Protein 4B63 (pdb70)

InterPro domains:
  IPR025700 L-lysine 6-monooxygenase/L-ornithine 5-monooxygenase [PF13434] (39-408)
  IPR025700 L-lysine 6-monooxygenase/L-ornithine 5-monooxygenase [PTHR42802] (32-487)
  IPR036188 FAD/NAD(P)-binding domain superfamily [G3DSA:3.50.50.60] (29-501)
  IPR036188 FAD/NAD(P)-binding domain superfamily [SSF51905] (39-295)

Radius of gyration: 23.94 Å; Cα contacts (8 Å, |Δi|>4): 897; chains: 1; bounding box: 58×53×72 Å

Organism: Aspergillus fumigatus (strain ATCC MYA-4609 / CBS 101355 / FGSC A1100 / Af293) (NCBI:txid330879)

GO terms:
  GO:0019290 siderophore biosynthetic process (P, TAS)
  GO:0070401 NADP+ binding (F, IDA)
  GO:0005506 iron ion binding (F, IDA)
  GO:0010106 cellular response to iron ion starvation (P, IEP)
  GO:0004497 monooxygenase activity (F, IDA)
  GO:0004499 N,N-dimethylaniline monooxygenase activity (F, IDA)
  GO:0044550 secondary metabolite biosynthetic process (P, IMP)
  GO:0010106 cellular response to iron ion starvation (P, IMP)
  GO:0019290 siderophore biosynthetic process (P, IMP)
  GO:0033214 siderophore-iron import into cell (P, IMP)
  GO:0006696 ergosterol biosynthetic process (P, IMP)
  GO:0006879 intracellular iron ion homeostasis (P, IMP)
  GO:0031172 ornithine N5-monooxygenase activity (F, EXP)

CATH classification: 3.50.50.60

Sequence (451 aa):
PRLRSTPQDELHDLLCCVGFGPASLAIAIALHDALDPRLNKSAAQPKICFLERQKQFAWHSGMLVPGSKMQISFIKDLATLRDPRSSFTFLNYLHQKGRLIHFTNLSTFLPARLEFEDYMRWCAQQFSDVVAYGEEVVEVIPGKSDPSSSVVDFFTVRSRNVETGEISARRTRKVVIAIGGTAKMPSGLPQDPRIIHSSKYCTTLPALLKDKSKPYNIAVLGSGQSAAEIFHDLQKRYPNSRTTLIMRDSAMRPSSDDSPFVNNEIFNPERVDKFYSQSAAERQRSLLADKATNYSVVRLELIEEIYNDMYLQRVKNPDEETQWQHRILPERKITRVEHHGPQSRMRIHLKSSKPVKETLEVDALMVATGYNRNAHERLLSKVQHLRPTGQDQWKPHRDYRVEMDPSKVSSEAGIWLQGCNERTHGLSDSLLSVLAVRGGEMVQSIFGEQLERAA

Secondary structure (DSSP, 8-state):
--PPP--TTSPEEEEEE--SHHHHHHHHHHHHHH-TTT-TT-----EEEEESSSS--SSGGG--TT-B-SS-GGGSSSTTT-TT-TTSHHHHHHHHT-HHHHHTT--S--BHHHHHHHHHHHHHTTGGGEEESEEEEEEEEE-SSTTSS-B-EEEEEEEETTT--EEEEEEEEEEE----EE---TTSPP-TTEEEGGGHHHHHHHHS--TTS--EEEEE--SHHHHHHHHHHHHHSTT-EEEEE-SSSS--B----TTGGGGGSTTHHHHHHTS-HHHHHHHHHHTGGGTSS-B-HHHHHHHHHHHHHHHHH-S-GGG-SSEEE-SEEEEEEE--SSSS-EEEEEEES-----EEEESEEEE---EE--THHHHTGGGGGGSSTT--S--B-TTSBBP--TTTB-TT-EEEE-S--HHHH-TTTTSSTTHHHHHHHHHHHHHHHHHHHH-

Structure (mmCIF, N/CA/C/O backbone):
data_4B63
#
_entry.id   4B63
#
_cell.length_a   77.806
_cell.length_b   84.424
_cell.length_c   145.130
_cell.angle_alpha   90.00
_cell.angle_beta   90.00
_cell.angle_gamma   90.00
#
_symmetry.space_group_name_H-M   'I 2 2 2'
#
loop_
_entity.id
_entity.type
_entity.pdbx_description
1 polymer 'L-ORNITHINE N5 MONOOXYGENASE'
2 non-polymer 'FLAVIN-ADENINE DINUCLEOTIDE'
3 non-polymer 'NADP NICOTINAMIDE-ADENINE-DINUCLEOTIDE PHOSPHATE'
4 non-polymer L-ornithine
5 non-polymer 'SULFATE ION'
6 non-polymer GLYCEROL
7 water water
#
loop_
_atom_site.group_PDB
_atom_site.id
_atom_site.type_symbol
_atom_site.label_atom_id
_atom_site.label_alt_id
_atom_site.label_comp_id
_atom_site.label_asym_id
_atom_site.label_entity_id
_atom_site.label_seq_id
_atom_site.pdbx_PDB_ins_code
_atom_site.Cartn_x
_atom_site.Cartn_y
_atom_site.Cartn_z
_atom_site.occupancy
_atom_site.B_iso_or_equiv
_atom_site.auth_seq_id
_atom_site.auth_comp_id
_atom_site.auth_asym_id
_atom_site.auth_atom_id
_atom_site.pdbx_PDB_model_num
ATOM 1 N N . PRO A 1 29 ? -34.407 -34.185 42.708 1.00 54.05 29 PRO A N 1
ATOM 2 C CA . PRO A 1 29 ? -33.346 -33.361 43.280 1.00 53.82 29 PRO A CA 1
ATOM 3 C C . PRO A 1 29 ? -33.197 -32.028 42.546 1.00 53.03 29 PRO A C 1
ATOM 4 O O . PRO A 1 29 ? -33.697 -31.876 41.427 1.00 52.77 29 PRO A O 1
ATOM 8 N N . ARG A 1 30 ? -32.518 -31.076 43.181 1.00 53.12 30 ARG A N 1
ATOM 9 C CA . ARG A 1 30 ? -32.255 -29.773 42.576 1.00 51.73 30 ARG A CA 1
ATOM 10 C C . ARG A 1 30 ? -30.866 -29.287 42.983 1.00 50.80 30 ARG A C 1
ATOM 11 O O . ARG A 1 30 ? -30.608 -29.032 44.165 1.00 52.23 30 ARG A O 1
ATOM 15 N N . LEU A 1 31 ? -29.976 -29.175 41.999 1.00 48.05 31 LEU A N 1
ATOM 16 C CA . LEU A 1 31 ? -28.597 -28.747 42.236 1.00 46.16 31 LEU A CA 1
ATOM 17 C C . LEU A 1 31 ? -28.533 -27.290 42.684 1.00 45.64 31 LEU A C 1
ATOM 18 O O . LEU A 1 31 ? -28.935 -26.385 41.948 1.00 44.94 31 LEU A O 1
ATOM 23 N N . ARG A 1 32 ? -28.040 -27.083 43.903 1.00 45.13 32 ARG A N 1
ATOM 24 C CA . ARG A 1 32 ? -27.911 -25.751 44.485 1.00 44.90 32 ARG A CA 1
ATOM 25 C C . ARG A 1 32 ? -26.545 -25.158 44.166 1.00 43.34 32 ARG A C 1
ATOM 26 O O . ARG A 1 32 ? -25.580 -25.893 43.947 1.00 42.32 32 ARG A O 1
ATOM 30 N N . SER A 1 33 ? -26.474 -23.830 44.142 1.00 42.77 33 SER A N 1
ATOM 31 C CA . SER A 1 33 ? -25.241 -23.118 43.824 1.00 41.81 33 SER A CA 1
ATOM 32 C C . SER A 1 33 ? -24.211 -23.221 44.944 1.00 41.84 33 SER A C 1
ATOM 33 O O . SER A 1 33 ? -24.561 -23.332 46.121 1.00 42.77 33 SER A O 1
ATOM 36 N N . THR A 1 34 ? -22.941 -23.189 44.555 1.00 40.39 34 THR A N 1
ATOM 37 C CA . THR A 1 34 ? -21.834 -23.130 45.498 1.00 40.63 34 THR A CA 1
ATOM 38 C C . THR A 1 34 ? -21.271 -21.709 45.486 1.00 40.97 34 THR A C 1
ATOM 39 O O . THR A 1 34 ? -21.050 -21.146 44.410 1.00 40.16 34 THR A O 1
ATOM 43 N N . PRO A 1 35 ? -21.055 -21.119 46.680 1.00 42.13 35 PRO A N 1
ATOM 44 C CA . PRO A 1 35 ? -20.369 -19.832 46.766 1.00 42.93 35 PRO A CA 1
ATOM 45 C C . PRO A 1 35 ? -19.024 -19.860 46.039 1.00 42.11 35 PRO A C 1
ATOM 46 O O . PRO A 1 35 ? -18.304 -20.862 46.100 1.00 41.63 35 PRO A O 1
ATOM 50 N N . GLN A 1 36 ? -18.711 -18.765 45.349 1.00 42.31 36 GLN A N 1
ATOM 51 C CA . GLN A 1 36 ? -17.511 -18.647 44.516 1.00 41.72 36 GLN A CA 1
ATOM 52 C C . GLN A 1 36 ? -16.223 -19.010 45.262 1.00 41.60 36 GLN A C 1
ATOM 53 O O . GLN A 1 36 ? -15.298 -19.567 44.674 1.00 40.92 36 GLN A O 1
ATOM 59 N N . ASP A 1 37 ? -16.198 -18.704 46.556 1.00 42.34 37 ASP A N 1
ATOM 60 C CA . ASP A 1 37 ? -15.007 -18.808 47.403 1.00 42.51 37 ASP A CA 1
ATOM 61 C C . ASP A 1 37 ? -14.684 -20.225 47.893 1.00 41.36 37 ASP A C 1
ATOM 62 O O . ASP A 1 37 ? -13.573 -20.484 48.365 1.00 41.29 37 ASP A O 1
ATOM 67 N N . GLU A 1 38 ? -15.651 -21.132 47.781 1.00 39.94 38 GLU A N 1
ATOM 68 C CA . GLU A 1 38 ? -15.495 -22.499 48.281 1.00 39.09 38 GLU A CA 1
ATOM 69 C C . GLU A 1 38 ? -14.795 -23.402 47.267 1.00 37.19 38 GLU A C 1
ATOM 70 O O . GLU A 1 38 ? -14.919 -23.196 46.059 1.00 36.14 38 GLU A O 1
ATOM 76 N N . LEU A 1 39 ? -14.059 -24.397 47.764 1.00 36.65 39 LEU A N 1
ATOM 77 C CA . LEU A 1 39 ? -13.453 -25.412 46.903 1.00 35.31 39 LEU A CA 1
ATOM 78 C C . LEU A 1 39 ? -14.537 -26.288 46.277 1.00 34.48 39 LEU A C 1
ATOM 79 O O . LEU A 1 39 ? -15.341 -26.901 46.983 1.00 35.29 39 LEU A O 1
ATOM 84 N N . HIS A 1 40 ? -14.555 -26.327 44.950 1.00 33.07 40 HIS A N 1
ATOM 85 C CA . HIS A 1 40 ? -15.539 -27.102 44.206 1.00 32.07 40 HIS A CA 1
ATOM 86 C C . HIS A 1 40 ? -15.064 -28.514 44.010 1.00 31.48 40 HIS A C 1
ATOM 87 O O . HIS A 1 40 ? -13.863 -28.781 44.030 1.00 31.16 40 HIS A O 1
ATOM 94 N N . ASP A 1 41 ? -16.008 -29.433 43.831 1.00 31.12 41 ASP A N 1
ATOM 95 C CA . ASP A 1 41 ? -15.685 -30.802 43.451 1.00 30.75 41 ASP A CA 1
ATOM 96 C C . ASP A 1 41 ? -15.411 -30.855 41.954 1.00 29.66 41 ASP A C 1
ATOM 97 O O . ASP A 1 41 ? -14.485 -31.531 41.504 1.00 29.48 41 ASP A O 1
ATOM 102 N N . LEU A 1 42 ? -16.214 -30.119 41.191 1.00 28.99 42 LEU A N 1
ATOM 103 C CA . LEU A 1 42 ? -16.056 -30.051 39.747 1.00 28.15 42 LEU A CA 1
ATOM 104 C C . LEU A 1 42 ? -16.355 -28.656 39.229 1.00 28.12 42 LEU A C 1
ATOM 105 O O . LEU A 1 42 ? -17.343 -28.029 39.626 1.00 28.59 42 LEU A O 1
ATOM 110 N N . LEU A 1 43 ? -15.492 -28.183 38.338 1.00 27.84 43 LEU A N 1
ATOM 111 C CA . LEU A 1 43 ? -15.763 -26.988 37.557 1.00 28.05 43 LEU A CA 1
ATOM 112 C C . LEU A 1 43 ? -15.696 -27.359 36.084 1.00 27.51 43 LEU A C 1
ATOM 113 O O . LEU A 1 43 ? -14.709 -27.948 35.621 1.00 27.21 43 LEU A O 1
ATOM 118 N N . CYS A 1 44 ? -16.753 -27.006 35.358 1.00 27.09 44 CYS A N 1
ATOM 119 C CA A CYS A 1 44 ? -16.852 -27.308 33.945 0.50 26.80 44 CYS A CA 1
ATOM 120 C CA B CYS A 1 44 ? -16.851 -27.304 33.931 0.50 26.55 44 CYS A CA 1
ATOM 121 C C . CYS A 1 44 ? -16.749 -26.034 33.106 1.00 26.89 44 CYS A C 1
ATOM 122 O O . CYS A 1 44 ? -17.487 -25.073 33.333 1.00 27.22 44 CYS A O 1
ATOM 127 N N . VAL A 1 45 ? -15.829 -26.041 32.146 1.00 26.88 45 VAL A N 1
ATOM 128 C CA . VAL A 1 45 ? -15.616 -24.904 31.257 1.00 27.27 45 VAL A CA 1
ATOM 129 C C . VAL A 1 45 ? -16.441 -25.131 29.990 1.00 27.11 45 VAL A C 1
ATOM 130 O O . VAL A 1 45 ? -16.192 -26.074 29.227 1.00 26.84 45 VAL A O 1
ATOM 134 N N . GLY A 1 46 ? -17.435 -24.269 29.791 1.00 27.34 46 GLY A N 1
ATOM 135 C CA . GLY A 1 46 ? -18.375 -24.395 28.687 1.00 27.12 46 GLY A CA 1
ATOM 136 C C . GLY A 1 46 ? -19.687 -24.984 29.170 1.00 26.75 46 GLY A C 1
ATOM 137 O O . GLY A 1 46 ? -19.698 -25.875 30.019 1.00 26.50 46 GLY A O 1
ATOM 138 N N . PHE A 1 47 ? -20.797 -24.464 28.656 1.00 26.68 47 PHE A N 1
ATOM 139 C CA . PHE A 1 47 ? -22.100 -25.083 28.890 1.00 26.71 47 PHE A CA 1
ATOM 140 C C . PHE A 1 47 ? -22.824 -25.280 27.562 1.00 26.64 47 PHE A C 1
ATOM 141 O O . PHE A 1 47 ? -23.956 -24.824 27.373 1.00 27.18 47 PHE A O 1
ATOM 149 N N . GLY A 1 48 ? -22.137 -25.951 26.640 1.00 26.27 48 GLY A N 1
ATOM 150 C CA . GLY A 1 48 ? -22.761 -26.468 25.428 1.00 26.27 48 GLY A CA 1
ATOM 151 C C . GLY A 1 48 ? -23.316 -27.851 25.718 1.00 25.52 48 GLY A C 1
ATOM 152 O O . GLY A 1 48 ? -23.373 -28.261 26.878 1.00 25.33 48 GLY A O 1
ATOM 153 N N . PRO A 1 49 ? -23.732 -28.585 24.670 1.00 25.53 49 PRO A N 1
ATOM 154 C CA . PRO A 1 49 ? -24.331 -29.912 24.842 1.00 25.14 49 PRO A CA 1
ATOM 155 C C . PRO A 1 49 ? -23.482 -30.907 25.648 1.00 24.83 49 PRO A C 1
ATOM 156 O O . PRO A 1 49 ? -24.039 -31.677 26.433 1.00 24.47 49 PRO A O 1
ATOM 160 N N . ALA A 1 50 ? -22.160 -30.885 25.470 1.00 24.85 50 ALA A N 1
ATOM 161 C CA . ALA A 1 50 ? -21.282 -31.835 26.169 1.00 24.62 50 ALA A CA 1
ATOM 162 C C . ALA A 1 50 ? -21.325 -31.659 27.695 1.00 24.39 50 ALA A C 1
ATOM 163 O O . ALA A 1 50 ? -21.492 -32.631 28.435 1.00 24.22 50 ALA A O 1
ATOM 165 N N . SER A 1 51 ? -21.184 -30.419 28.157 1.00 24.19 51 SER A N 1
ATOM 166 C CA . SER A 1 51 ? -21.319 -30.104 29.582 1.00 24.22 51 SER A CA 1
ATOM 167 C C . SER A 1 51 ? -22.742 -30.309 30.095 1.00 23.97 51 SER A C 1
ATOM 168 O O . SER A 1 51 ? -22.948 -30.742 31.229 1.00 23.94 51 SER A O 1
ATOM 171 N N . LEU A 1 52 ? -23.718 -29.971 29.263 1.00 23.72 52 LEU A N 1
ATOM 172 C CA . LEU A 1 52 ? -25.114 -30.144 29.632 1.00 23.60 52 LEU A CA 1
ATOM 173 C C . LEU A 1 52 ? -25.449 -31.621 29.856 1.00 23.49 52 LEU A C 1
ATOM 174 O O . LEU A 1 52 ? -26.212 -31.958 30.765 1.00 23.73 52 LEU A O 1
ATOM 179 N N . ALA A 1 53 ? -24.861 -32.498 29.044 1.00 23.22 53 ALA A N 1
ATOM 180 C CA . ALA A 1 53 ? -25.063 -33.939 29.207 1.00 23.24 53 ALA A CA 1
ATOM 181 C C . ALA A 1 53 ? -24.488 -34.457 30.530 1.00 23.38 53 ALA A C 1
ATOM 182 O O . ALA A 1 53 ? -25.027 -35.392 31.116 1.00 23.64 53 ALA A O 1
ATOM 184 N N . ILE A 1 54 ? -23.400 -33.846 30.995 1.00 23.36 54 ILE A N 1
ATOM 185 C CA . ILE A 1 54 ? -22.827 -34.172 32.306 1.00 23.37 54 ILE A CA 1
ATOM 186 C C . ILE A 1 54 ? -23.755 -33.698 33.437 1.00 23.51 54 ILE A C 1
ATOM 187 O O . ILE A 1 54 ? -24.018 -34.446 34.384 1.00 23.81 54 ILE A O 1
ATOM 192 N N . ALA A 1 55 ? -24.252 -32.464 33.329 1.00 23.21 55 ALA A N 1
ATOM 193 C CA . ALA A 1 55 ? -25.207 -31.920 34.299 1.00 23.54 55 ALA A CA 1
ATOM 194 C C . ALA A 1 55 ? -26.427 -32.838 34.423 1.00 23.66 55 ALA A C 1
ATOM 195 O O . ALA A 1 55 ? -26.852 -33.185 35.529 1.00 24.27 55 ALA A O 1
ATOM 197 N N . ILE A 1 56 ? -26.971 -33.233 33.276 1.00 23.11 56 ILE A N 1
ATOM 198 C CA . ILE A 1 56 ? -28.144 -34.113 33.227 1.00 23.37 56 ILE A CA 1
ATOM 199 C C . ILE A 1 56 ? -27.847 -35.468 33.880 1.00 23.82 56 ILE A C 1
ATOM 200 O O . ILE A 1 56 ? -28.627 -35.954 34.702 1.00 24.48 56 ILE A O 1
ATOM 205 N N . ALA A 1 57 ? -26.703 -36.057 33.539 1.00 23.80 57 ALA A N 1
ATOM 206 C CA . ALA A 1 57 ? -26.319 -37.357 34.098 1.00 24.50 57 ALA A CA 1
ATOM 207 C C . ALA A 1 57 ? -26.124 -37.302 35.614 1.00 25.35 57 ALA A C 1
ATOM 208 O O . ALA A 1 57 ? -26.461 -38.253 36.320 1.00 26.30 57 ALA A O 1
ATOM 210 N N . LEU A 1 58 ? -25.597 -36.183 36.110 1.00 25.30 58 LEU A N 1
ATOM 211 C CA . LEU A 1 58 ? -25.422 -35.988 37.549 1.00 26.06 58 LEU A CA 1
ATOM 212 C C . LEU A 1 58 ? -26.768 -35.893 38.257 1.00 26.71 58 LEU A C 1
ATOM 213 O O . LEU A 1 58 ? -26.984 -36.554 39.277 1.00 27.61 58 LEU A O 1
ATOM 218 N N . HIS A 1 59 ? -27.662 -35.071 37.712 1.00 26.51 59 HIS A N 1
ATOM 219 C CA . HIS A 1 59 ? -29.039 -34.989 38.204 1.00 27.42 59 HIS A CA 1
ATOM 220 C C . HIS A 1 59 ? -29.644 -36.358 38.320 1.00 27.95 59 HIS A C 1
ATOM 221 O O . HIS A 1 59 ? -30.205 -36.714 39.362 1.00 29.07 59 HIS A O 1
ATOM 228 N N . ASP A 1 60 ? -29.539 -37.127 37.239 1.00 27.62 60 ASP A N 1
ATOM 229 C CA . ASP A 1 60 ? -30.121 -38.464 37.158 1.00 28.57 60 ASP A CA 1
ATOM 230 C C . ASP A 1 60 ? -29.485 -39.454 38.138 1.00 29.80 60 ASP A C 1
ATOM 231 O O . ASP A 1 60 ? -30.180 -40.287 38.719 1.00 30.57 60 ASP A O 1
ATOM 236 N N . ALA A 1 61 ? -28.170 -39.348 38.329 1.00 30.14 61 ALA A N 1
ATOM 237 C CA . ALA A 1 61 ? -27.462 -40.188 39.299 1.00 31.74 61 ALA A CA 1
ATOM 238 C C . ALA A 1 61 ? -27.891 -39.886 40.737 1.00 33.49 61 ALA A C 1
ATOM 239 O O . ALA A 1 61 ? -27.859 -40.768 41.600 1.00 34.50 61 ALA A O 1
ATOM 241 N N . LEU A 1 62 ? -28.295 -38.638 40.975 1.00 34.25 62 LEU A N 1
ATOM 242 C CA . LEU A 1 62 ? -28.708 -38.174 42.299 1.00 36.37 62 LEU A CA 1
ATOM 243 C C . LEU A 1 62 ? -30.208 -38.336 42.540 1.00 38.08 62 LEU A C 1
ATOM 244 O O . LEU A 1 62 ? -30.693 -38.098 43.649 1.00 39.52 62 LEU A O 1
ATOM 249 N N . ASP A 1 63 ? -30.937 -38.740 41.503 1.00 38.37 63 ASP A N 1
ATOM 250 C CA . ASP A 1 63 ? -32.384 -38.902 41.598 1.00 40.04 63 ASP A CA 1
ATOM 251 C C . ASP A 1 63 ? -32.752 -40.293 42.127 1.00 42.03 63 ASP A C 1
ATOM 252 O O . ASP A 1 63 ? -32.461 -41.302 41.479 1.00 41.65 63 ASP A O 1
ATOM 257 N N . PRO A 1 64 ? -33.401 -40.346 43.310 1.00 44.45 64 PRO A N 1
ATOM 258 C CA . PRO A 1 64 ? -33.850 -41.601 43.926 1.00 46.51 64 PRO A CA 1
ATOM 259 C C . PRO A 1 64 ? -34.828 -42.396 43.055 1.00 46.83 64 PRO A C 1
ATOM 260 O O . PRO A 1 64 ? -34.908 -43.619 43.185 1.00 48.23 64 PRO A O 1
ATOM 264 N N . ARG A 1 65 ? -35.557 -41.701 42.184 1.00 46.44 65 ARG A N 1
ATOM 265 C CA . ARG A 1 65 ? -36.508 -42.328 41.266 1.00 46.67 65 ARG A CA 1
ATOM 266 C C . ARG A 1 65 ? -35.824 -43.199 40.210 1.00 45.99 65 ARG A C 1
ATOM 267 O O . ARG A 1 65 ? -36.369 -44.227 39.796 1.00 46.44 65 ARG A O 1
ATOM 269 N N . LEU A 1 66 ? -34.634 -42.782 39.783 1.00 44.74 66 LEU A N 1
ATOM 270 C CA . LEU A 1 66 ? -33.894 -43.473 38.728 1.00 44.32 66 LEU A CA 1
ATOM 271 C C . LEU A 1 66 ? -32.748 -44.320 39.279 1.00 45.57 66 LEU A C 1
ATOM 272 O O . LEU A 1 66 ? -32.521 -45.439 38.819 1.00 45.54 66 LEU A O 1
ATOM 277 N N . ASN A 1 67 ? -32.027 -43.768 40.254 1.00 47.06 67 ASN A N 1
ATOM 278 C CA . ASN A 1 67 ? -30.945 -44.474 40.936 1.00 49.19 67 ASN A CA 1
ATOM 279 C C . ASN A 1 67 ? -31.348 -44.763 42.380 1.00 51.95 67 ASN A C 1
ATOM 280 O O . ASN A 1 67 ? -31.411 -43.852 43.212 1.00 52.46 67 ASN A O 1
ATOM 285 N N . LYS A 1 68 ? -31.616 -46.036 42.664 1.00 54.16 68 LYS A N 1
ATOM 286 C CA . LYS A 1 68 ? -32.115 -46.474 43.973 1.00 57.09 68 LYS A CA 1
ATOM 287 C C . LYS A 1 68 ? -31.161 -46.174 45.133 1.00 58.60 68 LYS A C 1
ATOM 288 O O . LYS A 1 68 ? -31.600 -45.998 46.272 1.00 60.60 68 LYS A O 1
ATOM 290 N N . SER A 1 69 ? -29.865 -46.115 44.833 1.00 58.17 69 SER A N 1
ATOM 291 C CA . SER A 1 69 ? -28.831 -45.845 45.834 1.00 59.21 69 SER A CA 1
ATOM 292 C C . SER A 1 69 ? -28.839 -44.397 46.330 1.00 59.07 69 SER A C 1
ATOM 293 O O . SER A 1 69 ? -28.400 -44.116 47.447 1.00 60.37 69 SER A O 1
ATOM 296 N N . ALA A 1 70 ? -29.334 -43.489 45.491 1.00 57.42 70 ALA A N 1
ATOM 297 C CA . ALA A 1 70 ? -29.374 -42.063 45.808 1.00 56.89 70 ALA A CA 1
ATOM 298 C C . ALA A 1 70 ? -30.439 -41.745 46.855 1.00 58.71 70 ALA A C 1
ATOM 299 O O . ALA A 1 70 ? -30.266 -40.842 47.676 1.00 59.59 70 ALA A O 1
ATOM 301 N N . ALA A 1 75 ? -23.756 -35.816 50.575 1.00 50.78 75 ALA A N 1
ATOM 302 C CA . ALA A 1 75 ? -24.346 -34.512 50.282 1.00 50.07 75 ALA A CA 1
ATOM 303 C C . ALA A 1 75 ? -24.247 -34.181 48.790 1.00 47.93 75 ALA A C 1
ATOM 304 O O . ALA A 1 75 ? -23.780 -35.001 47.993 1.00 47.42 75 ALA A O 1
ATOM 306 N N . GLN A 1 76 ? -24.700 -32.984 48.419 1.00 46.74 76 GLN A N 1
ATOM 307 C CA . GLN A 1 76 ? -24.623 -32.522 47.038 1.00 44.31 76 GLN A CA 1
ATOM 308 C C . GLN A 1 76 ? -23.176 -32.179 46.678 1.00 42.21 76 GLN A C 1
ATOM 309 O O . GLN A 1 76 ? -22.485 -31.516 47.455 1.00 42.46 76 GLN A O 1
ATOM 315 N N . PRO A 1 77 ? -22.704 -32.652 45.510 1.00 40.01 77 PRO A N 1
ATOM 316 C CA . PRO A 1 77 ? -21.387 -32.229 45.040 1.00 38.57 77 PRO A CA 1
ATOM 317 C C . PRO A 1 77 ? -21.377 -30.737 44.714 1.00 37.64 77 PRO A C 1
ATOM 318 O O . PRO A 1 77 ? -22.380 -30.195 44.236 1.00 37.07 77 PRO A O 1
ATOM 322 N N . LYS A 1 78 ? -20.253 -30.085 44.996 1.00 36.73 78 LYS A N 1
ATOM 323 C CA . LYS A 1 78 ? -20.090 -28.667 44.711 1.00 36.16 78 LYS A CA 1
ATOM 324 C C . LYS A 1 78 ? -19.636 -28.501 43.267 1.00 34.51 78 LYS A C 1
ATOM 325 O O . LYS A 1 78 ? -18.505 -28.849 42.911 1.00 33.82 78 LYS A O 1
ATOM 331 N N . ILE A 1 79 ? -20.537 -27.978 42.441 1.00 33.65 79 ILE A N 1
ATOM 332 C CA . ILE A 1 79 ? -20.340 -27.929 40.995 1.00 32.50 79 ILE A CA 1
ATOM 333 C C . ILE A 1 79 ? -20.657 -26.542 40.422 1.00 32.62 79 ILE A C 1
ATOM 334 O O . ILE A 1 79 ? -21.567 -25.857 40.891 1.00 33.09 79 ILE A O 1
ATOM 339 N N . CYS A 1 80 ? -19.882 -26.131 39.423 1.00 32.20 80 CYS A N 1
ATOM 340 C CA . CYS A 1 80 ? -20.156 -24.902 38.685 1.00 32.46 80 CYS A CA 1
ATOM 341 C C . CYS A 1 80 ? -19.803 -25.068 37.215 1.00 31.12 80 CYS A C 1
ATOM 342 O O . CYS A 1 80 ? -18.808 -25.708 36.872 1.00 30.80 80 CYS A O 1
ATOM 345 N N . PHE A 1 81 ? -20.640 -24.497 36.357 1.00 30.27 81 PHE A N 1
ATOM 346 C CA . PHE A 1 81 ? -20.392 -24.460 34.922 1.00 29.29 81 PHE A CA 1
ATOM 347 C C . PHE A 1 81 ? -20.147 -23.008 34.529 1.00 29.66 81 PHE A C 1
ATOM 348 O O . PHE A 1 81 ? -20.886 -22.120 34.952 1.00 30.05 81 PHE A O 1
ATOM 356 N N . LEU A 1 82 ? -19.108 -22.770 33.734 1.00 29.49 82 LEU A N 1
ATOM 357 C CA . LEU A 1 82 ? -18.808 -21.424 33.245 1.00 30.18 82 LEU A CA 1
ATOM 358 C C . LEU A 1 82 ? -18.989 -21.356 31.731 1.00 29.94 82 LEU A C 1
ATOM 359 O O . LEU A 1 82 ? -18.375 -22.123 30.994 1.00 29.45 82 LEU A O 1
ATOM 364 N N . GLU A 1 83 ? -19.844 -20.438 31.284 1.00 30.41 83 GLU A N 1
ATOM 365 C CA . GLU A 1 83 ? -20.198 -20.311 29.874 1.00 30.33 83 GLU A CA 1
ATOM 366 C C . GLU A 1 83 ? -20.034 -18.864 29.415 1.00 31.37 83 GLU A C 1
ATOM 367 O O . GLU A 1 83 ? -20.538 -17.944 30.065 1.00 31.76 83 GLU A O 1
ATOM 373 N N . ARG A 1 84 ? -19.336 -18.665 28.296 1.00 32.04 84 ARG A N 1
ATOM 374 C CA . ARG A 1 84 ? -19.041 -17.307 27.816 1.00 33.69 84 ARG A CA 1
ATOM 375 C C . ARG A 1 84 ? -20.247 -16.595 27.192 1.00 33.74 84 ARG A C 1
ATOM 376 O O . ARG A 1 84 ? -20.352 -15.378 27.280 1.00 34.55 84 ARG A O 1
ATOM 384 N N . GLN A 1 85 ? -21.148 -17.355 26.571 1.00 32.90 85 GLN A N 1
ATOM 385 C CA . GLN A 1 85 ? -22.401 -16.793 26.055 1.00 33.30 85 GLN A CA 1
ATOM 386 C C . GLN A 1 85 ? -23.270 -16.312 27.218 1.00 33.41 85 GLN A C 1
ATOM 387 O O . GLN A 1 85 ? -23.196 -16.849 28.324 1.00 32.49 85 GLN A O 1
ATOM 393 N N . LYS A 1 86 ? -24.084 -15.292 26.964 1.00 34.39 86 LYS A N 1
ATOM 394 C CA . LYS A 1 86 ? -24.896 -14.669 28.012 1.00 35.33 86 LYS A CA 1
ATOM 395 C C . LYS A 1 86 ? -26.092 -15.530 28.429 1.00 34.67 86 LYS A C 1
ATOM 396 O O . LYS A 1 86 ? -26.662 -15.344 29.504 1.00 35.09 86 LYS A O 1
ATOM 402 N N . GLN A 1 87 ? -26.465 -16.465 27.563 1.00 33.84 87 GLN A N 1
ATOM 403 C CA . GLN A 1 87 ? -27.498 -17.454 27.854 1.00 33.17 87 GLN A CA 1
ATOM 404 C C . GLN A 1 87 ? -27.227 -18.678 26.989 1.00 31.97 87 GLN A C 1
ATOM 405 O O . GLN A 1 87 ? -26.380 -18.619 26.091 1.00 31.55 87 GLN A O 1
ATOM 411 N N . PHE A 1 88 ? -27.927 -19.781 27.256 1.00 30.93 88 PHE A N 1
ATOM 412 C CA . PHE A 1 88 ? -27.730 -20.995 26.468 1.00 30.06 88 PHE A CA 1
ATOM 413 C C . PHE A 1 88 ? -28.112 -20.770 25.012 1.00 30.26 88 PHE A C 1
ATOM 414 O O . PHE A 1 88 ? -29.207 -20.288 24.710 1.00 30.84 88 PHE A O 1
ATOM 422 N N . ALA A 1 89 ? -27.197 -21.130 24.119 1.00 29.90 89 ALA A N 1
ATOM 423 C CA . ALA A 1 89 ? -27.434 -21.066 22.681 1.00 30.27 89 ALA A CA 1
ATOM 424 C C . ALA A 1 89 ? -26.625 -22.155 21.990 1.00 29.87 89 ALA A C 1
ATOM 425 O O . ALA A 1 89 ? -25.503 -22.458 22.398 1.00 29.47 89 ALA A O 1
ATOM 427 N N . TRP A 1 90 ? -27.199 -22.745 20.947 1.00 29.74 90 TRP A N 1
ATOM 428 C CA . TRP A 1 90 ? -26.535 -23.824 20.228 1.00 29.71 90 TRP A CA 1
ATOM 429 C C . TRP A 1 90 ? -26.319 -23.445 18.789 1.00 30.68 90 TRP A C 1
ATOM 430 O O . TRP A 1 90 ? -27.269 -23.396 18.000 1.00 30.73 90 TRP A O 1
ATOM 441 N N . HIS A 1 91 ? -25.062 -23.155 18.448 1.00 31.29 91 HIS A N 1
ATOM 442 C CA . HIS A 1 91 ? -24.673 -22.720 17.099 1.00 32.52 91 HIS A CA 1
ATOM 443 C C . HIS A 1 91 ? -25.654 -21.738 16.503 1.00 33.11 91 HIS A C 1
ATOM 444 O O . HIS A 1 91 ? -26.232 -21.979 15.436 1.00 33.21 91 HIS A O 1
ATOM 451 N N . SER A 1 92 ? -25.849 -20.620 17.202 1.00 33.70 92 SER A N 1
ATOM 452 C CA . SER A 1 92 ? -26.861 -19.632 16.831 1.00 34.44 92 SER A CA 1
ATOM 453 C C . SER A 1 92 ? -26.578 -18.968 15.478 1.00 35.41 92 SER A C 1
ATOM 454 O O . SER A 1 92 ? -27.503 -18.573 14.770 1.00 36.05 92 SER A O 1
ATOM 457 N N . GLY A 1 93 ? -25.300 -18.859 15.122 1.00 35.53 93 GLY A N 1
ATOM 458 C CA . GLY A 1 93 ? -24.899 -18.293 13.835 1.00 36.33 93 GLY A CA 1
ATOM 459 C C . GLY A 1 93 ? -25.254 -19.167 12.643 1.00 36.00 93 GLY A C 1
ATOM 460 O O . GLY A 1 93 ? -25.174 -18.724 11.497 1.00 36.80 93 GLY A O 1
ATOM 461 N N . MET A 1 94 ? -25.641 -20.410 12.917 1.00 34.72 94 MET A N 1
ATOM 462 C CA . MET A 1 94 ? -26.026 -21.355 11.871 1.00 34.96 94 MET A CA 1
ATOM 463 C C . MET A 1 94 ? -27.437 -21.919 12.050 1.00 34.59 94 MET A C 1
ATOM 464 O O . MET A 1 94 ? -27.758 -22.974 11.499 1.00 34.32 94 MET A O 1
ATOM 469 N N . LEU A 1 95 ? -28.282 -21.220 12.806 1.00 34.79 95 LEU A N 1
ATOM 470 C CA . LEU A 1 95 ? -29.690 -21.612 12.923 1.00 34.87 95 LEU A CA 1
ATOM 471 C C . LEU A 1 95 ? -30.452 -21.165 11.679 1.00 35.64 95 LEU A C 1
ATOM 472 O O . LEU A 1 95 ? -31.378 -20.353 11.746 1.00 36.38 95 LEU A O 1
ATOM 477 N N . VAL A 1 96 ? -30.030 -21.707 10.540 1.00 35.70 96 VAL A N 1
ATOM 478 C CA . VAL A 1 96 ? -30.582 -21.383 9.232 1.00 36.50 96 VAL A CA 1
ATOM 479 C C . VAL A 1 96 ? -32.038 -21.863 9.173 1.00 35.98 96 VAL A C 1
ATOM 480 O O . VAL A 1 96 ? -32.333 -22.971 9.616 1.00 34.83 96 VAL A O 1
ATOM 484 N N . PRO A 1 97 ? -32.956 -21.013 8.666 1.00 36.63 97 PRO A N 1
ATOM 485 C CA . PRO A 1 97 ? -34.354 -21.417 8.532 1.00 36.21 97 PRO A CA 1
ATOM 486 C C . PRO A 1 97 ? -34.487 -22.751 7.799 1.00 35.73 97 PRO A C 1
ATOM 487 O O . PRO A 1 97 ? -33.865 -22.951 6.754 1.00 36.29 97 PRO A O 1
ATOM 491 N N . GLY A 1 98 ? -35.266 -23.661 8.376 1.00 34.70 98 GLY A N 1
ATOM 492 C CA . GLY A 1 98 ? -35.513 -24.965 7.772 1.00 34.47 98 GLY A CA 1
ATOM 493 C C . GLY A 1 98 ? -34.429 -25.999 8.027 1.00 33.81 98 GLY A C 1
ATOM 494 O O . GLY A 1 98 ? -34.600 -27.165 7.672 1.00 33.87 98 GLY A O 1
ATOM 495 N N . SER A 1 99 ? -33.318 -25.585 8.639 1.00 33.45 99 SER A N 1
ATOM 496 C CA . SER A 1 99 ? -32.210 -26.505 8.912 1.00 33.21 99 SER A CA 1
ATOM 497 C C . SER A 1 99 ? -32.630 -27.600 9.891 1.00 32.12 99 SER A C 1
ATOM 498 O O . SER A 1 99 ? -33.433 -27.369 10.800 1.00 30.82 99 SER A O 1
ATOM 501 N N . LYS A 1 100 ? -32.100 -28.801 9.680 1.00 32.13 100 LYS A N 1
ATOM 502 C CA . LYS A 1 100 ? -32.553 -29.967 10.424 1.00 31.59 100 LYS A CA 1
ATOM 503 C C . LYS A 1 100 ? -31.399 -30.678 11.110 1.00 31.18 100 LYS A C 1
ATOM 504 O O . LYS A 1 100 ? -30.246 -30.555 10.695 1.00 31.23 100 LYS A O 1
ATOM 508 N N . MET A 1 101 ? -31.724 -31.413 12.169 1.00 30.47 101 MET A N 1
ATOM 509 C CA . MET A 1 101 ? -30.767 -32.296 12.823 1.00 30.67 101 MET A CA 1
ATOM 510 C C . MET A 1 101 ? -30.316 -33.375 11.844 1.00 31.36 101 MET A C 1
ATOM 511 O O . MET A 1 101 ? -31.078 -33.778 10.966 1.00 31.67 101 MET A O 1
ATOM 516 N N . GLN A 1 102 ? -29.078 -33.833 12.000 1.00 32.15 102 GLN A N 1
ATOM 517 C CA . GLN A 1 102 ? -28.541 -34.916 11.179 1.00 33.44 102 GLN A CA 1
ATOM 518 C C . GLN A 1 102 ? -28.361 -36.183 12.006 1.00 32.82 102 GLN A C 1
ATOM 519 O O . GLN A 1 102 ? -27.507 -37.020 11.709 1.00 34.04 102 GLN A O 1
ATOM 525 N N . ILE A 1 103 ? -29.176 -36.301 13.049 1.00 31.32 103 ILE A N 1
ATOM 526 C CA . ILE A 1 103 ? -29.105 -37.397 14.001 1.00 30.60 103 ILE A CA 1
ATOM 527 C C . ILE A 1 103 ? -30.509 -37.664 14.548 1.00 29.29 103 ILE A C 1
ATOM 528 O O . ILE A 1 103 ? -31.273 -36.726 14.773 1.00 28.68 103 ILE A O 1
ATOM 533 N N . SER A 1 104 ? -30.844 -38.940 14.741 1.00 28.77 104 SER A N 1
ATOM 534 C CA . SER A 1 104 ? -32.128 -39.328 15.329 1.00 27.76 104 SER A CA 1
ATOM 535 C C . SER A 1 104 ? -32.336 -38.660 16.689 1.00 26.74 104 SER A C 1
ATOM 536 O O . SER A 1 104 ? -31.396 -38.555 17.483 1.00 26.07 104 SER A O 1
ATOM 539 N N . PHE A 1 105 ? -33.566 -38.215 16.951 1.00 26.11 105 PHE A N 1
ATOM 540 C CA . PHE A 1 105 ? -33.909 -37.612 18.243 1.00 25.59 105 PHE A CA 1
ATOM 541 C C . PHE A 1 105 ? -33.670 -38.559 19.429 1.00 25.48 105 PHE A C 1
ATOM 542 O O . PHE A 1 105 ? -33.525 -38.107 20.563 1.00 25.25 105 PHE A O 1
ATOM 550 N N . ILE A 1 106 ? -33.638 -39.866 19.162 1.00 25.72 106 ILE A N 1
ATOM 551 C CA . ILE A 1 106 ? -33.354 -40.867 20.199 1.00 26.15 106 ILE A CA 1
ATOM 552 C C . ILE A 1 106 ? -31.949 -40.673 20.778 1.00 26.22 106 ILE A C 1
ATOM 553 O O . ILE A 1 106 ? -31.691 -40.998 21.936 1.00 26.31 106 ILE A O 1
ATOM 558 N N . LYS A 1 107 ? -31.054 -40.128 19.962 1.00 26.43 107 LYS A N 1
ATOM 559 C CA . LYS A 1 107 ? -29.711 -39.781 20.413 1.00 26.84 107 LYS A CA 1
ATOM 560 C C . LYS A 1 107 ? -29.701 -38.383 21.034 1.00 26.33 107 LYS A C 1
ATOM 561 O O . LYS A 1 107 ? -28.837 -37.552 20.737 1.00 27.02 107 LYS A O 1
ATOM 567 N N . ASP A 1 108 ? -30.676 -38.136 21.905 1.00 25.73 108 ASP A N 1
ATOM 568 C CA . ASP A 1 108 ? -30.751 -36.890 22.662 1.00 25.13 108 ASP A CA 1
ATOM 569 C C . ASP A 1 108 ? -29.790 -36.946 23.852 1.00 24.91 108 ASP A C 1
ATOM 570 O O . ASP A 1 108 ? -28.892 -37.793 23.899 1.00 25.11 108 ASP A O 1
ATOM 575 N N . LEU A 1 109 ? -29.998 -36.077 24.834 1.00 24.47 109 LEU A N 1
ATOM 576 C CA . LEU A 1 109 ? -29.034 -35.956 25.926 1.00 24.34 109 LEU A CA 1
ATOM 577 C C . LEU A 1 109 ? -29.246 -36.928 27.091 1.00 24.26 109 LEU A C 1
ATOM 578 O O . LEU A 1 109 ? -28.509 -36.871 28.073 1.00 24.72 109 LEU A O 1
ATOM 583 N N . ALA A 1 110 ? -30.219 -37.837 26.976 1.00 23.97 110 ALA A N 1
ATOM 584 C CA . ALA A 1 110 ? -30.499 -38.793 28.055 1.00 24.08 110 ALA A CA 1
ATOM 585 C C . ALA A 1 110 ? -30.934 -40.200 27.634 1.00 24.24 110 ALA A C 1
ATOM 586 O O . ALA A 1 110 ? -30.617 -41.167 28.324 1.00 24.58 110 ALA A O 1
ATOM 588 N N . THR A 1 111 ? -31.681 -40.307 26.535 1.00 24.23 111 THR A N 1
ATOM 589 C CA . THR A 1 111 ? -32.410 -41.543 26.199 1.00 24.51 111 THR A CA 1
ATOM 590 C C . THR A 1 111 ? -31.534 -42.803 26.127 1.00 25.07 111 THR A C 1
ATOM 591 O O . THR A 1 111 ? -31.899 -43.842 26.677 1.00 25.32 111 THR A O 1
ATOM 595 N N . LEU A 1 112 ? -30.379 -42.702 25.472 1.00 25.10 112 LEU A N 1
ATOM 596 C CA . LEU A 1 112 ? -29.492 -43.859 25.321 1.00 25.75 112 LEU A CA 1
ATOM 597 C C . LEU A 1 112 ? -28.884 -44.329 26.646 1.00 26.05 112 LEU A C 1
ATOM 598 O O . LEU A 1 112 ? -28.457 -45.473 26.759 1.00 26.77 112 LEU A O 1
ATOM 603 N N . ARG A 1 113 ? -28.850 -43.441 27.638 1.00 25.59 113 ARG A N 1
ATOM 604 C CA . ARG A 1 113 ? -28.424 -43.802 28.989 1.00 25.81 113 ARG A CA 1
ATOM 605 C C . ARG A 1 113 ? -29.614 -44.306 29.819 1.00 26.27 113 ARG A C 1
ATOM 606 O O . ARG A 1 113 ? -29.528 -45.356 30.461 1.00 27.10 113 ARG A O 1
ATOM 614 N N . ASP A 1 114 ? -30.715 -43.555 29.800 1.00 25.95 114 ASP A N 1
ATOM 615 C CA . ASP A 1 114 ? -31.933 -43.931 30.530 1.00 26.49 114 ASP A CA 1
ATOM 616 C C . ASP A 1 114 ? -33.179 -43.313 29.886 1.00 25.88 114 ASP A C 1
ATOM 617 O O . ASP A 1 114 ? -33.411 -42.114 30.013 1.00 25.31 114 ASP A O 1
ATOM 622 N N . PRO A 1 115 ? -33.996 -44.136 29.200 1.00 26.08 115 PRO A N 1
ATOM 623 C CA . PRO A 1 115 ? -35.222 -43.618 28.580 1.00 25.88 115 PRO A CA 1
ATOM 624 C C . PRO A 1 115 ? -36.247 -43.071 29.585 1.00 26.17 115 PRO A C 1
ATOM 625 O O . PRO A 1 115 ? -37.144 -42.331 29.191 1.00 26.30 115 PRO A O 1
ATOM 629 N N . ARG A 1 116 ? -36.098 -43.429 30.861 1.00 26.84 116 ARG A N 1
ATOM 630 C CA . ARG A 1 116 ? -36.997 -42.979 31.932 1.00 27.48 116 ARG A CA 1
ATOM 631 C C . ARG A 1 116 ? -36.672 -41.557 32.418 1.00 26.91 116 ARG A C 1
ATOM 632 O O . ARG A 1 116 ? -37.450 -40.953 33.157 1.00 26.93 116 ARG A O 1
ATOM 640 N N . SER A 1 117 ? -35.515 -41.039 32.009 1.00 26.02 117 SER A N 1
ATOM 641 C CA . SER A 1 117 ? -35.068 -39.703 32.410 1.00 25.86 117 SER A CA 1
ATOM 642 C C . SER A 1 117 ? -36.065 -38.603 32.038 1.00 25.86 117 SER A C 1
ATOM 643 O O . SER A 1 117 ? -36.694 -38.649 30.981 1.00 25.53 117 SER A O 1
ATOM 646 N N . SER A 1 118 ? -36.192 -37.608 32.911 1.00 26.56 118 SER A N 1
ATOM 647 C CA . SER A 1 118 ? -37.047 -36.455 32.636 1.00 26.69 118 SER A CA 1
ATOM 648 C C . SER A 1 118 ? -36.463 -35.557 31.535 1.00 25.68 118 SER A C 1
ATOM 649 O O . SER A 1 118 ? -37.147 -34.679 31.011 1.00 25.54 118 SER A O 1
ATOM 652 N N . PHE A 1 119 ? -35.201 -35.791 31.182 1.00 24.97 119 PHE A N 1
ATOM 653 C CA . PHE A 1 119 ? -34.500 -34.947 30.213 1.00 24.43 119 PHE A CA 1
ATOM 654 C C . PHE A 1 119 ? -34.469 -35.493 28.778 1.00 24.05 119 PHE A C 1
ATOM 655 O O . PHE A 1 119 ? -33.651 -35.058 27.962 1.00 23.84 119 PHE A O 1
ATOM 663 N N . THR A 1 120 ? -35.350 -36.441 28.469 1.00 24.34 120 THR A N 1
ATOM 664 C CA . THR A 1 120 ? -35.443 -36.974 27.109 1.00 24.24 120 THR A CA 1
ATOM 665 C C . THR A 1 120 ? -36.185 -35.992 26.203 1.00 24.06 120 THR A C 1
ATOM 666 O O . THR A 1 120 ? -36.972 -35.166 26.682 1.00 23.88 120 THR A O 1
ATOM 670 N N . PHE A 1 121 ? -35.930 -36.087 24.898 1.00 24.01 121 PHE A N 1
ATOM 671 C CA . PHE A 1 121 ? -36.617 -35.251 23.908 1.00 23.92 121 PHE A CA 1
ATOM 672 C C . PHE A 1 121 ? -38.131 -35.477 23.950 1.00 24.15 121 PHE A C 1
ATOM 673 O O . PHE A 1 121 ? -38.910 -34.525 23.875 1.00 24.31 121 PHE A O 1
ATOM 681 N N . LEU A 1 122 ? -38.541 -36.735 24.096 1.00 24.51 122 LEU A N 1
ATOM 682 C CA . LEU A 1 122 ? -39.967 -37.062 24.176 1.00 24.92 122 LEU A CA 1
ATOM 683 C C . LEU A 1 122 ? -40.652 -36.461 25.411 1.00 25.15 122 LEU A C 1
ATOM 684 O O . LEU A 1 122 ? -41.771 -35.957 25.309 1.00 24.98 122 LEU A O 1
ATOM 689 N N . ASN A 1 123 ? -39.979 -36.491 26.562 1.00 25.14 123 ASN A N 1
ATOM 690 C CA . ASN A 1 123 ? -40.533 -35.859 27.762 1.00 25.49 123 ASN A CA 1
ATOM 691 C C . ASN A 1 123 ? -40.583 -34.335 27.656 1.00 25.42 123 ASN A C 1
ATOM 692 O O . ASN A 1 123 ? -41.523 -33.710 28.154 1.00 25.78 123 ASN A O 1
ATOM 697 N N . TYR A 1 124 ? -39.571 -33.747 27.014 1.00 24.88 124 TYR A N 1
ATOM 698 C CA . TYR A 1 124 ? -39.586 -32.319 26.688 1.00 25.07 124 TYR A CA 1
ATOM 699 C C . TYR A 1 124 ? -40.837 -31.976 25.877 1.00 25.32 124 TYR A C 1
ATOM 700 O O . TYR A 1 124 ? -41.559 -31.033 26.208 1.00 25.65 124 TYR A O 1
ATOM 709 N N . LEU A 1 125 ? -41.100 -32.759 24.830 1.00 25.25 125 LEU A N 1
ATOM 710 C CA . LEU A 1 125 ? -42.294 -32.555 23.997 1.00 25.87 125 LEU A CA 1
ATOM 711 C C . LEU A 1 125 ? -43.586 -32.670 24.799 1.00 26.95 125 LEU A C 1
ATOM 712 O O . LEU A 1 125 ? -44.499 -31.853 24.635 1.00 27.53 125 LEU A O 1
ATOM 717 N N . HIS A 1 126 ? -43.651 -33.687 25.660 1.00 27.59 126 HIS A N 1
ATOM 718 C CA . HIS A 1 126 ? -44.796 -33.904 26.545 1.00 29.02 126 HIS A CA 1
ATOM 719 C C . HIS A 1 126 ? -45.041 -32.721 27.439 1.00 29.71 126 HIS A C 1
ATOM 720 O O . HIS A 1 126 ? -46.183 -32.272 27.590 1.00 30.29 126 HIS A O 1
ATOM 727 N N . GLN A 1 127 ? -43.964 -32.201 28.029 1.00 29.53 127 GLN A N 1
ATOM 728 C CA . GLN A 1 127 ? -44.028 -31.016 28.891 1.00 30.76 127 GLN A CA 1
ATOM 729 C C . GLN A 1 127 ? -44.495 -29.767 28.146 1.00 30.87 127 GLN A C 1
ATOM 730 O O . GLN A 1 127 ? -45.174 -28.914 28.725 1.00 31.21 127 GLN A O 1
ATOM 736 N N . LYS A 1 128 ? -44.141 -29.675 26.866 1.00 30.44 128 LYS A N 1
ATOM 737 C CA . LYS A 1 128 ? -44.520 -28.532 26.024 1.00 31.01 128 LYS A CA 1
ATOM 738 C C . LYS A 1 128 ? -45.918 -28.651 25.410 1.00 31.03 128 LYS A C 1
ATOM 739 O O . LYS A 1 128 ? -46.435 -27.697 24.819 1.00 31.04 128 LYS A O 1
ATOM 745 N N . GLY A 1 129 ? -46.535 -29.816 25.569 1.00 30.72 129 GLY A N 1
ATOM 746 C CA . GLY A 1 129 ? -47.846 -30.078 24.984 1.00 31.14 129 GLY A CA 1
ATOM 747 C C . GLY A 1 129 ? -47.767 -30.358 23.494 1.00 30.21 129 GLY A C 1
ATOM 748 O O . GLY A 1 129 ? -48.710 -30.082 22.753 1.00 30.50 129 GLY A O 1
ATOM 749 N N . ARG A 1 130 ? -46.647 -30.936 23.060 1.00 28.80 130 ARG A N 1
ATOM 750 C CA . ARG A 1 130 ? -46.370 -31.104 21.635 1.00 27.93 130 ARG A CA 1
ATOM 751 C C . ARG A 1 130 ? -46.099 -32.555 21.207 1.00 27.16 130 ARG A C 1
ATOM 752 O O . ARG A 1 130 ? -45.823 -32.819 20.030 1.00 26.83 130 ARG A O 1
ATOM 760 N N . LEU A 1 131 ? -46.183 -33.496 22.148 1.00 26.88 131 LEU A N 1
ATOM 761 C CA . LEU A 1 131 ? -45.784 -34.881 21.864 1.00 26.29 131 LEU A CA 1
ATOM 762 C C . LEU A 1 131 ? -46.601 -35.519 20.739 1.00 26.39 131 LEU A C 1
ATOM 763 O O . LEU A 1 131 ? -46.026 -36.030 19.779 1.00 25.80 131 LEU A O 1
ATOM 768 N N . ILE A 1 132 ? -47.931 -35.475 20.843 1.00 26.78 132 ILE A N 1
ATOM 769 C CA . ILE A 1 132 ? -48.790 -36.052 19.799 1.00 27.19 132 ILE A CA 1
ATOM 770 C C . ILE A 1 132 ? -48.556 -35.381 18.442 1.00 26.72 132 ILE A C 1
ATOM 771 O O . ILE A 1 132 ? -48.560 -36.038 17.399 1.00 26.68 132 ILE A O 1
ATOM 776 N N . HIS A 1 133 ? -48.320 -34.074 18.475 1.00 26.44 133 HIS A N 1
ATOM 777 C CA . HIS A 1 133 ? -48.123 -33.294 17.262 1.00 26.39 133 HIS A CA 1
ATOM 778 C C . HIS A 1 133 ? -46.832 -33.638 16.558 1.00 25.97 133 HIS A C 1
ATOM 779 O O . HIS A 1 133 ? -46.799 -33.732 15.329 1.00 25.95 133 HIS A O 1
ATOM 786 N N . PHE A 1 134 ? -45.767 -33.857 17.325 1.00 25.79 134 PHE A N 1
ATOM 787 C CA . PHE A 1 134 ? -44.494 -34.307 16.750 1.00 25.86 134 PHE A CA 1
ATOM 788 C C . PHE A 1 134 ? -44.608 -35.725 16.176 1.00 26.30 134 PHE A C 1
ATOM 789 O O . PHE A 1 134 ? -44.085 -36.012 15.097 1.00 26.19 134 PHE A O 1
ATOM 797 N N . THR A 1 135 ? -45.285 -36.606 16.908 1.00 26.92 135 THR A N 1
ATOM 798 C CA . THR A 1 135 ? -45.514 -37.979 16.464 1.00 27.87 135 THR A CA 1
ATOM 799 C C . THR A 1 135 ? -46.125 -38.000 15.059 1.00 28.45 135 THR A C 1
ATOM 800 O O . THR A 1 135 ? -45.716 -38.793 14.212 1.00 28.90 135 THR A O 1
ATOM 804 N N . ASN A 1 136 ? -47.074 -37.100 14.814 1.00 29.07 136 ASN A N 1
ATOM 805 C CA . ASN A 1 136 ? -47.777 -37.018 13.531 1.00 30.07 136 ASN A CA 1
ATOM 806 C C . ASN A 1 136 ? -46.919 -36.547 12.347 1.00 29.94 136 ASN A C 1
ATOM 807 O O . ASN A 1 136 ? -47.372 -36.578 11.201 1.00 30.46 136 ASN A O 1
ATOM 812 N N . LEU A 1 137 ? -45.691 -36.112 12.625 1.00 29.15 137 LEU A N 1
ATOM 813 C CA . LEU A 1 137 ? -44.754 -35.702 11.579 1.00 29.15 137 LEU A CA 1
ATOM 814 C C . LEU A 1 137 ? -44.044 -36.886 10.941 1.00 29.45 137 LEU A C 1
ATOM 815 O O . LEU A 1 137 ? -43.578 -36.787 9.806 1.00 30.10 137 LEU A O 1
ATOM 820 N N . SER A 1 138 ? -43.956 -37.988 11.688 1.00 29.18 138 SER A N 1
ATOM 821 C CA . SER A 1 138 ? -43.211 -39.187 11.287 1.00 29.52 138 SER A CA 1
ATOM 822 C C . SER A 1 138 ? -41.783 -38.872 10.831 1.00 29.08 138 SER A C 1
ATOM 823 O O . SER A 1 138 ? -41.349 -39.296 9.754 1.00 29.43 138 SER A O 1
ATOM 826 N N . THR A 1 139 ? -41.064 -38.125 11.666 1.00 28.19 139 THR A N 1
ATOM 827 C CA . THR A 1 139 ? -39.656 -37.802 11.418 1.00 28.22 139 THR A CA 1
ATOM 828 C C . THR A 1 139 ? -38.800 -38.039 12.660 1.00 27.21 139 THR A C 1
ATOM 829 O O . THR A 1 139 ? -39.233 -37.788 13.789 1.00 26.53 139 THR A O 1
ATOM 833 N N . PHE A 1 140 ? -37.586 -38.532 12.437 1.00 27.04 140 PHE A N 1
ATOM 834 C CA . PHE A 1 140 ? -36.598 -38.670 13.501 1.00 26.68 140 PHE A CA 1
ATOM 835 C C . PHE A 1 140 ? -35.721 -37.425 13.608 1.00 26.51 140 PHE A C 1
ATOM 836 O O . PHE A 1 140 ? -34.889 -37.323 14.512 1.00 26.21 140 PHE A O 1
ATOM 844 N N . LEU A 1 141 ? -35.927 -36.478 12.694 1.00 26.88 141 LEU A N 1
ATOM 845 C CA . LEU A 1 141 ? -35.021 -35.340 12.533 1.00 26.91 141 LEU A CA 1
ATOM 846 C C . LEU A 1 141 ? -35.719 -34.002 12.765 1.00 26.78 141 LEU A C 1
ATOM 847 O O . LEU A 1 141 ? -36.227 -33.397 11.820 1.00 27.49 141 LEU A O 1
ATOM 852 N N . PRO A 1 142 ? -35.742 -33.528 14.025 1.00 26.19 142 PRO A N 1
ATOM 853 C CA . PRO A 1 142 ? -36.368 -32.236 14.329 1.00 25.99 142 PRO A CA 1
ATOM 854 C C . PRO A 1 142 ? -35.605 -31.079 13.687 1.00 26.00 142 PRO A C 1
ATOM 855 O O . PRO A 1 142 ? -34.428 -31.228 13.345 1.00 25.77 142 PRO A O 1
ATOM 859 N N . ALA A 1 143 ? -36.270 -29.937 13.517 1.00 26.06 143 ALA A N 1
ATOM 860 C CA . ALA A 1 143 ? -35.580 -28.719 13.096 1.00 26.35 143 ALA A CA 1
ATOM 861 C C . ALA A 1 143 ? -34.512 -28.398 14.133 1.00 25.88 143 ALA A C 1
ATOM 862 O O . ALA A 1 143 ? -34.690 -28.685 15.319 1.00 24.96 143 ALA A O 1
ATOM 864 N N . ARG A 1 144 ? -33.395 -27.825 13.695 1.00 26.64 144 ARG A N 1
ATOM 865 C CA . ARG A 1 144 ? -32.360 -27.408 14.641 1.00 27.02 144 ARG A CA 1
ATOM 866 C C . ARG A 1 144 ? -32.910 -26.403 15.653 1.00 26.95 144 ARG A C 1
ATOM 867 O O . ARG A 1 144 ? -32.509 -26.409 16.817 1.00 26.72 144 ARG A O 1
ATOM 875 N N . LEU A 1 145 ? -33.844 -25.564 15.206 1.00 27.52 145 LEU A N 1
ATOM 876 C CA . LEU A 1 145 ? -34.525 -24.614 16.084 1.00 27.91 145 LEU A CA 1
ATOM 877 C C . LEU A 1 145 ? -35.226 -25.350 17.230 1.00 27.16 145 LEU A C 1
ATOM 878 O O . LEU A 1 145 ? -35.135 -24.936 18.386 1.00 27.10 145 LEU A O 1
ATOM 883 N N . GLU A 1 146 ? -35.913 -26.443 16.904 1.00 26.74 146 GLU A N 1
ATOM 884 C CA . GLU A 1 146 ? -36.621 -27.220 17.921 1.00 26.31 146 GLU A CA 1
ATOM 885 C C . GLU A 1 146 ? -35.658 -27.923 18.873 1.00 25.57 146 GLU A C 1
ATOM 886 O O . GLU A 1 146 ? -35.884 -27.951 20.086 1.00 25.01 146 GLU A O 1
ATOM 892 N N . PHE A 1 147 ? -34.589 -28.492 18.324 1.00 25.40 147 PHE A N 1
ATOM 893 C CA . PHE A 1 147 ? -33.631 -29.203 19.155 1.00 25.39 147 PHE A CA 1
ATOM 894 C C . PHE A 1 147 ? -32.868 -28.265 20.083 1.00 25.17 147 PHE A C 1
ATOM 895 O O . PHE A 1 147 ? -32.603 -28.612 21.230 1.00 24.61 147 PHE A O 1
ATOM 903 N N . GLU A 1 148 ? -32.530 -27.074 19.594 1.00 25.78 148 GLU A N 1
ATOM 904 C CA . GLU A 1 148 ? -31.958 -26.052 20.465 1.00 26.21 148 GLU A CA 1
ATOM 905 C C . GLU A 1 148 ? -32.904 -25.730 21.626 1.00 26.14 148 GLU A C 1
ATOM 906 O O . GLU A 1 148 ? -32.467 -25.607 22.769 1.00 25.86 148 GLU A O 1
ATOM 912 N N . ASP A 1 149 ? -34.198 -25.615 21.333 1.00 26.37 149 ASP A N 1
ATOM 913 C CA . ASP A 1 149 ? -35.176 -25.319 22.379 1.00 26.65 149 ASP A CA 1
ATOM 914 C C . ASP A 1 149 ? -35.314 -26.450 23.393 1.00 25.78 149 ASP A C 1
ATOM 915 O O . ASP A 1 149 ? -35.488 -26.193 24.581 1.00 25.96 149 ASP A O 1
ATOM 920 N N . TYR A 1 150 ? -35.252 -27.694 22.918 1.00 24.96 150 TYR A N 1
ATOM 921 C CA . TYR A 1 150 ? -35.124 -28.855 23.802 1.00 24.48 150 TYR A CA 1
ATOM 922 C C . TYR A 1 150 ? -33.927 -28.688 24.750 1.00 24.54 150 TYR A C 1
ATOM 923 O O . TYR A 1 150 ? -34.063 -28.787 25.971 1.00 24.41 150 TYR A O 1
ATOM 932 N N . MET A 1 151 ? -32.758 -28.422 24.182 1.00 24.68 151 MET A N 1
ATOM 933 C CA . MET A 1 151 ? -31.559 -28.272 25.003 1.00 25.11 151 MET A CA 1
ATOM 934 C C . MET A 1 151 ? -31.641 -27.049 25.921 1.00 25.45 151 MET A C 1
ATOM 935 O O . MET A 1 151 ? -31.209 -27.109 27.068 1.00 25.77 151 MET A O 1
ATOM 940 N N . ARG A 1 152 ? -32.226 -25.959 25.428 1.00 26.12 152 ARG A N 1
ATOM 941 C CA . ARG A 1 152 ? -32.479 -24.770 26.255 1.00 26.96 152 ARG A CA 1
ATOM 942 C C . ARG A 1 152 ? -33.390 -25.089 27.450 1.00 27.05 152 ARG A C 1
ATOM 943 O O . ARG A 1 152 ? -33.147 -24.630 28.567 1.00 27.07 152 ARG A O 1
ATOM 951 N N . TRP A 1 153 ? -34.431 -25.881 27.199 1.00 26.79 153 TRP A N 1
ATOM 952 C CA . TRP A 1 153 ? -35.352 -26.344 28.245 1.00 27.44 153 TRP A CA 1
ATOM 953 C C . TRP A 1 153 ? -34.639 -27.174 29.283 1.00 27.10 153 TRP A C 1
ATOM 954 O O . TRP A 1 153 ? -34.922 -27.054 30.476 1.00 27.86 153 TRP A O 1
ATOM 965 N N . CYS A 1 154 ? -33.707 -28.017 28.836 1.00 26.41 154 CYS A N 1
ATOM 966 C CA . CYS A 1 154 ? -32.852 -28.793 29.738 1.00 26.29 154 CYS A CA 1
ATOM 967 C C . CYS A 1 154 ? -31.923 -27.876 30.528 1.00 26.53 154 CYS A C 1
ATOM 968 O O . CYS A 1 154 ? -31.817 -27.992 31.751 1.00 26.95 154 CYS A O 1
ATOM 971 N N . ALA A 1 155 ? -31.259 -26.972 29.811 1.00 26.45 155 ALA A N 1
ATOM 972 C CA . ALA A 1 155 ? -30.255 -26.071 30.386 1.00 26.97 155 ALA A CA 1
ATOM 973 C C . ALA A 1 155 ? -30.826 -25.164 31.470 1.00 28.08 155 ALA A C 1
ATOM 974 O O . ALA A 1 155 ? -30.175 -24.924 32.488 1.00 28.43 155 ALA A O 1
ATOM 976 N N . GLN A 1 156 ? -32.048 -24.679 31.257 1.00 29.00 156 GLN A N 1
ATOM 977 C CA . GLN A 1 156 ? -32.687 -23.758 32.194 1.00 30.49 156 GLN A CA 1
ATOM 978 C C . GLN A 1 156 ? -32.873 -24.354 33.588 1.00 30.77 156 GLN A C 1
ATOM 979 O O . GLN A 1 156 ? -32.914 -23.628 34.579 1.00 32.02 156 GLN A O 1
ATOM 985 N N . GLN A 1 157 ? -32.944 -25.680 33.654 1.00 30.45 157 GLN A N 1
ATOM 986 C CA . GLN A 1 157 ? -33.129 -26.397 34.916 1.00 30.90 157 GLN A CA 1
ATOM 987 C C . GLN A 1 157 ? -31.854 -26.453 35.768 1.00 30.66 157 GLN A C 1
ATOM 988 O O . GLN A 1 157 ? -31.890 -26.867 36.928 1.00 31.20 157 GLN A O 1
ATOM 994 N N . PHE A 1 158 ? -30.740 -26.009 35.191 1.00 29.72 158 PHE A N 1
ATOM 995 C CA . PHE A 1 158 ? -29.467 -25.936 35.906 1.00 29.60 158 PHE A CA 1
ATOM 996 C C . PHE A 1 158 ? -28.968 -24.502 36.104 1.00 30.08 158 PHE A C 1
ATOM 997 O O . PHE A 1 158 ? -27.790 -24.290 36.393 1.00 30.05 158 PHE A O 1
ATOM 1005 N N . SER A 1 159 ? -29.865 -23.523 35.983 1.00 30.95 159 SER A N 1
ATOM 1006 C CA . SER A 1 159 ? -29.472 -22.102 36.064 1.00 31.82 159 SER A CA 1
ATOM 1007 C C . SER A 1 159 ? -28.759 -21.713 37.366 1.00 32.67 159 SER A C 1
ATOM 1008 O O . SER A 1 159 ? -27.915 -20.808 37.366 1.00 33.45 159 SER A O 1
ATOM 1011 N N . ASP A 1 160 ? -29.084 -22.402 38.460 1.00 32.98 160 ASP A N 1
ATOM 1012 C CA . ASP A 1 160 ? -28.448 -22.152 39.760 1.00 34.21 160 ASP A CA 1
ATOM 1013 C C . ASP A 1 160 ? -26.954 -22.478 39.776 1.00 33.02 160 ASP A C 1
ATOM 1014 O O . ASP A 1 160 ? -26.202 -21.882 40.544 1.00 33.84 160 ASP A O 1
ATOM 1019 N N . VAL A 1 161 ? -26.527 -23.416 38.934 1.00 31.31 161 VAL A N 1
ATOM 1020 C CA . VAL A 1 161 ? -25.126 -23.857 38.935 1.00 30.31 161 VAL A CA 1
ATOM 1021 C C . VAL A 1 161 ? -24.330 -23.429 37.698 1.00 29.45 161 VAL A C 1
ATOM 1022 O O . VAL A 1 161 ? -23.173 -23.826 37.535 1.00 28.81 161 VAL A O 1
ATOM 1026 N N . VAL A 1 162 ? -24.944 -22.617 36.838 1.00 29.11 162 VAL A N 1
ATOM 1027 C CA . VAL A 1 162 ? -24.273 -22.118 35.638 1.00 28.80 162 VAL A CA 1
ATOM 1028 C C . VAL A 1 162 ? -24.066 -20.608 35.736 1.00 29.76 162 VAL A C 1
ATOM 1029 O O . VAL A 1 162 ? -25.015 -19.860 35.983 1.00 30.30 162 VAL A O 1
ATOM 1033 N N . ALA A 1 163 ? -22.820 -20.171 35.558 1.00 29.79 163 ALA A N 1
ATOM 1034 C CA . ALA A 1 163 ? -22.514 -18.748 35.452 1.00 30.75 163 ALA A CA 1
ATOM 1035 C C . ALA A 1 163 ? -22.293 -18.367 33.991 1.00 30.62 163 ALA A C 1
ATOM 1036 O O . ALA A 1 163 ? -21.276 -18.732 33.387 1.00 30.07 163 ALA A O 1
ATOM 1038 N N . TYR A 1 164 ? -23.262 -17.646 33.427 1.00 31.15 164 TYR A N 1
ATOM 1039 C CA . TYR A 1 164 ? -23.177 -17.163 32.052 1.00 31.26 164 TYR A CA 1
ATOM 1040 C C . TYR A 1 164 ? -22.370 -15.862 31.960 1.00 32.53 164 TYR A C 1
ATOM 1041 O O . TYR A 1 164 ? -22.170 -15.164 32.961 1.00 33.31 164 TYR A O 1
ATOM 1050 N N . GLY A 1 165 ? -21.901 -15.551 30.754 1.00 32.64 165 GLY A N 1
ATOM 1051 C CA . GLY A 1 165 ? -21.113 -14.343 30.516 1.00 34.02 165 GLY A CA 1
ATOM 1052 C C . GLY A 1 165 ? -19.735 -14.405 31.149 1.00 34.48 165 GLY A C 1
ATOM 1053 O O . GLY A 1 165 ? -19.138 -13.369 31.460 1.00 35.54 165 GLY A O 1
ATOM 1054 N N . GLU A 1 166 ? -19.240 -15.627 31.339 1.00 33.73 166 GLU A N 1
ATOM 1055 C CA . GLU A 1 166 ? -17.934 -15.874 31.941 1.00 34.32 166 GLU A CA 1
ATOM 1056 C C . GLU A 1 166 ? -17.039 -16.627 30.969 1.00 33.88 166 GLU A C 1
ATOM 1057 O O . GLU A 1 166 ? -17.259 -17.809 30.692 1.00 32.88 166 GLU A O 1
ATOM 1063 N N . GLU A 1 167 ? -16.037 -15.933 30.442 1.00 35.07 167 GLU A N 1
ATOM 1064 C CA . GLU A 1 167 ? -15.098 -16.549 29.514 1.00 35.00 167 GLU A CA 1
ATOM 1065 C C . GLU A 1 167 ? -13.866 -17.017 30.275 1.00 34.69 167 GLU A C 1
ATOM 1066 O O . GLU A 1 167 ? -13.099 -16.201 30.783 1.00 35.26 167 GLU A O 1
ATOM 1072 N N . VAL A 1 168 ? -13.688 -18.333 30.359 1.00 33.60 168 VAL A N 1
ATOM 1073 C CA . VAL A 1 168 ? -12.525 -18.900 31.032 1.00 33.23 168 VAL A CA 1
ATOM 1074 C C . VAL A 1 168 ? -11.274 -18.571 30.222 1.00 33.95 168 VAL A C 1
ATOM 1075 O O . VAL A 1 168 ? -11.234 -18.799 29.012 1.00 33.98 168 VAL A O 1
ATOM 1079 N N . VAL A 1 169 ? -10.269 -18.017 30.895 1.00 34.74 169 VAL A N 1
ATOM 1080 C CA . VAL A 1 169 ? -9.043 -17.584 30.222 1.00 35.64 169 VAL A CA 1
ATOM 1081 C C . VAL A 1 169 ? -7.792 -18.375 30.632 1.00 35.81 169 VAL A C 1
ATOM 1082 O O . VAL A 1 169 ? -6.809 -18.411 29.883 1.00 36.26 169 VAL A O 1
ATOM 1086 N N . GLU A 1 170 ? -7.827 -19.003 31.808 1.00 35.33 170 GLU A N 1
ATOM 1087 C CA . GLU A 1 170 ? -6.724 -19.869 32.248 1.00 35.48 170 GLU A CA 1
ATOM 1088 C C . GLU A 1 170 ? -7.055 -20.816 33.406 1.00 34.45 170 GLU A C 1
ATOM 1089 O O . GLU A 1 170 ? -7.947 -20.552 34.219 1.00 33.91 170 GLU A O 1
ATOM 1095 N N . VAL A 1 171 ? -6.323 -21.926 33.444 1.00 33.90 171 VAL A N 1
ATOM 1096 C CA . VAL A 1 171 ? -6.377 -22.897 34.533 1.00 33.34 171 VAL A CA 1
ATOM 1097 C C . VAL A 1 171 ? -4.989 -22.935 35.173 1.00 33.91 171 VAL A C 1
ATOM 1098 O O . VAL A 1 171 ? -3.990 -23.195 34.496 1.00 34.40 171 VAL A O 1
ATOM 1102 N N . ILE A 1 172 ? -4.936 -22.655 36.473 1.00 33.75 172 ILE A N 1
ATOM 1103 C CA . ILE A 1 172 ? -3.676 -22.542 37.209 1.00 34.14 172 ILE A CA 1
ATOM 1104 C C . ILE A 1 172 ? -3.578 -23.659 38.259 1.00 33.55 172 ILE A C 1
ATOM 1105 O O . ILE A 1 172 ? -4.555 -23.930 38.961 1.00 32.88 172 ILE A O 1
ATOM 1110 N N . PRO A 1 173 ? -2.403 -24.314 38.367 1.00 33.50 173 PRO A N 1
ATOM 1111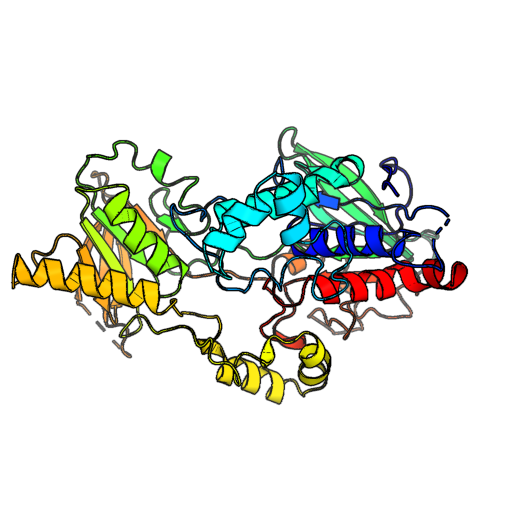 C CA . PRO A 1 173 ? -2.271 -25.363 39.375 1.00 33.17 173 PRO A CA 1
ATOM 1112 C C . PRO A 1 173 ? -2.240 -24.785 40.793 1.00 33.50 173 PRO A C 1
ATOM 1113 O O . PRO A 1 173 ? -1.741 -23.673 41.004 1.00 34.11 173 PRO A O 1
ATOM 1117 N N . GLY A 1 174 ? -2.785 -25.535 41.746 1.00 32.80 174 GLY A N 1
ATOM 1118 C CA . GLY A 1 174 ? -2.832 -25.108 43.136 1.00 33.26 174 GLY A CA 1
ATOM 1119 C C . GLY A 1 174 ? -2.328 -26.169 44.092 1.00 33.50 174 GLY A C 1
ATOM 1120 O O . GLY A 1 174 ? -2.503 -27.368 43.857 1.00 32.88 174 GLY A O 1
ATOM 1121 N N . LYS A 1 175 ? -1.701 -25.721 45.176 1.00 34.34 175 LYS A N 1
ATOM 1122 C CA . LYS A 1 175 ? -1.167 -26.621 46.196 1.00 34.95 175 LYS A CA 1
ATOM 1123 C C . LYS A 1 175 ? -1.701 -26.211 47.563 1.00 35.87 175 LYS A C 1
ATOM 1124 O O . LYS A 1 175 ? -1.439 -25.097 48.025 1.00 36.54 175 LYS A O 1
ATOM 1130 N N . SER A 1 176 ? -2.446 -27.109 48.207 1.00 35.91 176 SER A N 1
ATOM 1131 C CA . SER A 1 176 ? -2.959 -26.852 49.558 1.00 36.99 176 SER A CA 1
ATOM 1132 C C . SER A 1 176 ? -1.811 -26.702 50.557 1.00 38.22 176 SER A C 1
ATOM 1133 O O . SER A 1 176 ? -1.944 -26.006 51.566 1.00 39.13 176 SER A O 1
ATOM 1136 N N . ASP A 1 177 ? -0.692 -27.366 50.263 1.00 38.32 177 ASP A N 1
ATOM 1137 C CA . ASP A 1 177 ? 0.569 -27.145 50.965 1.00 39.57 177 ASP A CA 1
ATOM 1138 C C . ASP A 1 177 ? 1.591 -26.588 49.965 1.00 39.28 177 ASP A C 1
ATOM 1139 O O . ASP A 1 177 ? 2.261 -27.354 49.268 1.00 38.66 177 ASP A O 1
ATOM 1144 N N . PRO A 1 178 ? 1.708 -25.248 49.895 1.00 39.71 178 PRO A N 1
ATOM 1145 C CA . PRO A 1 178 ? 2.561 -24.559 48.922 1.00 39.69 178 PRO A CA 1
ATOM 1146 C C . PRO A 1 178 ? 4.048 -24.917 49.020 1.00 40.35 178 PRO A C 1
ATOM 1147 O O . PRO A 1 178 ? 4.790 -24.687 48.065 1.00 40.20 178 PRO A O 1
ATOM 1151 N N . SER A 1 179 ? 4.470 -25.464 50.159 1.00 41.29 179 SER A N 1
ATOM 1152 C CA . SER A 1 179 ? 5.866 -25.872 50.356 1.00 42.29 179 SER A CA 1
ATOM 1153 C C . SER A 1 179 ? 6.147 -27.266 49.782 1.00 41.83 179 SER A C 1
ATOM 1154 O O . SER A 1 179 ? 7.306 -27.664 49.634 1.00 42.64 179 SER A O 1
ATOM 1157 N N . SER A 1 180 ? 5.080 -27.999 49.466 1.00 40.96 180 SER A N 1
ATOM 1158 C CA . SER A 1 180 ? 5.187 -29.341 48.896 1.00 40.44 180 SER A CA 1
ATOM 1159 C C . SER A 1 180 ? 5.288 -29.283 47.372 1.00 39.68 180 SER A C 1
ATOM 1160 O O . SER A 1 180 ? 5.111 -28.225 46.769 1.00 39.25 180 SER A O 1
ATOM 1163 N N . SER A 1 181 ? 5.576 -30.424 46.755 1.00 39.69 181 SER A N 1
ATOM 1164 C CA . SER A 1 181 ? 5.685 -30.506 45.299 1.00 39.33 181 SER A CA 1
ATOM 1165 C C . SER A 1 181 ? 4.477 -31.216 44.674 1.00 38.34 181 SER A C 1
ATOM 1166 O O . SER A 1 181 ? 4.543 -31.699 43.539 1.00 38.29 181 SER A O 1
ATOM 1169 N N . VAL A 1 182 ? 3.371 -31.262 45.415 1.00 37.78 182 VAL A N 1
ATOM 1170 C CA . VAL A 1 182 ? 2.168 -31.959 44.963 1.00 36.56 182 VAL A CA 1
ATOM 1171 C C . VAL A 1 182 ? 1.012 -30.983 44.733 1.00 35.60 182 VAL A C 1
ATOM 1172 O O . VAL A 1 182 ? 0.622 -30.244 45.640 1.00 35.99 182 VAL A O 1
ATOM 1176 N N . VAL A 1 183 ? 0.488 -30.989 43.508 1.00 34.39 183 VAL A N 1
ATOM 1177 C CA . VAL A 1 183 ? -0.698 -30.219 43.135 1.00 33.42 183 VAL A CA 1
ATOM 1178 C C . VAL A 1 183 ? -1.950 -31.026 43.497 1.00 32.93 183 VAL A C 1
ATOM 1179 O O . VAL A 1 183 ? -2.038 -32.219 43.187 1.00 32.45 183 VAL A O 1
ATOM 1183 N N . ASP A 1 184 ? -2.905 -30.376 44.162 1.00 32.71 184 ASP A N 1
ATOM 1184 C CA . ASP A 1 184 ? -4.125 -31.059 44.610 1.00 32.53 184 ASP A CA 1
ATOM 1185 C C . ASP A 1 184 ? -5.416 -30.279 44.349 1.00 31.90 184 ASP A C 1
ATOM 1186 O O . ASP A 1 184 ? -6.503 -30.719 44.732 1.00 31.86 184 ASP A O 1
ATOM 1191 N N . PHE A 1 185 ? -5.291 -29.120 43.707 1.00 31.48 185 PHE A N 1
ATOM 1192 C CA . PHE A 1 185 ? -6.450 -28.403 43.171 1.00 31.02 185 PHE A CA 1
ATOM 1193 C C . PHE A 1 185 ? -6.062 -27.533 41.978 1.00 30.78 185 PHE A C 1
ATOM 1194 O O . PHE A 1 185 ? -4.882 -27.421 41.631 1.00 30.93 185 PHE A O 1
ATOM 1202 N N . PHE A 1 186 ? -7.067 -26.935 41.346 1.00 30.43 186 PHE A N 1
ATOM 1203 C CA . PHE A 1 186 ? -6.845 -26.004 40.250 1.00 30.45 186 PHE A CA 1
ATOM 1204 C C . PHE A 1 186 ? -7.663 -24.746 40.455 1.00 30.92 186 PHE A C 1
ATOM 1205 O O . PHE A 1 186 ? -8.780 -24.795 40.979 1.00 30.95 186 PHE A O 1
ATOM 1213 N N . THR A 1 187 ? -7.100 -23.620 40.036 1.00 31.48 187 THR A N 1
ATOM 1214 C CA . THR A 1 187 ? -7.820 -22.358 40.033 1.00 32.19 187 THR A CA 1
ATOM 1215 C C . THR A 1 187 ? -8.218 -22.037 38.599 1.00 31.95 187 THR A C 1
ATOM 1216 O O . THR A 1 187 ? -7.374 -22.005 37.701 1.00 32.38 187 THR A O 1
ATOM 1220 N N . VAL A 1 188 ? -9.509 -21.814 38.390 1.00 31.73 188 VAL A N 1
ATOM 1221 C CA . VAL A 1 188 ? -10.022 -21.462 37.077 1.00 31.52 188 VAL A CA 1
ATOM 1222 C C . VAL A 1 188 ? -10.384 -19.982 37.074 1.00 32.53 188 VAL A C 1
ATOM 1223 O O . VAL A 1 188 ? -11.249 -19.541 37.835 1.00 32.88 188 VAL A O 1
ATOM 1227 N N . ARG A 1 189 ? -9.699 -19.223 36.223 1.00 33.15 189 ARG A N 1
ATOM 1228 C CA . ARG A 1 189 ? -9.920 -17.786 36.110 1.00 34.30 189 ARG A CA 1
ATOM 1229 C C . ARG A 1 189 ? -10.761 -17.470 34.877 1.00 33.87 189 ARG A C 1
ATOM 1230 O O . ARG A 1 189 ? -10.466 -17.943 33.777 1.00 33.14 189 ARG A O 1
ATOM 1238 N N . SER A 1 190 ? -11.817 -16.684 35.073 1.00 34.11 190 SER A N 1
ATOM 1239 C CA . SER A 1 190 ? -12.693 -16.289 33.975 1.00 34.35 190 SER A CA 1
ATOM 1240 C C . SER A 1 190 ? -12.897 -14.779 33.911 1.00 35.78 190 SER A C 1
ATOM 1241 O O . SER A 1 190 ? -12.807 -14.081 34.924 1.00 36.32 190 SER A O 1
ATOM 1244 N N . ARG A 1 191 ? -13.163 -14.294 32.701 1.00 36.47 191 ARG A N 1
ATOM 1245 C CA . ARG A 1 191 ? -13.376 -12.879 32.442 1.00 38.35 191 ARG A CA 1
ATOM 1246 C C . ARG A 1 191 ? -14.849 -12.619 32.150 1.00 38.70 191 ARG A C 1
ATOM 1247 O O . ARG A 1 191 ? -15.437 -13.254 31.270 1.00 37.66 191 ARG A O 1
ATOM 1251 N N . ASN A 1 192 ? -15.440 -11.695 32.904 1.00 40.21 192 ASN A N 1
ATOM 1252 C CA . ASN A 1 192 ? -16.813 -11.262 32.669 1.00 40.96 192 ASN A CA 1
ATOM 1253 C C . ASN A 1 192 ? -16.882 -10.573 31.309 1.00 41.84 192 ASN A C 1
ATOM 1254 O O . ASN A 1 192 ? -16.138 -9.626 31.053 1.00 42.94 192 ASN A O 1
ATOM 1259 N N . VAL A 1 193 ? -17.758 -11.063 30.435 1.00 41.35 193 VAL A N 1
ATOM 1260 C CA . VAL A 1 193 ? -17.825 -10.559 29.058 1.00 42.47 193 VAL A CA 1
ATOM 1261 C C . VAL A 1 193 ? -18.384 -9.133 28.964 1.00 44.55 193 VAL A C 1
ATOM 1262 O O . VAL A 1 193 ? -18.152 -8.442 27.973 1.00 45.88 193 VAL A O 1
ATOM 1266 N N . GLU A 1 194 ? -19.106 -8.704 30.000 1.00 45.62 194 GLU A N 1
ATOM 1267 C CA . GLU A 1 194 ? -19.717 -7.370 30.038 1.00 47.81 194 GLU A CA 1
ATOM 1268 C C . GLU A 1 194 ? -18.852 -6.357 30.795 1.00 49.35 194 GLU A C 1
ATOM 1269 O O . GLU A 1 194 ? -18.601 -5.254 30.298 1.00 50.74 194 GLU A O 1
ATOM 1275 N N . THR A 1 195 ? -18.400 -6.734 31.992 1.00 48.80 195 THR A N 1
ATOM 1276 C CA . THR A 1 195 ? -17.628 -5.830 32.853 1.00 50.20 195 THR A CA 1
ATOM 1277 C C . THR A 1 195 ? -16.124 -5.972 32.621 1.00 50.05 195 THR A C 1
ATOM 1278 O O . THR A 1 195 ? -15.366 -5.024 32.824 1.00 51.58 195 THR A O 1
ATOM 1282 N N . GLY A 1 196 ? -15.700 -7.162 32.206 1.00 48.42 196 GLY A N 1
ATOM 1283 C CA . GLY A 1 196 ? -14.290 -7.434 31.943 1.00 48.09 196 GLY A CA 1
ATOM 1284 C C . GLY A 1 196 ? -13.489 -7.783 33.184 1.00 48.04 196 GLY A C 1
ATOM 1285 O O . GLY A 1 196 ? -12.264 -7.898 33.120 1.00 47.95 196 GLY A O 1
ATOM 1286 N N . GLU A 1 197 ? -14.176 -7.949 34.314 1.00 47.83 197 GLU A N 1
ATOM 1287 C CA . GLU A 1 197 ? -13.506 -8.262 35.574 1.00 47.91 197 GLU A CA 1
ATOM 1288 C C . GLU A 1 197 ? -13.112 -9.733 35.625 1.00 46.24 197 GLU A C 1
ATOM 1289 O O . GLU A 1 197 ? -13.709 -10.567 34.942 1.00 44.69 197 GLU A O 1
ATOM 1292 N N . ILE A 1 198 ? -12.097 -10.035 36.429 1.00 46.24 198 ILE A N 1
ATOM 1293 C CA . ILE A 1 198 ? -11.576 -11.392 36.543 1.00 45.02 198 ILE A CA 1
ATOM 1294 C C . ILE A 1 198 ? -12.035 -12.034 37.850 1.00 44.66 198 ILE A C 1
ATOM 1295 O O . ILE A 1 198 ? -11.832 -11.479 38.934 1.00 45.57 198 ILE A O 1
ATOM 1300 N N . SER A 1 199 ? -12.665 -13.200 37.727 1.00 43.25 199 SER A N 1
ATOM 1301 C CA . SER A 1 199 ? -13.088 -14.000 38.871 1.00 42.87 199 SER A CA 1
ATOM 1302 C C . SER A 1 199 ? -12.289 -15.296 38.902 1.00 41.61 199 SER A C 1
ATOM 1303 O O . SER A 1 199 ? -11.904 -15.819 37.854 1.00 40.93 199 SER A O 1
ATOM 1306 N N . ALA A 1 200 ? -12.048 -15.810 40.105 1.00 41.28 200 ALA A N 1
ATOM 1307 C CA . ALA A 1 200 ? -11.368 -17.090 40.275 1.00 39.71 200 ALA A CA 1
ATOM 1308 C C . ALA A 1 200 ? -12.221 -18.066 41.083 1.00 38.75 200 ALA A C 1
ATOM 1309 O O . ALA A 1 200 ? -12.848 -17.685 42.073 1.00 39.46 200 ALA A O 1
ATOM 1311 N N . ARG A 1 201 ? -12.245 -19.321 40.642 1.00 37.01 201 ARG A N 1
ATOM 1312 C CA . ARG A 1 201 ? -12.884 -20.400 41.385 1.00 36.27 201 ARG A CA 1
ATOM 1313 C C . ARG A 1 201 ? -11.907 -21.567 41.517 1.00 35.38 201 ARG A C 1
ATOM 1314 O O . ARG A 1 201 ? -11.217 -21.920 40.558 1.00 34.33 201 ARG A O 1
ATOM 1322 N N . ARG A 1 202 ? -11.850 -22.151 42.711 1.00 35.39 202 ARG A N 1
ATOM 1323 C CA . ARG A 1 202 ? -10.977 -23.294 42.977 1.00 34.75 202 ARG A CA 1
ATOM 1324 C C . ARG A 1 202 ? -11.749 -24.607 42.969 1.00 33.54 202 ARG A C 1
ATOM 1325 O O . ARG A 1 202 ? -12.872 -24.687 43.475 1.00 33.25 202 ARG A O 1
ATOM 1333 N N . THR A 1 203 ? -11.129 -25.631 42.388 1.00 32.50 203 THR A N 1
ATOM 1334 C CA . THR A 1 203 ? -11.758 -26.937 42.218 1.00 31.66 203 THR A CA 1
ATOM 1335 C C . THR A 1 203 ? -10.721 -28.057 42.243 1.00 31.62 203 THR A C 1
ATOM 1336 O O . THR A 1 203 ? -9.571 -27.861 41.849 1.00 31.39 203 THR A O 1
ATOM 1340 N N . ARG A 1 204 ? -11.132 -29.228 42.719 1.00 31.85 204 ARG A N 1
ATOM 1341 C CA . ARG A 1 204 ? -10.280 -30.406 42.667 1.00 31.97 204 ARG A CA 1
ATOM 1342 C C . ARG A 1 204 ? -10.211 -30.945 41.242 1.00 30.80 204 ARG A C 1
ATOM 1343 O O . ARG A 1 204 ? -9.154 -31.384 40.788 1.00 30.49 204 ARG A O 1
ATOM 1351 N N . LYS A 1 205 ? -11.343 -30.896 40.541 1.00 29.67 205 LYS A N 1
ATOM 1352 C CA . LYS A 1 205 ? -11.443 -31.450 39.197 1.00 28.70 205 LYS A CA 1
ATOM 1353 C C . LYS A 1 205 ? -11.988 -30.437 38.193 1.00 27.98 205 LYS A C 1
ATOM 1354 O O . LYS A 1 205 ? -12.902 -29.666 38.504 1.00 27.87 205 LYS A O 1
ATOM 1360 N N . VAL A 1 206 ? -11.402 -30.439 36.997 1.00 27.37 206 VAL A N 1
ATOM 1361 C CA . VAL A 1 206 ? -11.818 -29.558 35.905 1.00 26.81 206 VAL A CA 1
ATOM 1362 C C . VAL A 1 206 ? -12.232 -30.377 34.680 1.00 26.14 206 VAL A C 1
ATOM 1363 O O . VAL A 1 206 ? -11.569 -31.358 34.329 1.00 25.89 206 VAL A O 1
ATOM 1367 N N . VAL A 1 207 ? -13.327 -29.969 34.038 1.00 25.56 207 VAL A N 1
ATOM 1368 C CA . VAL A 1 207 ? -13.693 -30.465 32.708 1.00 25.18 207 VAL A CA 1
ATOM 1369 C C . VAL A 1 207 ? -13.615 -29.308 31.709 1.00 25.26 207 VAL A C 1
ATOM 1370 O O . VAL A 1 207 ? -14.126 -28.216 31.976 1.00 25.33 207 VAL A O 1
ATOM 1374 N N . ILE A 1 208 ? -12.964 -29.548 30.572 1.00 25.32 208 ILE A N 1
ATOM 1375 C CA . ILE A 1 208 ? -12.916 -28.574 29.483 1.00 25.87 208 ILE A CA 1
ATOM 1376 C C . ILE A 1 208 ? -13.780 -29.071 28.332 1.00 25.62 208 ILE A C 1
ATOM 1377 O O . ILE A 1 208 ? -13.432 -30.042 27.659 1.00 25.64 208 ILE A O 1
ATOM 1382 N N . ALA A 1 209 ? -14.912 -28.406 28.118 1.00 25.61 209 ALA A N 1
ATOM 1383 C CA . ALA A 1 209 ? -15.852 -28.804 27.074 1.00 25.51 209 ALA A CA 1
ATOM 1384 C C . ALA A 1 209 ? -16.258 -27.577 26.270 1.00 26.06 209 ALA A C 1
ATOM 1385 O O . ALA A 1 209 ? -17.404 -27.116 26.344 1.00 25.63 209 ALA A O 1
ATOM 1387 N N . ILE A 1 210 ? -15.303 -27.064 25.498 1.00 26.97 210 ILE A N 1
ATOM 1388 C CA . ILE A 1 210 ? -15.423 -25.756 24.849 1.00 27.92 210 ILE A CA 1
ATOM 1389 C C . ILE A 1 210 ? -15.647 -25.817 23.337 1.00 28.41 210 ILE A C 1
ATOM 1390 O O . ILE A 1 210 ? -15.621 -24.789 22.664 1.00 28.92 210 ILE A O 1
ATOM 1395 N N . GLY A 1 211 ? -15.888 -27.019 22.815 1.00 28.48 211 GLY A N 1
ATOM 1396 C CA . GLY A 1 211 ? -16.196 -27.196 21.394 1.00 29.34 211 GLY A CA 1
ATOM 1397 C C . GLY A 1 211 ? -15.060 -26.757 20.486 1.00 30.53 211 GLY A C 1
ATOM 1398 O O . GLY A 1 211 ? -13.883 -26.953 20.807 1.00 31.01 211 GLY A O 1
ATOM 1399 N N . GLY A 1 212 ? -15.416 -26.144 19.359 1.00 31.15 212 GLY A N 1
ATOM 1400 C CA . GLY A 1 212 ? -14.433 -25.757 18.353 1.00 32.60 212 GLY A CA 1
ATOM 1401 C C . GLY A 1 212 ? -14.371 -24.275 18.040 1.00 33.79 212 GLY A C 1
ATOM 1402 O O . GLY A 1 212 ? -15.289 -23.516 18.367 1.00 33.27 212 GLY A O 1
ATOM 1403 N N . THR A 1 213 ? -13.275 -23.869 17.406 1.00 35.01 213 THR A N 1
ATOM 1404 C CA . THR A 1 213 ? -13.106 -22.495 16.934 1.00 36.56 213 THR A CA 1
ATOM 1405 C C . THR A 1 213 ? -13.122 -22.463 15.408 1.00 37.57 213 THR A C 1
ATOM 1406 O O . THR A 1 213 ? -12.765 -23.448 14.756 1.00 37.47 213 THR A O 1
ATOM 1410 N N . ALA A 1 214 ? -13.538 -21.326 14.853 1.00 35.52 214 ALA A N 1
ATOM 1411 C CA . ALA A 1 214 ? -13.630 -21.133 13.409 1.00 35.00 214 ALA A CA 1
ATOM 1412 C C . ALA A 1 214 ? -12.289 -21.380 12.719 1.00 35.39 214 ALA A C 1
ATOM 1413 O O . ALA A 1 214 ? -11.276 -20.787 13.087 1.00 36.26 214 ALA A O 1
ATOM 1415 N N . LYS A 1 215 ? -12.294 -22.277 11.737 1.00 34.93 215 LYS A N 1
ATOM 1416 C CA . LYS A 1 215 ? -11.118 -22.535 10.914 1.00 35.66 215 LYS A CA 1
ATOM 1417 C C . LYS A 1 215 ? -11.210 -21.677 9.659 1.00 35.67 215 LYS A C 1
ATOM 1418 O O . LYS A 1 215 ? -12.205 -21.728 8.932 1.00 34.71 215 LYS A O 1
ATOM 1422 N N . MET A 1 216 ? -10.179 -20.870 9.426 1.00 36.74 216 MET A N 1
ATOM 1423 C CA . MET A 1 216 ? -10.126 -20.007 8.250 1.00 37.02 216 MET A CA 1
ATOM 1424 C C . MET A 1 216 ? -8.909 -20.356 7.403 1.00 37.67 216 MET A C 1
ATOM 1425 O O . MET A 1 216 ? -7.839 -20.634 7.950 1.00 38.43 216 MET A O 1
ATOM 1430 N N . PRO A 1 217 ? -9.070 -20.361 6.064 1.00 37.39 217 PRO A N 1
ATOM 1431 C CA . PRO A 1 217 ? -7.921 -20.532 5.177 1.00 38.26 217 PRO A CA 1
ATOM 1432 C C . PRO A 1 217 ? -6.875 -19.462 5.464 1.00 39.68 217 PRO A C 1
ATOM 1433 O O . PRO A 1 217 ? -7.214 -18.287 5.607 1.00 39.89 217 PRO A O 1
ATOM 1437 N N . SER A 1 218 ? -5.617 -19.877 5.560 1.00 41.10 218 SER A N 1
ATOM 1438 C CA . SER A 1 218 ? -4.530 -18.969 5.926 1.00 42.81 218 SER A CA 1
ATOM 1439 C C . SER A 1 218 ? -4.247 -17.901 4.865 1.00 43.68 218 SER A C 1
ATOM 1440 O O . SER A 1 218 ? -3.669 -16.856 5.171 1.00 44.67 218 SER A O 1
ATOM 1443 N N . GLY A 1 219 ? -4.664 -18.163 3.627 1.00 43.21 219 GLY A N 1
ATOM 1444 C CA . GLY A 1 219 ? -4.416 -17.240 2.516 1.00 44.24 219 GLY A CA 1
ATOM 1445 C C . GLY A 1 219 ? -5.336 -16.031 2.474 1.00 43.97 219 GLY A C 1
ATOM 1446 O O . GLY A 1 219 ? -5.012 -15.022 1.846 1.00 45.16 219 GLY A O 1
ATOM 1447 N N . LEU A 1 220 ? -6.483 -16.131 3.144 1.00 42.79 220 LEU A N 1
ATOM 1448 C CA . LEU A 1 220 ? -7.480 -15.060 3.137 1.00 42.40 220 LEU A CA 1
ATOM 1449 C C . LEU A 1 220 ? -7.129 -13.910 4.083 1.00 43.39 220 LEU A C 1
ATOM 1450 O O . LEU A 1 220 ? -6.708 -14.140 5.217 1.00 43.57 220 LEU A O 1
ATOM 1455 N N . PRO A 1 221 ? -7.305 -12.662 3.614 1.00 44.05 221 PRO A N 1
ATOM 1456 C CA . PRO A 1 221 ? -7.075 -11.490 4.457 1.00 45.28 221 PRO A CA 1
ATOM 1457 C C . PRO A 1 221 ? -8.268 -11.212 5.371 1.00 44.66 221 PRO A C 1
ATOM 1458 O O . PRO A 1 221 ? -9.371 -11.695 5.110 1.00 43.73 221 PRO A O 1
ATOM 1462 N N . GLN A 1 222 ? -8.042 -10.448 6.436 1.00 45.45 222 GLN A N 1
ATOM 1463 C CA . GLN A 1 222 ? -9.117 -10.049 7.342 1.00 44.92 222 GLN A CA 1
ATOM 1464 C C . GLN A 1 222 ? -9.937 -8.924 6.720 1.00 44.63 222 GLN A C 1
ATOM 1465 O O . GLN A 1 222 ? -9.380 -7.963 6.190 1.00 45.50 222 GLN A O 1
ATOM 1471 N N . ASP A 1 223 ? -11.260 -9.065 6.775 1.00 42.71 223 ASP A N 1
ATOM 1472 C CA . ASP A 1 223 ? -12.185 -8.088 6.199 1.00 42.43 223 ASP A CA 1
ATOM 1473 C C . ASP A 1 223 ? -13.583 -8.339 6.763 1.00 41.12 223 ASP A C 1
ATOM 1474 O O . ASP A 1 223 ? -14.003 -9.495 6.878 1.00 39.67 223 ASP A O 1
ATOM 1479 N N . PRO A 1 224 ? -14.309 -7.262 7.129 1.00 41.61 224 PRO A N 1
ATOM 1480 C CA . PRO A 1 224 ? -15.696 -7.407 7.585 1.00 40.83 224 PRO A CA 1
ATOM 1481 C C . PRO A 1 224 ? -16.604 -8.129 6.579 1.00 39.13 224 PRO A C 1
ATOM 1482 O O . PRO A 1 224 ? -17.637 -8.675 6.966 1.00 38.25 224 PRO A O 1
ATOM 1486 N N . ARG A 1 225 ? -16.207 -8.135 5.307 1.00 38.61 225 ARG A N 1
ATOM 1487 C CA . ARG A 1 225 ? -16.979 -8.783 4.245 1.00 37.14 225 ARG A CA 1
ATOM 1488 C C . ARG A 1 225 ? -16.627 -10.267 4.088 1.00 35.48 225 ARG A C 1
ATOM 1489 O O . ARG A 1 225 ? -17.265 -10.986 3.318 1.00 34.31 225 ARG A O 1
ATOM 1497 N N . ILE A 1 226 ? -15.609 -10.712 4.822 1.00 35.33 226 ILE A N 1
ATOM 1498 C CA . ILE A 1 226 ? -15.200 -12.114 4.834 1.00 34.17 226 ILE A CA 1
ATOM 1499 C C . ILE A 1 226 ? -15.579 -12.719 6.188 1.00 33.69 226 ILE A C 1
ATOM 1500 O O . ILE A 1 226 ? -14.989 -12.382 7.216 1.00 34.74 226 ILE A O 1
ATOM 1505 N N . ILE A 1 227 ? -16.576 -13.604 6.175 1.00 32.17 227 ILE A N 1
ATOM 1506 C CA . ILE A 1 227 ? -17.230 -14.068 7.403 1.00 31.81 227 ILE A CA 1
ATOM 1507 C C . ILE A 1 227 ? -17.347 -15.594 7.434 1.00 30.68 227 ILE A C 1
ATOM 1508 O O . ILE A 1 227 ? -17.794 -16.207 6.464 1.00 29.69 227 ILE A O 1
ATOM 1513 N N . HIS A 1 228 ? -16.949 -16.192 8.555 1.00 30.72 228 HIS A N 1
ATOM 1514 C CA . HIS A 1 228 ? -17.037 -17.640 8.748 1.00 30.11 228 HIS A CA 1
ATOM 1515 C C . HIS A 1 228 ? -18.474 -18.076 8.893 1.00 29.70 228 HIS A C 1
ATOM 1516 O O . HIS A 1 228 ? -19.318 -17.309 9.366 1.00 30.00 228 HIS A O 1
ATOM 1523 N N . SER A 1 229 ? -18.769 -19.307 8.477 1.00 29.09 229 SER A N 1
ATOM 1524 C CA . SER A 1 229 ? -20.132 -19.845 8.539 1.00 29.06 229 SER A CA 1
ATOM 1525 C C . SER A 1 229 ? -20.741 -19.745 9.937 1.00 29.70 229 SER A C 1
ATOM 1526 O O . SER A 1 229 ? -21.942 -19.504 10.081 1.00 29.76 229 SER A O 1
ATOM 1529 N N . SER A 1 230 ? -19.905 -19.910 10.962 1.00 30.32 230 SER A N 1
ATOM 1530 C CA . SER A 1 230 ? -20.355 -19.872 12.357 1.00 31.36 230 SER A CA 1
ATOM 1531 C C . SER A 1 230 ? -21.006 -18.541 12.755 1.00 32.49 230 SER A C 1
ATOM 1532 O O . SER A 1 230 ? -21.720 -18.474 13.754 1.00 33.29 230 SER A O 1
ATOM 1535 N N . LYS A 1 231 ? -20.764 -17.492 11.969 1.00 32.79 231 LYS A N 1
ATOM 1536 C CA . LYS A 1 231 ? -21.334 -16.169 12.237 1.00 33.84 231 LYS A CA 1
ATOM 1537 C C . LYS A 1 231 ? -22.325 -15.710 11.158 1.00 33.65 231 LYS A C 1
ATOM 1538 O O . LYS A 1 231 ? -22.588 -14.512 11.017 1.00 34.30 231 LYS A O 1
ATOM 1544 N N . TYR A 1 232 ? -22.884 -16.667 10.416 1.00 32.73 232 TYR A N 1
ATOM 1545 C CA . TYR A 1 232 ? -23.762 -16.371 9.280 1.00 32.72 232 TYR A CA 1
ATOM 1546 C C . TYR A 1 232 ? -25.056 -15.638 9.662 1.00 33.65 232 TYR A C 1
ATOM 1547 O O . TYR A 1 232 ? -25.326 -14.546 9.158 1.00 33.98 232 TYR A O 1
ATOM 1556 N N . CYS A 1 233 ? -25.848 -16.239 10.548 1.00 33.94 233 CYS A N 1
ATOM 1557 C CA . CYS A 1 233 ? -27.148 -15.674 10.931 1.00 35.40 233 CYS A CA 1
ATOM 1558 C C . CYS A 1 233 ? -27.019 -14.429 11.801 1.00 36.80 233 CYS A C 1
ATOM 1559 O O . CYS A 1 233 ? -27.894 -13.559 11.792 1.00 37.85 233 CYS A O 1
ATOM 1562 N N . THR A 1 234 ? -25.918 -14.350 12.540 1.00 37.30 234 THR A N 1
ATOM 1563 C CA . THR A 1 234 ? -25.729 -13.314 13.552 1.00 39.18 234 THR A CA 1
ATOM 1564 C C . THR A 1 234 ? -25.046 -12.047 13.036 1.00 40.09 234 THR A C 1
ATOM 1565 O O . THR A 1 234 ? -25.251 -10.971 13.599 1.00 41.44 234 THR A O 1
ATOM 1569 N N . THR A 1 235 ? -24.240 -12.163 11.980 1.00 39.62 235 THR A N 1
ATOM 1570 C CA . THR A 1 235 ? -23.467 -11.006 11.503 1.00 40.69 235 THR A CA 1
ATOM 1571 C C . THR A 1 235 ? -23.673 -10.597 10.037 1.00 40.49 235 THR A C 1
ATOM 1572 O O . THR A 1 235 ? -23.489 -9.426 9.700 1.00 41.59 235 THR A O 1
ATOM 1576 N N . LEU A 1 236 ? -24.036 -11.541 9.166 1.00 38.98 236 LEU A N 1
ATOM 1577 C CA . LEU A 1 236 ? -24.249 -11.201 7.749 1.00 38.73 236 LEU A CA 1
ATOM 1578 C C . LEU A 1 236 ? -25.404 -10.204 7.490 1.00 39.85 236 LEU A C 1
ATOM 1579 O O . LEU A 1 236 ? -25.259 -9.317 6.645 1.00 40.44 236 LEU A O 1
ATOM 1584 N N . PRO A 1 237 ? -26.545 -10.343 8.205 1.00 40.35 237 PRO A N 1
ATOM 1585 C CA . PRO A 1 237 ? -27.632 -9.372 8.012 1.00 41.51 237 PRO A CA 1
ATOM 1586 C C . PRO A 1 237 ? -27.258 -7.935 8.386 1.00 43.20 2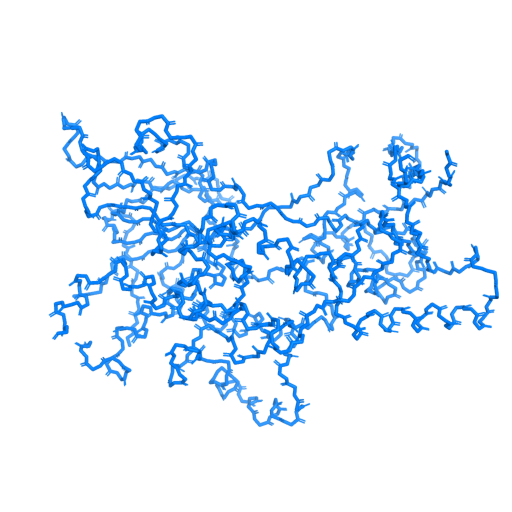37 PRO A C 1
ATOM 1587 O O . PRO A 1 237 ? -27.835 -6.992 7.840 1.00 44.12 237 PRO A O 1
ATOM 1591 N N . ALA A 1 238 ? -26.309 -7.777 9.307 1.00 43.41 238 ALA A N 1
ATOM 1592 C CA . ALA A 1 238 ? -25.804 -6.457 9.685 1.00 45.22 238 ALA A CA 1
ATOM 1593 C C . ALA A 1 238 ? -24.939 -5.848 8.580 1.00 45.42 238 ALA A C 1
ATOM 1594 O O . ALA A 1 238 ? -24.868 -4.629 8.447 1.00 47.07 238 ALA A O 1
ATOM 1596 N N . LEU A 1 239 ? -24.282 -6.702 7.794 1.00 44.03 239 LEU A N 1
ATOM 1597 C CA . LEU A 1 239 ? -23.462 -6.246 6.671 1.00 44.26 239 LEU A CA 1
ATOM 1598 C C . LEU A 1 239 ? -24.308 -5.979 5.423 1.00 44.51 239 LEU A C 1
ATOM 1599 O O . LEU A 1 239 ? -24.169 -4.934 4.784 1.00 45.54 239 LEU A O 1
ATOM 1604 N N . LEU A 1 240 ? -25.171 -6.932 5.082 1.00 43.60 240 LEU A N 1
ATOM 1605 C CA . LEU A 1 240 ? -26.070 -6.803 3.937 1.00 44.17 240 LEU A CA 1
ATOM 1606 C C . LEU A 1 240 ? -27.502 -6.589 4.433 1.00 45.46 240 LEU A C 1
ATOM 1607 O O . LEU A 1 240 ? -28.271 -7.540 4.602 1.00 44.33 240 LEU A O 1
ATOM 1612 N N . LYS A 1 241 ? -27.841 -5.323 4.657 1.00 47.85 241 LYS A N 1
ATOM 1613 C CA . LYS A 1 241 ? -29.063 -4.936 5.372 1.00 49.87 241 LYS A CA 1
ATOM 1614 C C . LYS A 1 241 ? -30.353 -5.002 4.549 1.00 50.96 241 LYS A C 1
ATOM 1615 O O . LYS A 1 241 ? -31.408 -5.359 5.081 1.00 51.48 241 LYS A O 1
ATOM 1621 N N . ASP A 1 242 ? -30.271 -4.648 3.268 1.00 51.79 242 ASP A N 1
ATOM 1622 C CA . ASP A 1 242 ? -31.447 -4.619 2.394 1.00 52.45 242 ASP A CA 1
ATOM 1623 C C . ASP A 1 242 ? -31.646 -5.968 1.705 1.00 50.40 242 ASP A C 1
ATOM 1624 O O . ASP A 1 242 ? -30.893 -6.331 0.802 1.00 49.20 242 ASP A O 1
ATOM 1629 N N . LYS A 1 243 ? -32.685 -6.687 2.127 1.00 49.98 243 LYS A N 1
ATOM 1630 C CA . LYS A 1 243 ? -32.956 -8.052 1.665 1.00 48.18 243 LYS A CA 1
ATOM 1631 C C . LYS A 1 243 ? -33.375 -8.158 0.194 1.00 47.91 243 LYS A C 1
ATOM 1632 O O . LYS A 1 243 ? -33.369 -9.252 -0.374 1.00 46.54 243 LYS A O 1
ATOM 1634 N N . SER A 1 244 ? -33.728 -7.030 -0.417 1.00 49.21 244 SER A N 1
ATOM 1635 C CA . SER A 1 244 ? -34.165 -7.008 -1.816 1.00 49.17 244 SER A CA 1
ATOM 1636 C C . SER A 1 244 ? -33.056 -6.637 -2.813 1.00 48.85 244 SER A C 1
ATOM 1637 O O . SER A 1 244 ? -33.226 -6.808 -4.023 1.00 48.75 244 SER A O 1
ATOM 1640 N N . LYS A 1 245 ? -31.931 -6.134 -2.303 1.00 48.64 245 LYS A N 1
ATOM 1641 C CA . LYS A 1 245 ? -30.817 -5.679 -3.144 1.00 48.44 245 LYS A CA 1
ATOM 1642 C C . LYS A 1 245 ? -30.108 -6.813 -3.890 1.00 46.48 245 LYS A C 1
ATOM 1643 O O . LYS A 1 245 ? -29.926 -7.902 -3.337 1.00 45.23 245 LYS A O 1
ATOM 1647 N N . PRO A 1 246 ? -29.703 -6.557 -5.151 1.00 46.34 246 PRO A N 1
ATOM 1648 C CA . PRO A 1 246 ? -28.996 -7.561 -5.950 1.00 44.64 246 PRO A CA 1
ATOM 1649 C C . PRO A 1 246 ? -27.520 -7.715 -5.552 1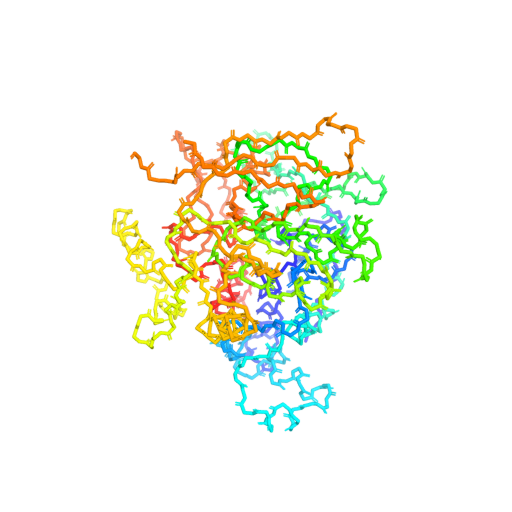.00 43.56 246 PRO A C 1
ATOM 1650 O O . PRO A 1 246 ? -26.624 -7.335 -6.314 1.00 44.25 246 PRO A O 1
ATOM 1654 N N . TYR A 1 247 ? -27.278 -8.269 -4.366 1.00 41.81 247 TYR A N 1
ATOM 1655 C CA . TYR A 1 247 ? -25.917 -8.502 -3.888 1.00 40.52 247 TYR A CA 1
ATOM 1656 C C . TYR A 1 247 ? -25.261 -9.659 -4.631 1.00 38.81 247 TYR A C 1
ATOM 1657 O O . TYR A 1 247 ? -25.938 -10.596 -5.051 1.00 37.79 247 TYR A O 1
ATOM 1666 N N . ASN A 1 248 ? -23.944 -9.585 -4.790 1.00 38.10 248 ASN A N 1
ATOM 1667 C CA . ASN A 1 248 ? -23.159 -10.742 -5.198 1.00 36.44 248 ASN A CA 1
ATOM 1668 C C . ASN A 1 248 ? -22.539 -11.349 -3.948 1.00 35.29 248 ASN A C 1
ATOM 1669 O O . ASN A 1 248 ? -21.781 -10.680 -3.240 1.00 35.69 248 ASN A O 1
ATOM 1674 N N . ILE A 1 249 ? -22.883 -12.605 -3.662 1.00 33.50 249 ILE A N 1
ATOM 1675 C CA . ILE A 1 249 ? -22.396 -13.280 -2.459 1.00 32.58 249 ILE A CA 1
ATOM 1676 C C . ILE A 1 249 ? -21.789 -14.635 -2.805 1.00 31.35 249 ILE A C 1
ATOM 1677 O O . ILE A 1 249 ? -22.457 -15.493 -3.381 1.00 30.54 249 ILE A O 1
ATOM 1682 N N . ALA A 1 250 ? -20.521 -14.817 -2.448 1.00 31.23 250 ALA A N 1
ATOM 1683 C CA . ALA A 1 250 ? -19.844 -16.094 -2.653 1.00 30.17 250 ALA A CA 1
ATOM 1684 C C . ALA A 1 250 ? -19.835 -16.924 -1.371 1.00 29.42 250 ALA A C 1
ATOM 1685 O O . ALA A 1 250 ? -19.935 -16.378 -0.271 1.00 29.76 250 ALA A O 1
ATOM 1687 N N . VAL A 1 251 ? -19.747 -18.245 -1.532 1.00 28.45 251 VAL A N 1
ATOM 1688 C CA . VAL A 1 251 ? -19.615 -19.187 -0.420 1.00 27.91 251 VAL A CA 1
ATOM 1689 C C . VAL A 1 251 ? -18.430 -20.101 -0.725 1.00 27.91 251 VAL A C 1
ATOM 1690 O O . VAL A 1 251 ? -18.353 -20.679 -1.810 1.00 27.84 251 VAL A O 1
ATOM 1694 N N . LEU A 1 252 ? -17.510 -20.218 0.229 1.00 28.17 252 LEU A N 1
ATOM 1695 C CA . LEU A 1 252 ? -16.339 -21.078 0.082 1.00 28.41 252 LEU A CA 1
ATOM 1696 C C . LEU A 1 252 ? -16.500 -22.357 0.907 1.00 28.09 252 LEU A C 1
ATOM 1697 O O . LEU A 1 252 ? -16.743 -22.298 2.112 1.00 28.03 252 LEU A O 1
ATOM 1702 N N . GLY A 1 253 ? -16.366 -23.504 0.244 1.00 28.07 253 GLY A N 1
ATOM 1703 C CA . GLY A 1 253 ? -16.491 -24.810 0.896 1.00 27.96 253 GLY A CA 1
ATOM 1704 C C . GLY A 1 253 ? -17.498 -25.706 0.203 1.00 27.73 253 GLY A C 1
ATOM 1705 O O . GLY A 1 253 ? -18.215 -25.265 -0.695 1.00 27.33 253 GLY A O 1
ATOM 1706 N N . SER A 1 254 ? -17.560 -26.968 0.621 1.00 27.92 254 SER A N 1
ATOM 1707 C CA . SER A 1 254 ? -18.500 -27.921 0.030 1.00 27.97 254 SER A CA 1
ATOM 1708 C C . SER A 1 254 ? -19.072 -28.911 1.046 1.00 27.70 254 SER A C 1
ATOM 1709 O O . SER A 1 254 ? -19.628 -29.939 0.668 1.00 27.85 254 SER A O 1
ATOM 1712 N N . GLY A 1 255 ? -18.934 -28.597 2.331 1.00 27.59 255 GLY A N 1
ATOM 1713 C CA . GLY A 1 255 ? -19.556 -29.395 3.386 1.00 27.38 255 GLY A CA 1
ATOM 1714 C C . GLY A 1 255 ? -20.993 -28.976 3.651 1.00 26.79 255 GLY A C 1
ATOM 1715 O O . GLY A 1 255 ? -21.566 -28.165 2.910 1.00 26.20 255 GLY A O 1
ATOM 1716 N N . GLN A 1 256 ? -21.569 -29.527 4.717 1.00 26.82 256 GLN A N 1
ATOM 1717 C CA . GLN A 1 256 ? -22.953 -29.243 5.099 1.00 26.80 256 GLN A CA 1
ATOM 1718 C C . GLN A 1 256 ? -23.194 -27.749 5.345 1.00 26.61 256 GLN A C 1
ATOM 1719 O O . GLN A 1 256 ? -24.202 -27.208 4.899 1.00 26.07 256 GLN A O 1
ATOM 1725 N N . SER A 1 257 ? -22.265 -27.090 6.041 1.00 26.72 257 SER A N 1
ATOM 1726 C CA . SER A 1 257 ? -22.384 -25.647 6.299 1.00 26.81 257 SER A CA 1
ATOM 1727 C C . SER A 1 257 ? -22.424 -24.821 5.013 1.00 26.39 257 SER A C 1
ATOM 1728 O O . SER A 1 257 ? -23.230 -23.896 4.893 1.00 26.41 257 SER A O 1
ATOM 1731 N N . ALA A 1 258 ? -21.565 -25.160 4.054 1.00 26.04 258 ALA A N 1
ATOM 1732 C CA . ALA A 1 258 ? -21.508 -24.429 2.784 1.00 26.10 258 ALA A CA 1
ATOM 1733 C C . ALA A 1 258 ? -22.793 -24.589 1.981 1.00 25.83 258 ALA A C 1
ATOM 1734 O O . ALA A 1 258 ? -23.283 -23.630 1.387 1.00 25.76 258 ALA A O 1
ATOM 1736 N N . ALA A 1 259 ? -23.331 -25.806 1.977 1.00 25.64 259 ALA A N 1
ATOM 1737 C CA . ALA A 1 259 ? -24.563 -26.113 1.256 1.00 25.76 259 ALA A CA 1
ATOM 1738 C C . ALA A 1 259 ? -25.763 -25.399 1.862 1.00 26.33 259 ALA A C 1
ATOM 1739 O O . ALA A 1 259 ? -26.585 -24.829 1.137 1.00 26.54 259 ALA A O 1
ATOM 1741 N N . GLU A 1 260 ? -25.861 -25.438 3.190 1.00 26.98 260 GLU A N 1
ATOM 1742 C CA . GLU A 1 260 ? -26.947 -24.770 3.908 1.00 27.87 260 GLU A CA 1
ATOM 1743 C C . GLU A 1 260 ? -26.964 -23.260 3.658 1.00 28.04 260 GLU A C 1
ATOM 1744 O O . GLU A 1 260 ? -28.025 -22.683 3.424 1.00 28.30 260 GLU A O 1
ATOM 1750 N N . ILE A 1 261 ? -25.789 -22.637 3.699 1.00 27.73 261 ILE A N 1
ATOM 1751 C CA . ILE A 1 261 ? -25.666 -21.192 3.461 1.00 28.05 261 ILE A CA 1
ATOM 1752 C C . ILE A 1 261 ? -25.987 -20.843 2.005 1.00 27.86 261 ILE A C 1
ATOM 1753 O O . ILE A 1 261 ? -26.748 -19.916 1.740 1.00 28.20 261 ILE A O 1
ATOM 1758 N N . PHE A 1 262 ? -25.406 -21.597 1.074 1.00 27.53 262 PHE A N 1
ATOM 1759 C CA . PHE A 1 262 ? -25.662 -21.417 -0.356 1.00 27.78 262 PHE A CA 1
ATOM 1760 C C . PHE A 1 262 ? -27.160 -21.450 -0.660 1.00 28.09 262 PHE A C 1
ATOM 1761 O O . PHE A 1 262 ? -27.688 -20.539 -1.306 1.00 28.78 262 PHE A O 1
ATOM 1769 N N . HIS A 1 263 ? -27.836 -22.482 -0.155 1.00 27.87 263 HIS A N 1
ATOM 1770 C CA . HIS A 1 263 ? -29.273 -22.656 -0.352 1.00 28.56 263 HIS A CA 1
ATOM 1771 C C . HIS A 1 263 ? -30.084 -21.575 0.318 1.00 29.25 263 HIS A C 1
ATOM 1772 O O . HIS A 1 263 ? -31.027 -21.054 -0.281 1.00 29.76 263 HIS A O 1
ATOM 1779 N N . ASP A 1 264 ? -29.715 -21.207 1.547 1.00 29.41 264 ASP A N 1
ATOM 1780 C CA . ASP A 1 264 ? -30.463 -20.192 2.306 1.00 30.53 264 ASP A CA 1
ATOM 1781 C C . ASP A 1 264 ? -30.361 -18.795 1.701 1.00 31.04 264 ASP A C 1
ATOM 1782 O O . ASP A 1 264 ? -31.358 -18.074 1.643 1.00 31.63 264 ASP A O 1
ATOM 1787 N N . LEU 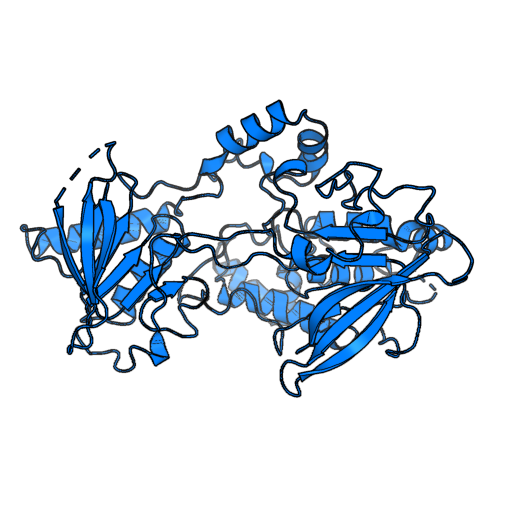A 1 265 ? -29.158 -18.420 1.264 1.00 30.73 265 LEU A N 1
ATOM 1788 C CA . LEU A 1 265 ? -28.916 -17.103 0.662 1.00 31.64 265 LEU A CA 1
ATOM 1789 C C . LEU A 1 265 ? -29.871 -16.810 -0.486 1.00 32.26 265 LEU A C 1
ATOM 1790 O O . LEU A 1 265 ? -30.323 -15.677 -0.658 1.00 33.46 265 LEU A O 1
ATOM 1795 N N . GLN A 1 266 ? -30.183 -17.848 -1.259 1.00 31.80 266 GLN A N 1
ATOM 1796 C CA . GLN A 1 266 ? -31.079 -17.729 -2.403 1.00 32.72 266 GLN A CA 1
ATOM 1797 C C . GLN A 1 266 ? -32.521 -17.429 -1.986 1.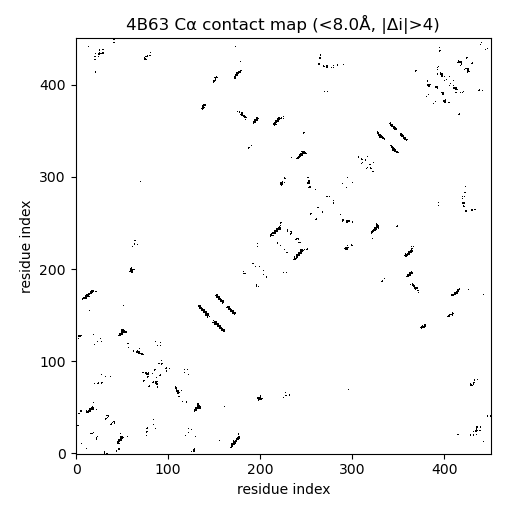00 33.67 266 GLN A C 1
ATOM 1798 O O . GLN A 1 266 ? -33.301 -16.896 -2.773 1.00 34.81 266 GLN A O 1
ATOM 1804 N N . LYS A 1 267 ? -32.860 -17.767 -0.743 1.00 34.09 267 LYS A N 1
ATOM 1805 C CA . LYS A 1 267 ? -34.178 -17.470 -0.181 1.00 35.39 267 LYS A CA 1
ATOM 1806 C C . LYS A 1 267 ? -34.164 -16.138 0.569 1.00 36.61 267 LYS A C 1
ATOM 1807 O O . LYS A 1 267 ? -35.097 -15.338 0.443 1.00 37.87 267 LYS A O 1
ATOM 1810 N N . ARG A 1 268 ? -33.104 -15.909 1.343 1.00 36.34 268 ARG A N 1
ATOM 1811 C CA . ARG A 1 268 ? -32.964 -14.692 2.147 1.00 37.84 268 ARG A CA 1
ATOM 1812 C C . ARG A 1 268 ? -32.803 -13.441 1.278 1.00 38.60 268 ARG A C 1
ATOM 1813 O O . ARG A 1 268 ? -33.407 -12.403 1.558 1.00 39.57 268 ARG A O 1
ATOM 1821 N N . TYR A 1 269 ? -31.983 -13.552 0.235 1.00 37.86 269 TYR A N 1
ATOM 1822 C CA . TYR A 1 269 ? -31.777 -12.469 -0.724 1.00 38.75 269 TYR A CA 1
ATOM 1823 C C . TYR A 1 269 ? -32.216 -12.923 -2.125 1.00 38.40 269 TYR A C 1
ATOM 1824 O O . TYR A 1 269 ? -31.388 -13.371 -2.922 1.00 37.87 269 TYR A O 1
ATOM 1833 N N . PRO A 1 270 ? -33.526 -12.808 -2.427 1.00 39.01 270 PRO A N 1
ATOM 1834 C CA . PRO A 1 270 ? -34.135 -13.336 -3.659 1.00 38.71 270 PRO A CA 1
ATOM 1835 C C . PRO A 1 270 ? -33.525 -12.803 -4.960 1.00 38.92 270 PRO A C 1
ATOM 1836 O O . PRO A 1 270 ? -33.563 -13.493 -5.982 1.00 38.46 270 PRO A O 1
ATOM 1840 N N . ASN A 1 271 ? -32.974 -11.592 -4.915 1.00 39.68 271 ASN A N 1
ATOM 1841 C CA . ASN A 1 271 ? -32.400 -10.946 -6.096 1.00 40.12 271 ASN A CA 1
ATOM 1842 C C . ASN A 1 271 ? -30.873 -11.010 -6.149 1.00 39.29 271 ASN A C 1
ATOM 1843 O O . ASN A 1 271 ? -30.248 -10.424 -7.041 1.00 39.74 271 ASN A O 1
ATOM 1848 N N . SER A 1 272 ? -30.280 -11.720 -5.193 1.00 38.03 272 SER A N 1
ATOM 1849 C CA . SER A 1 272 ? -28.829 -11.857 -5.111 1.00 37.55 272 SER A CA 1
ATOM 1850 C C . SER A 1 272 ? -28.288 -12.778 -6.199 1.00 36.64 272 SER A C 1
ATOM 1851 O O . SER A 1 272 ? -29.037 -13.549 -6.798 1.00 36.02 272 SER A O 1
ATOM 1854 N N . ARG A 1 273 ? -26.985 -12.684 -6.448 1.00 36.65 273 ARG A N 1
ATOM 1855 C CA . ARG A 1 273 ? -26.288 -13.632 -7.307 1.00 36.06 273 ARG A CA 1
ATOM 1856 C C . ARG A 1 273 ? -25.266 -14.391 -6.468 1.00 34.56 273 ARG A C 1
ATOM 1857 O O . ARG A 1 273 ? -24.228 -13.841 -6.094 1.00 34.83 273 ARG A O 1
ATOM 1865 N N . THR A 1 274 ? -25.578 -15.645 -6.149 1.00 32.49 274 THR A N 1
ATOM 1866 C CA . THR A 1 274 ? -24.723 -16.439 -5.270 1.00 31.32 274 THR A CA 1
ATOM 1867 C C . THR A 1 274 ? -23.810 -17.376 -6.056 1.00 30.54 274 THR A C 1
ATOM 1868 O O . THR A 1 274 ? -24.165 -17.847 -7.137 1.00 30.54 274 THR A O 1
ATOM 1872 N N . THR A 1 275 ? -22.632 -17.634 -5.501 1.00 30.21 275 THR A N 1
ATOM 1873 C CA . THR A 1 275 ? -21.642 -18.485 -6.147 1.00 29.79 275 THR A CA 1
ATOM 1874 C C . THR A 1 275 ? -20.982 -19.387 -5.111 1.00 29.14 275 THR A C 1
ATOM 1875 O O . THR A 1 275 ? -20.410 -18.903 -4.132 1.00 29.32 275 THR A O 1
ATOM 1879 N N . LEU A 1 276 ? -21.075 -20.697 -5.326 1.00 28.24 276 LEU A N 1
ATOM 1880 C CA . LEU A 1 276 ? -20.417 -21.670 -4.459 1.00 27.86 276 LEU A CA 1
ATOM 1881 C C . LEU A 1 276 ? -19.053 -22.049 -5.030 1.00 28.16 276 LEU A C 1
ATOM 1882 O O . LEU A 1 276 ? -18.958 -22.595 -6.132 1.00 28.28 276 LEU A O 1
ATOM 1887 N N . ILE A 1 277 ? -18.001 -21.751 -4.273 1.00 28.17 277 ILE A N 1
ATOM 1888 C CA . ILE A 1 277 ? -16.640 -22.066 -4.684 1.00 28.70 277 ILE A CA 1
ATOM 1889 C C . ILE A 1 277 ? -16.133 -23.272 -3.897 1.00 28.78 277 ILE A C 1
ATOM 1890 O O . ILE A 1 277 ? -16.089 -23.248 -2.667 1.00 28.58 277 ILE A O 1
ATOM 1895 N N . MET A 1 278 ? -15.755 -24.327 -4.611 1.00 29.39 278 MET A N 1
ATOM 1896 C CA . MET A 1 278 ? -15.214 -25.520 -3.967 1.00 30.06 278 MET A CA 1
ATOM 1897 C C . MET A 1 278 ? -13.992 -26.059 -4.699 1.00 31.02 278 MET A C 1
ATOM 1898 O O . MET A 1 278 ? -13.898 -25.964 -5.925 1.00 31.32 278 MET A O 1
ATOM 1903 N N . ARG A 1 279 ? -13.061 -26.630 -3.940 1.00 31.67 279 ARG A N 1
ATOM 1904 C CA . ARG A 1 279 ? -11.883 -27.254 -4.531 1.00 33.23 279 ARG A CA 1
ATOM 1905 C C . ARG A 1 279 ? -12.151 -28.679 -5.018 1.00 33.07 279 ARG A C 1
ATOM 1906 O O . ARG A 1 279 ? -11.476 -29.162 -5.925 1.00 33.56 279 ARG A O 1
ATOM 1914 N N . ASP A 1 280 ? -13.143 -29.342 -4.426 1.00 32.36 280 ASP A N 1
ATOM 1915 C CA . ASP A 1 280 ? -13.577 -30.654 -4.904 1.00 32.81 280 ASP A CA 1
ATOM 1916 C C . ASP A 1 280 ? -14.382 -30.488 -6.196 1.00 32.05 280 ASP A C 1
ATOM 1917 O O . ASP A 1 280 ? -14.800 -29.376 -6.539 1.00 31.16 280 ASP A O 1
ATOM 1922 N N . SER A 1 281 ? -14.582 -31.590 -6.915 1.00 31.97 281 SER A N 1
ATOM 1923 C CA . SER A 1 281 ? -15.325 -31.566 -8.171 1.00 31.72 281 SER A CA 1
ATOM 1924 C C . SER A 1 281 ? -16.837 -31.465 -7.959 1.00 30.79 281 SER A C 1
ATOM 1925 O O . SER A 1 281 ? -17.567 -31.075 -8.871 1.00 30.96 281 SER A O 1
ATOM 1928 N N . ALA A 1 282 ? -17.299 -31.807 -6.758 1.00 30.19 282 ALA A N 1
ATOM 1929 C CA . ALA A 1 282 ? -18.735 -31.869 -6.469 1.00 29.76 282 ALA A CA 1
ATOM 1930 C C . ALA A 1 282 ? -19.014 -31.978 -4.977 1.00 29.52 282 ALA A C 1
ATOM 1931 O O . ALA A 1 282 ? -18.184 -32.479 -4.217 1.00 29.62 282 ALA A O 1
ATOM 1933 N N . MET A 1 283 ? -20.185 -31.495 -4.565 1.00 29.53 283 MET A N 1
ATOM 1934 C CA . MET A 1 283 ? -20.718 -31.794 -3.245 1.00 30.10 283 MET A CA 1
ATOM 1935 C C . MET A 1 283 ? -20.939 -33.299 -3.174 1.00 30.14 283 MET A C 1
ATOM 1936 O O . MET A 1 283 ? -21.504 -33.888 -4.094 1.00 29.65 283 MET A O 1
ATOM 1941 N N . ARG A 1 284 ? -20.489 -33.912 -2.086 1.00 30.85 284 ARG A N 1
ATOM 1942 C CA . ARG A 1 284 ? -20.615 -35.355 -1.921 1.00 31.96 284 ARG A CA 1
ATOM 1943 C C . ARG A 1 284 ? -21.536 -35.693 -0.753 1.00 32.53 284 ARG A C 1
ATOM 1944 O O . ARG A 1 284 ? -21.570 -34.967 0.241 1.00 31.41 284 ARG A O 1
ATOM 1952 N N . PRO A 1 285 ? -22.293 -36.796 -0.874 1.00 20.95 285 PRO A N 1
ATOM 1953 C CA . PRO A 1 285 ? -23.301 -37.116 0.133 1.00 21.89 285 PRO A CA 1
ATOM 1954 C C . PRO A 1 285 ? -22.724 -37.703 1.417 1.00 22.83 285 PRO A C 1
ATOM 1955 O O . PRO A 1 285 ? -21.736 -38.450 1.376 1.00 23.53 285 PRO A O 1
ATOM 1959 N N . SER A 1 286 ? -23.337 -37.347 2.544 1.00 23.02 286 SER A N 1
ATOM 1960 C CA A SER A 1 286 ? -22.983 -37.924 3.834 0.50 22.80 286 SER A CA 1
ATOM 1961 C CA B SER A 1 286 ? -22.986 -37.921 3.835 0.50 22.69 286 SER A CA 1
ATOM 1962 C C . SER A 1 286 ? -23.369 -39.397 3.865 1.00 23.47 286 SER A C 1
ATOM 1963 O O . SER A 1 286 ? -24.422 -39.785 3.344 1.00 23.79 286 SER A O 1
ATOM 1968 N N . ASP A 1 287 ? -22.505 -40.215 4.452 1.00 36.12 287 ASP A N 1
ATOM 1969 C CA . ASP A 1 287 ? -22.791 -41.632 4.594 1.00 34.66 287 ASP A CA 1
ATOM 1970 C C . ASP A 1 287 ? -23.521 -41.852 5.911 1.00 33.52 287 ASP A C 1
ATOM 1971 O O . ASP A 1 287 ? -22.924 -41.745 6.983 1.00 33.43 287 ASP A O 1
ATOM 1976 N N . ASP A 1 288 ? -24.818 -42.132 5.819 1.00 32.82 288 ASP A N 1
ATOM 1977 C CA . ASP A 1 288 ? -25.620 -42.485 6.989 1.00 32.62 288 ASP A CA 1
ATOM 1978 C C . ASP A 1 288 ? -26.147 -43.921 6.902 1.00 31.02 288 ASP A C 1
ATOM 1979 O O . ASP A 1 288 ? -27.068 -44.301 7.638 1.00 31.05 288 ASP A O 1
ATOM 1984 N N . SER A 1 289 ? -25.550 -44.710 6.006 1.00 29.38 289 SER A N 1
ATOM 1985 C CA . SER A 1 289 ? -25.906 -46.126 5.836 1.00 28.42 289 SER A CA 1
ATOM 1986 C C . SER A 1 289 ? -25.689 -46.896 7.144 1.00 27.87 289 SER A C 1
ATOM 1987 O O . SER A 1 289 ? -24.736 -46.612 7.870 1.00 27.54 289 SER A O 1
ATOM 1990 N N . PRO A 1 290 ? -26.563 -47.880 7.434 1.00 27.44 290 PRO A N 1
ATOM 1991 C CA . PRO A 1 290 ? -26.676 -48.429 8.791 1.00 27.52 290 PRO A CA 1
ATOM 1992 C C . PRO A 1 290 ? -25.453 -49.188 9.337 1.00 27.36 290 PRO A C 1
ATOM 1993 O O . PRO A 1 290 ? -25.109 -48.998 10.505 1.00 27.33 290 PRO A O 1
ATOM 1997 N N . PHE A 1 291 ? -24.806 -50.026 8.525 1.00 27.10 291 PHE A N 1
ATOM 1998 C CA . PHE A 1 291 ? -23.598 -50.726 8.986 1.00 27.45 291 PHE A CA 1
ATOM 1999 C C . PHE A 1 291 ? -22.462 -49.747 9.312 1.00 27.48 291 PHE A C 1
ATOM 2000 O O . PHE A 1 291 ? -21.886 -49.794 10.401 1.00 27.87 291 PHE A O 1
ATOM 2008 N N . VAL A 1 292 ? -22.158 -48.854 8.372 1.00 27.40 292 VAL A N 1
ATOM 2009 C CA . VAL A 1 292 ? -21.115 -47.843 8.567 1.00 27.37 292 VAL A CA 1
ATOM 2010 C C . VAL A 1 292 ? -21.400 -46.985 9.804 1.00 27.33 292 VAL A C 1
ATOM 2011 O O . VAL A 1 292 ? -20.502 -46.736 10.614 1.00 27.31 292 VAL A O 1
ATOM 2015 N N . ASN A 1 293 ? -22.660 -46.583 9.964 1.00 27.23 293 ASN A N 1
ATOM 2016 C CA A ASN A 1 293 ? -23.132 -45.691 11.035 0.50 27.29 293 ASN A CA 1
ATOM 2017 C CA B ASN A 1 293 ? -22.975 -45.659 11.042 0.50 27.46 293 ASN A CA 1
ATOM 2018 C C . ASN A 1 293 ? -22.966 -46.256 12.448 1.00 27.48 293 ASN A C 1
ATOM 2019 O O . ASN A 1 293 ? -23.079 -45.532 13.438 1.00 27.56 293 ASN A O 1
ATOM 2028 N N . GLU A 1 294 ? -22.749 -47.567 12.533 1.00 27.63 294 GLU A N 1
ATOM 2029 C CA . GLU A 1 294 ? -22.553 -48.229 13.820 1.00 27.98 294 GLU A CA 1
ATOM 2030 C C . GLU A 1 294 ? -21.273 -47.755 14.518 1.00 27.90 294 GLU A C 1
ATOM 2031 O O . GLU A 1 294 ? -21.113 -47.952 15.720 1.00 28.13 294 GLU A O 1
ATOM 2037 N N . ILE A 1 295 ? -20.376 -47.113 13.766 1.00 27.43 295 ILE A N 1
ATOM 2038 C CA . ILE A 1 295 ? -19.185 -46.484 14.355 1.00 27.54 295 ILE A CA 1
ATOM 2039 C C . ILE A 1 295 ? -19.560 -45.408 15.384 1.00 27.38 295 ILE A C 1
ATOM 2040 O O . ILE A 1 295 ? -18.749 -45.051 16.239 1.00 27.69 295 ILE A O 1
ATOM 2045 N N . PHE A 1 296 ? -20.789 -44.903 15.300 1.00 27.45 296 PHE A N 1
ATOM 2046 C CA . PHE A 1 296 ? -21.269 -43.886 16.230 1.00 27.79 296 PHE A CA 1
ATOM 2047 C C . PHE A 1 296 ? -21.931 -44.464 17.480 1.00 28.24 296 PHE A C 1
ATOM 2048 O O . PHE A 1 296 ? -22.299 -43.712 18.383 1.00 28.60 296 PHE A O 1
ATOM 2056 N N . ASN A 1 297 ? -22.080 -45.789 17.532 1.00 28.37 297 ASN A N 1
ATOM 2057 C CA . ASN A 1 297 ? -22.651 -46.456 18.710 1.00 29.34 297 ASN A CA 1
ATOM 2058 C C . ASN A 1 297 ? -21.803 -46.183 19.952 1.00 29.63 297 ASN A C 1
ATOM 2059 O O . ASN A 1 297 ? -20.573 -46.185 19.863 1.00 29.12 297 ASN A O 1
ATOM 2064 N N . PRO A 1 298 ? -22.452 -45.949 21.111 1.00 30.40 298 PRO A N 1
ATOM 2065 C CA . PRO A 1 298 ? -21.705 -45.676 22.345 1.00 30.87 298 PRO A CA 1
ATOM 2066 C C . PRO A 1 298 ? -20.722 -46.784 22.741 1.00 31.58 298 PRO A C 1
ATOM 2067 O O . PRO A 1 298 ? -19.630 -46.490 23.230 1.00 31.19 298 PRO A O 1
ATOM 2071 N N . GLU A 1 299 ? -21.101 -48.039 22.511 1.00 32.69 299 GLU A N 1
ATOM 2072 C CA . GLU A 1 299 ? -20.261 -49.185 22.874 1.00 33.96 299 GLU A CA 1
ATOM 2073 C C . GLU A 1 299 ? -19.011 -49.315 21.995 1.00 33.60 299 GLU A C 1
ATOM 2074 O O . GLU A 1 299 ? -18.080 -50.052 22.333 1.00 34.24 299 GLU A O 1
ATOM 2080 N N . ARG A 1 300 ? -18.992 -48.592 20.878 1.00 32.76 300 ARG A N 1
ATOM 2081 C CA . ARG A 1 300 ? -17.871 -48.651 19.941 1.00 32.98 300 ARG A CA 1
ATOM 2082 C C . ARG A 1 300 ? -16.663 -47.822 20.386 1.00 32.37 300 ARG A C 1
ATOM 2083 O O . ARG A 1 300 ? -15.556 -48.012 19.872 1.00 32.48 300 ARG A O 1
ATOM 2091 N N . VAL A 1 301 ? -16.881 -46.913 21.337 1.00 31.51 301 VAL A N 1
ATOM 2092 C CA . VAL A 1 301 ? -15.809 -46.075 21.886 1.00 31.17 301 VAL A CA 1
ATOM 2093 C C . VAL A 1 301 ? -14.693 -46.937 22.503 1.00 31.60 301 VAL A C 1
ATOM 2094 O O . VAL A 1 301 ? -13.512 -46.696 22.237 1.00 31.39 301 VAL A O 1
ATOM 2098 N N . ASP A 1 302 ? -15.071 -47.940 23.301 1.00 32.08 302 ASP A N 1
ATOM 2099 C CA . ASP A 1 302 ? -14.111 -48.915 23.848 1.00 33.18 302 ASP A CA 1
ATOM 2100 C C . ASP A 1 302 ? -13.232 -49.511 22.748 1.00 33.40 302 ASP A C 1
ATOM 2101 O O . ASP A 1 302 ? -12.002 -49.543 22.869 1.00 33.99 302 ASP A O 1
ATOM 2106 N N . LYS A 1 303 ? -13.884 -49.980 21.684 1.00 33.27 303 LYS A N 1
ATOM 2107 C CA . LYS A 1 303 ? -13.219 -50.636 20.560 1.00 33.63 303 LYS A CA 1
ATOM 2108 C C . LYS A 1 303 ? -12.260 -49.702 19.833 1.00 33.07 303 LYS A C 1
ATOM 2109 O O . LYS A 1 303 ? -11.115 -50.075 19.553 1.00 33.51 303 LYS A O 1
ATOM 2111 N N . PHE A 1 304 ? -12.728 -48.494 19.528 1.00 31.72 304 PHE A N 1
ATOM 2112 C CA . PHE A 1 304 ? -11.891 -47.505 18.861 1.00 31.82 304 PHE A CA 1
ATOM 2113 C C . PHE A 1 304 ? -10.685 -47.133 19.718 1.00 32.10 304 PHE A C 1
ATOM 2114 O O . PHE A 1 304 ? -9.554 -47.131 19.224 1.00 32.82 304 PHE A O 1
ATOM 2122 N N . TYR A 1 305 ? -10.933 -46.830 20.994 1.00 31.92 305 TYR A N 1
ATOM 2123 C CA . TYR A 1 305 ? -9.878 -46.363 21.900 1.00 32.44 305 TYR A CA 1
ATOM 2124 C C . TYR A 1 305 ? -8.717 -47.348 22.020 1.00 33.73 305 TYR A C 1
ATOM 2125 O O . TYR A 1 305 ? -7.558 -46.937 22.069 1.00 34.27 305 TYR A O 1
ATOM 2134 N N . SER A 1 306 ? -9.032 -48.641 22.060 1.00 34.79 306 SER A N 1
ATOM 2135 C CA . SER A 1 306 ? -8.013 -49.674 22.270 1.00 36.70 306 SER A CA 1
ATOM 2136 C C . SER A 1 306 ? -7.148 -49.968 21.037 1.00 37.46 306 SER A C 1
ATOM 2137 O O . SER A 1 306 ? -6.204 -50.758 21.115 1.00 38.69 306 SER A O 1
ATOM 2140 N N . GLN A 1 307 ? -7.465 -49.333 19.909 1.00 36.93 307 GLN A N 1
ATOM 2141 C CA . GLN A 1 307 ? -6.669 -49.486 18.685 1.00 38.09 307 GLN A CA 1
ATOM 2142 C C . GLN A 1 307 ? -5.382 -48.661 18.755 1.00 38.15 307 GLN A C 1
ATOM 2143 O O . GLN A 1 307 ? -5.310 -47.675 19.493 1.00 37.27 307 GLN A O 1
ATOM 2149 N N . SER A 1 308 ? -4.379 -49.064 17.975 1.00 39.09 308 SER A N 1
ATOM 2150 C CA . SER A 1 308 ? -3.123 -48.317 17.869 1.00 39.64 308 SER A CA 1
ATOM 2151 C C . SER A 1 308 ? -3.337 -46.974 17.168 1.00 38.70 308 SER A C 1
ATOM 2152 O O . SER A 1 308 ? -4.320 -46.794 16.445 1.00 37.52 308 SER A O 1
ATOM 2155 N N . ALA A 1 309 ? -2.407 -46.045 17.382 1.00 39.12 309 ALA A N 1
ATOM 2156 C CA . ALA A 1 309 ? -2.436 -44.732 16.729 1.00 38.76 309 ALA A CA 1
ATOM 2157 C C . ALA A 1 309 ? -2.589 -44.852 15.212 1.00 39.27 309 ALA A C 1
ATOM 2158 O O . ALA A 1 309 ? -3.367 -44.118 14.603 1.00 38.16 309 ALA A O 1
ATOM 2160 N N . ALA A 1 310 ? -1.844 -45.785 14.617 1.00 40.87 310 ALA A N 1
ATOM 2161 C CA . ALA A 1 310 ? -1.919 -46.049 13.180 1.00 41.89 310 ALA A CA 1
ATOM 2162 C C . ALA A 1 310 ? -3.307 -46.536 12.753 1.00 40.77 310 ALA A C 1
ATOM 2163 O O . ALA A 1 310 ? -3.866 -46.046 11.767 1.00 40.38 310 ALA A O 1
ATOM 2165 N N . GLU A 1 311 ? -3.856 -47.491 13.504 1.00 40.39 311 GLU A N 1
ATOM 2166 C CA . GLU A 1 311 ? -5.176 -48.056 13.218 1.00 39.41 311 GLU A CA 1
ATOM 2167 C C . GLU A 1 311 ? -6.284 -47.014 13.356 1.00 37.70 311 GLU A C 1
ATOM 2168 O O . GLU A 1 311 ? -7.212 -46.978 12.545 1.00 36.71 311 GLU A O 1
ATOM 2170 N N . ARG A 1 312 ? -6.172 -46.173 14.383 1.00 37.09 312 ARG A N 1
ATOM 2171 C CA . ARG A 1 312 ? -7.140 -45.104 14.623 1.00 36.21 312 ARG A CA 1
ATOM 2172 C C . ARG A 1 312 ? -7.129 -44.071 13.498 1.00 36.23 312 ARG A C 1
ATOM 2173 O O . ARG A 1 312 ? -8.187 -43.655 13.029 1.00 34.97 312 ARG A O 1
ATOM 2181 N N . GLN A 1 313 ? -5.933 -43.683 13.056 1.00 37.72 313 GLN A N 1
ATOM 2182 C CA . GLN A 1 313 ? -5.779 -42.760 11.931 1.00 38.55 313 GLN A CA 1
ATOM 2183 C C . GLN A 1 313 ? -6.385 -43.353 10.654 1.00 38.51 313 GLN A C 1
ATOM 2184 O O . GLN A 1 313 ? -7.094 -42.665 9.914 1.00 37.94 313 GLN A O 1
ATOM 2190 N N . ARG A 1 314 ? -6.103 -44.633 10.423 1.00 39.19 314 ARG A N 1
ATOM 2191 C CA . ARG A 1 314 ? -6.645 -45.394 9.298 1.00 39.47 314 ARG A CA 1
ATOM 2192 C C . ARG A 1 314 ? -8.172 -45.454 9.339 1.00 37.54 314 ARG A C 1
ATOM 2193 O O . ARG A 1 314 ? -8.836 -45.274 8.318 1.00 37.10 314 ARG A O 1
ATOM 2201 N N . SER A 1 315 ? -8.711 -45.712 10.527 1.00 36.30 315 SER A N 1
ATOM 2202 C CA . SER A 1 315 ? -10.152 -45.839 10.728 1.00 34.87 315 SER A CA 1
ATOM 2203 C C . SER A 1 315 ? -10.894 -44.523 10.488 1.00 33.77 315 SER A C 1
ATOM 2204 O O . SER A 1 315 ? -11.960 -44.512 9.863 1.00 33.05 315 SER A O 1
ATOM 2207 N N . LEU A 1 316 ? -10.329 -43.423 10.985 1.00 33.62 316 LEU A N 1
ATOM 2208 C CA . LEU A 1 316 ? -10.937 -42.098 10.834 1.00 33.13 316 LEU A CA 1
ATOM 2209 C C . LEU A 1 316 ? -10.979 -41.654 9.374 1.00 33.57 316 LEU A C 1
ATOM 2210 O O . LEU A 1 316 ? -11.945 -41.017 8.939 1.00 33.33 316 LEU A O 1
ATOM 2215 N N . LEU A 1 317 ? -9.929 -41.996 8.628 1.00 34.35 317 LEU A N 1
ATOM 2216 C CA . LEU A 1 317 ? -9.856 -41.704 7.199 1.00 34.95 317 LEU A CA 1
ATOM 2217 C C . LEU A 1 317 ? -10.889 -42.506 6.408 1.00 34.26 317 LEU A C 1
ATOM 2218 O O . LEU A 1 317 ? -11.600 -41.949 5.567 1.00 34.06 317 LEU A O 1
ATOM 2223 N N . ALA A 1 318 ? -10.967 -43.808 6.688 1.00 33.90 318 ALA A N 1
ATOM 2224 C CA . ALA A 1 318 ? -11.894 -44.710 6.001 1.00 33.60 318 ALA A CA 1
ATOM 2225 C C . ALA A 1 318 ? -13.354 -44.294 6.154 1.00 32.44 318 ALA A C 1
ATOM 2226 O O . ALA A 1 318 ? -14.161 -44.528 5.254 1.00 32.32 318 ALA A O 1
ATOM 2228 N N . ASP A 1 319 ? -13.684 -43.680 7.289 1.00 31.86 319 ASP A N 1
ATOM 2229 C CA . ASP A 1 319 ? -15.066 -43.321 7.610 1.00 31.20 319 ASP A CA 1
ATOM 2230 C C . ASP A 1 319 ? -15.347 -41.817 7.531 1.00 31.12 319 ASP A C 1
ATOM 2231 O O . ASP A 1 319 ? -16.390 -41.352 7.999 1.00 30.60 319 ASP A O 1
ATOM 2236 N N . LYS A 1 320 ? -14.425 -41.071 6.922 1.00 31.69 320 LYS A N 1
ATOM 2237 C CA . LYS A 1 320 ? -14.515 -39.609 6.829 1.00 32.16 320 LYS A CA 1
ATOM 2238 C C . LYS A 1 320 ? -15.850 -39.112 6.258 1.00 31.79 320 LYS A C 1
ATOM 2239 O O . LYS A 1 320 ? -16.388 -38.108 6.728 1.00 32.02 320 LYS A O 1
ATOM 2243 N N . ALA A 1 321 ? -16.377 -39.823 5.262 1.00 31.52 321 ALA A N 1
ATOM 2244 C CA . ALA A 1 321 ? -17.608 -39.423 4.563 1.00 31.46 321 ALA A CA 1
ATOM 2245 C C . ALA A 1 321 ? -18.881 -39.473 5.420 1.00 30.66 321 ALA A C 1
ATOM 2246 O O . ALA A 1 321 ? -19.956 -39.075 4.959 1.00 30.47 321 ALA A O 1
ATOM 2248 N N . THR A 1 322 ? -18.761 -39.950 6.658 1.00 30.35 322 THR A N 1
ATOM 2249 C CA . THR A 1 322 ? -19.893 -39.956 7.594 1.00 30.42 322 THR A CA 1
ATOM 2250 C C . THR A 1 322 ? -20.128 -38.592 8.243 1.00 31.48 322 THR A C 1
ATOM 2251 O O . THR A 1 322 ? -21.187 -38.351 8.832 1.00 31.61 322 THR A O 1
ATOM 2255 N N . ASN A 1 323 ? -19.147 -37.698 8.136 1.00 32.48 323 ASN A N 1
ATOM 2256 C CA . ASN A 1 323 ? -19.177 -36.470 8.921 1.00 33.83 323 ASN A CA 1
ATOM 2257 C C . ASN A 1 323 ? -18.515 -35.243 8.290 1.00 35.00 323 ASN A C 1
ATOM 2258 O O . ASN A 1 323 ? -18.996 -34.120 8.463 1.00 36.54 323 ASN A O 1
ATOM 2263 N N . TYR A 1 324 ? -17.418 -35.449 7.567 1.00 33.11 324 TYR A N 1
ATOM 2264 C CA . TYR A 1 324 ? -16.600 -34.327 7.100 1.00 32.89 324 TYR A CA 1
ATOM 2265 C C . TYR A 1 324 ? -16.691 -34.067 5.603 1.00 31.97 324 TYR A C 1
ATOM 2266 O O . TYR A 1 324 ? -16.635 -34.999 4.799 1.00 31.99 324 TYR A O 1
ATOM 2275 N N . SER A 1 325 ? -16.833 -32.788 5.251 1.00 31.22 325 SER A N 1
ATOM 2276 C CA . SER A 1 325 ? -16.908 -32.335 3.857 1.00 30.65 325 SER A CA 1
ATOM 2277 C C . SER A 1 325 ? -17.995 -33.077 3.078 1.00 29.70 325 SER A C 1
ATOM 2278 O O . SER A 1 325 ? -17.797 -33.469 1.926 1.00 29.41 325 SER A O 1
ATOM 2281 N N . VAL A 1 326 ? -19.140 -33.273 3.725 1.00 28.94 326 VAL A N 1
ATOM 2282 C CA . VAL A 1 326 ? -20.249 -34.004 3.129 1.00 28.55 326 VAL A CA 1
ATOM 2283 C C . VAL A 1 326 ? -21.578 -33.303 3.396 1.00 28.01 326 VAL A C 1
ATOM 2284 O O . VAL A 1 326 ? -21.722 -32.580 4.384 1.00 28.16 326 VAL A O 1
ATOM 2288 N N . VAL A 1 327 ? -22.540 -33.526 2.504 1.00 27.27 327 VAL A N 1
ATOM 2289 C CA . VAL A 1 327 ? -23.841 -32.864 2.566 1.00 26.87 327 VAL A CA 1
ATOM 2290 C C . VAL A 1 327 ? -24.929 -33.937 2.594 1.00 27.21 327 VAL A C 1
ATOM 2291 O O . VAL A 1 327 ? -24.815 -34.954 1.910 1.00 26.93 327 VAL A O 1
ATOM 2295 N N . ARG A 1 328 ? -25.977 -33.714 3.389 1.00 27.83 328 ARG A N 1
ATOM 2296 C CA . ARG A 1 328 ? -27.125 -34.619 3.398 1.00 28.67 328 ARG A CA 1
ATOM 2297 C C . ARG A 1 328 ? -27.692 -34.730 1.985 1.00 28.14 328 ARG A C 1
ATOM 2298 O O . ARG A 1 328 ? -27.867 -33.717 1.304 1.00 27.22 328 ARG A O 1
ATOM 2306 N N . LEU A 1 329 ? -27.967 -35.963 1.551 1.00 28.34 329 LEU A N 1
ATOM 2307 C CA . LEU A 1 329 ? -28.438 -36.233 0.186 1.00 28.16 329 LEU A CA 1
ATOM 2308 C C . LEU A 1 329 ? -29.622 -35.356 -0.221 1.00 27.98 329 LEU A C 1
ATOM 2309 O O . LEU A 1 329 ? -29.621 -34.773 -1.308 1.00 27.29 329 LEU A O 1
ATOM 2314 N N . GLU A 1 330 ? -30.616 -35.266 0.661 1.00 28.66 330 GLU A N 1
ATOM 2315 C CA . GLU A 1 330 ? -31.829 -34.480 0.420 1.00 29.29 330 GLU A CA 1
ATOM 2316 C C . GLU A 1 330 ? -31.494 -33.042 0.015 1.00 27.99 330 GLU A C 1
ATOM 2317 O O . GLU A 1 330 ? -32.103 -32.491 -0.910 1.00 27.22 330 GLU A O 1
ATOM 2323 N N . LEU A 1 331 ? -30.522 -32.449 0.705 1.00 27.27 331 LEU A N 1
ATOM 2324 C CA . LEU A 1 331 ? -30.116 -31.072 0.425 1.00 26.69 331 LEU A CA 1
ATOM 2325 C C . LEU A 1 331 ? -29.366 -30.955 -0.906 1.00 26.21 331 LEU A C 1
ATOM 2326 O O . LEU A 1 331 ? -29.608 -30.012 -1.669 1.00 26.05 331 LEU A O 1
ATOM 2331 N N . ILE A 1 332 ? -28.470 -31.906 -1.182 1.00 26.15 332 ILE A N 1
ATOM 2332 C CA . ILE A 1 332 ? -27.805 -31.986 -2.488 1.00 25.89 332 ILE A CA 1
ATOM 2333 C C . ILE A 1 332 ? -28.851 -32.022 -3.606 1.00 25.92 332 ILE A C 1
ATOM 2334 O O . ILE A 1 332 ? -28.745 -31.285 -4.586 1.00 25.58 332 ILE A O 1
ATOM 2339 N N . GLU A 1 333 ? -29.861 -32.874 -3.440 1.00 26.44 333 GLU A N 1
ATOM 2340 C CA . GLU A 1 333 ? -30.898 -33.053 -4.451 1.00 26.86 333 GLU A CA 1
ATOM 2341 C C . GLU A 1 333 ? -31.707 -31.775 -4.682 1.00 26.53 333 GLU A C 1
ATOM 2342 O O . GLU A 1 333 ? -32.054 -31.462 -5.820 1.00 26.46 333 GLU A O 1
ATOM 2348 N N . GLU A 1 334 ? -31.991 -31.045 -3.605 1.00 26.29 334 GLU A N 1
ATOM 2349 C CA . GLU A 1 334 ? -32.729 -29.782 -3.691 1.00 26.27 334 GLU A CA 1
ATOM 2350 C C . GLU A 1 334 ? -31.927 -28.724 -4.448 1.00 25.76 334 GLU A C 1
ATOM 2351 O O . GLU A 1 334 ? -32.463 -28.041 -5.326 1.00 25.75 334 GLU A O 1
ATOM 2354 N N . ILE A 1 335 ? -30.646 -28.598 -4.103 1.00 25.04 335 ILE A N 1
ATOM 2355 C CA . ILE A 1 335 ? -29.758 -27.646 -4.764 1.00 24.94 335 ILE A CA 1
ATOM 2356 C C . ILE A 1 335 ? -29.610 -28.006 -6.245 1.00 24.83 335 ILE A C 1
ATOM 2357 O O . ILE A 1 335 ? -29.711 -27.136 -7.113 1.00 24.80 335 ILE A O 1
ATOM 2362 N N . TYR A 1 336 ? -29.402 -29.292 -6.521 1.00 24.87 336 TYR A N 1
ATOM 2363 C CA . TYR A 1 336 ? -29.336 -29.789 -7.892 1.00 25.26 336 TYR A CA 1
ATOM 2364 C C . TYR A 1 336 ? -30.611 -29.454 -8.669 1.00 25.74 336 TYR A C 1
ATOM 2365 O O . TYR A 1 336 ? -30.548 -28.964 -9.798 1.00 25.65 336 TYR A O 1
ATOM 2374 N N . ASN A 1 337 ? -31.764 -29.723 -8.062 1.00 26.25 337 ASN A N 1
ATOM 2375 C CA . ASN A 1 337 ? -33.038 -29.404 -8.693 1.00 27.26 337 ASN A CA 1
ATOM 2376 C C . ASN A 1 337 ? -33.176 -27.917 -9.021 1.00 27.38 337 ASN A C 1
ATOM 2377 O O . ASN A 1 337 ? -33.639 -27.559 -10.107 1.00 27.45 337 ASN A O 1
ATOM 2382 N N . ASP A 1 338 ? -32.770 -27.062 -8.080 1.00 27.58 338 ASP A N 1
ATOM 2383 C CA . ASP A 1 338 ? -32.777 -25.612 -8.284 1.00 28.26 338 ASP A CA 1
ATOM 2384 C C . ASP A 1 338 ? -31.895 -25.214 -9.470 1.00 27.78 338 ASP A C 1
ATOM 2385 O O . ASP A 1 338 ? -32.240 -24.315 -10.238 1.00 27.93 338 ASP A O 1
ATOM 2390 N N . MET A 1 339 ? -30.755 -25.887 -9.608 1.00 26.90 339 MET A N 1
ATOM 2391 C CA . MET A 1 339 ? -29.853 -25.652 -10.733 1.00 26.81 339 MET A CA 1
ATOM 2392 C C . MET A 1 339 ? -30.498 -26.078 -12.053 1.00 26.20 339 MET A C 1
ATOM 2393 O O . MET A 1 339 ? -30.404 -25.362 -13.052 1.00 26.13 339 MET A O 1
ATOM 2398 N N . TYR A 1 340 ? -31.167 -27.230 -12.051 1.00 25.29 340 TYR A N 1
ATOM 2399 C CA . TYR A 1 340 ? -31.879 -27.685 -13.248 1.00 25.27 340 TYR A CA 1
ATOM 2400 C C . TYR A 1 340 ? -32.936 -26.676 -13.704 1.00 25.57 340 TYR A C 1
ATOM 2401 O O . TYR A 1 340 ? -33.068 -26.409 -14.898 1.00 25.78 340 TYR A O 1
ATOM 2410 N N . LEU A 1 341 ? -33.685 -26.122 -12.756 1.00 25.78 341 LEU A N 1
ATOM 2411 C CA . LEU A 1 341 ? -34.713 -25.127 -13.085 1.00 26.77 341 LEU A CA 1
ATOM 2412 C C . LEU A 1 341 ? -34.119 -23.898 -13.779 1.00 26.78 341 LEU A C 1
ATOM 2413 O O . LEU A 1 341 ? -34.730 -23.337 -14.691 1.00 27.15 341 LEU A O 1
ATOM 2418 N N . GLN A 1 342 ? -32.924 -23.499 -13.349 1.00 26.19 342 GLN A N 1
ATOM 2419 C CA . GLN A 1 342 ? -32.183 -22.430 -14.020 1.00 26.53 342 GLN A CA 1
ATOM 2420 C C . GLN A 1 342 ? -31.860 -22.809 -15.467 1.00 26.75 342 GLN A C 1
ATOM 2421 O O . GLN A 1 342 ? -31.937 -21.966 -16.364 1.00 27.40 342 GLN A O 1
ATOM 2427 N N . ARG A 1 343 ? -31.522 -24.081 -15.689 1.00 26.12 343 ARG A N 1
ATOM 2428 C CA . ARG A 1 343 ? -31.221 -24.582 -17.032 1.00 26.44 343 ARG A CA 1
ATOM 2429 C C . ARG A 1 343 ? -32.438 -24.519 -17.957 1.00 27.11 343 ARG A C 1
ATOM 2430 O O . ARG A 1 343 ? -32.308 -24.163 -19.127 1.00 27.72 343 ARG A O 1
ATOM 2438 N N . VAL A 1 344 ? -33.607 -24.870 -17.422 1.00 27.15 344 VAL A N 1
ATOM 2439 C CA . VAL A 1 344 ? -34.866 -24.790 -18.163 1.00 28.27 344 VAL A CA 1
ATOM 2440 C C . VAL A 1 344 ? -35.094 -23.348 -18.630 1.00 29.33 344 VAL A C 1
ATOM 2441 O O . VAL A 1 344 ? -35.433 -23.107 -19.789 1.00 30.05 344 VAL A O 1
ATOM 2445 N N . LYS A 1 345 ? -34.887 -22.403 -17.715 1.00 29.75 345 LYS A N 1
ATOM 2446 C CA . LYS A 1 345 ? -35.087 -20.980 -17.988 1.00 31.28 345 LYS A CA 1
ATOM 2447 C C . LYS A 1 345 ? -34.033 -20.389 -18.928 1.00 31.51 345 LYS A C 1
ATOM 2448 O O . LYS A 1 345 ? -34.340 -19.504 -19.730 1.00 32.37 345 LYS A O 1
ATOM 2454 N N . ASN A 1 346 ? -32.802 -20.887 -18.826 1.00 31.01 346 ASN A N 1
ATOM 2455 C CA . ASN A 1 346 ? -31.680 -20.397 -19.632 1.00 31.63 346 ASN A CA 1
ATOM 2456 C C . ASN A 1 346 ? -30.603 -21.475 -19.789 1.00 31.10 346 ASN A C 1
ATOM 2457 O O . ASN A 1 346 ? -30.002 -21.892 -18.796 1.00 30.38 346 ASN A O 1
ATOM 2462 N N . PRO A 1 347 ? -30.356 -21.931 -21.036 1.00 31.73 347 PRO A N 1
ATOM 2463 C CA . PRO A 1 347 ? -29.358 -22.982 -21.292 1.00 31.59 347 PRO A CA 1
ATOM 2464 C C . PRO A 1 347 ? -27.900 -22.533 -21.129 1.00 31.95 347 PRO A C 1
ATOM 2465 O O . PRO A 1 347 ? -26.997 -23.371 -21.164 1.00 31.99 347 PRO A O 1
ATOM 2469 N N . ASP A 1 348 ? -27.683 -21.230 -20.963 1.00 32.47 348 ASP A N 1
ATOM 2470 C CA . ASP A 1 348 ? -26.342 -20.667 -20.794 1.00 33.10 348 ASP A CA 1
ATOM 2471 C C . ASP A 1 348 ? -26.014 -20.498 -19.307 1.00 32.50 348 ASP A C 1
ATOM 2472 O O . ASP A 1 348 ? -26.480 -19.552 -18.658 1.00 32.51 348 ASP A O 1
ATOM 2477 N N . GLU A 1 349 ? -25.190 -21.418 -18.805 1.00 32.21 349 GLU A N 1
ATOM 2478 C CA A GLU A 1 349 ? -24.812 -21.472 -17.388 0.50 31.61 349 GLU A CA 1
ATOM 2479 C CA B GLU A 1 349 ? -24.815 -21.478 -17.391 0.50 31.68 349 GLU A CA 1
ATOM 2480 C C . GLU A 1 349 ? -24.169 -20.186 -16.881 1.00 32.08 349 GLU A C 1
ATOM 2481 O O . GLU A 1 349 ? -24.281 -19.857 -15.700 1.00 31.69 349 GLU A O 1
ATOM 2492 N N . THR A 1 350 ? -23.497 -19.457 -17.771 1.00 32.93 350 THR A N 1
ATOM 2493 C CA . THR A 1 350 ? -22.818 -18.215 -17.380 1.00 33.53 350 THR A CA 1
ATOM 2494 C C . THR A 1 350 ? -23.801 -17.112 -16.980 1.00 33.94 350 THR A C 1
ATOM 2495 O O . THR A 1 350 ? -23.429 -16.166 -16.284 1.00 34.31 350 THR A O 1
ATOM 2499 N N . GLN A 1 351 ? -25.053 -17.252 -17.411 1.00 33.73 351 GLN A N 1
ATOM 2500 C CA . GLN A 1 351 ? -26.100 -16.274 -17.118 1.00 34.16 351 GLN A CA 1
ATOM 2501 C C . GLN A 1 351 ? -26.949 -16.628 -15.897 1.00 33.07 351 GLN A C 1
ATOM 2502 O O . GLN A 1 351 ? -27.818 -15.847 -15.504 1.00 33.15 351 GLN A O 1
ATOM 2508 N N . TRP A 1 352 ? -26.717 -17.802 -15.309 1.00 31.59 352 TRP A N 1
ATOM 2509 C CA . TRP A 1 352 ? -27.515 -18.237 -14.158 1.00 30.64 352 TRP A CA 1
ATOM 2510 C C . TRP A 1 352 ? -27.333 -17.335 -12.978 1.00 30.82 352 TRP A C 1
ATOM 2511 O O . TRP A 1 352 ? -26.221 -16.886 -12.692 1.00 30.81 352 TRP A O 1
ATOM 2522 N N . GLN A 1 353 ? -28.435 -17.077 -12.280 1.00 31.15 353 GLN A N 1
ATOM 2523 C CA . GLN A 1 353 ? -28.434 -16.249 -11.079 1.00 31.78 353 GLN A CA 1
ATOM 2524 C C . GLN A 1 353 ? -27.506 -16.844 -10.018 1.00 30.92 353 GLN A C 1
ATOM 2525 O O . GLN A 1 353 ? -26.711 -16.131 -9.408 1.00 31.56 353 GLN A O 1
ATOM 2531 N N . HIS A 1 354 ? -27.605 -18.154 -9.824 1.00 29.80 354 HIS A N 1
ATOM 2532 C CA . HIS A 1 354 ? -26.807 -18.852 -8.827 1.00 29.17 354 HIS A CA 1
ATOM 2533 C C . HIS A 1 354 ? -25.967 -19.911 -9.479 1.00 28.64 354 HIS A C 1
ATOM 2534 O O . HIS A 1 354 ? -26.466 -20.702 -10.281 1.00 28.26 354 HIS A O 1
ATOM 2541 N N . ARG A 1 355 ? -24.677 -19.926 -9.151 1.00 28.43 355 ARG A N 1
ATOM 2542 C CA . ARG A 1 355 ? -23.727 -20.813 -9.818 1.00 28.46 355 ARG A CA 1
ATOM 2543 C C . ARG A 1 355 ? -22.829 -21.560 -8.833 1.00 27.72 355 ARG A C 1
ATOM 2544 O O . ARG A 1 355 ? -22.585 -21.096 -7.719 1.00 27.14 355 ARG A O 1
ATOM 2552 N N . ILE A 1 356 ? -22.352 -22.725 -9.261 1.00 27.54 356 ILE A N 1
ATOM 2553 C CA . ILE A 1 356 ? -21.360 -23.495 -8.520 1.00 27.50 356 ILE A CA 1
ATOM 2554 C C . ILE A 1 356 ? -20.095 -23.580 -9.371 1.00 28.13 356 ILE A C 1
ATOM 2555 O O . ILE A 1 356 ? -20.158 -23.924 -10.550 1.00 28.38 356 ILE A O 1
ATOM 2560 N N . LEU A 1 357 ? -18.955 -23.252 -8.772 1.00 28.45 357 LEU A N 1
ATOM 2561 C CA . LEU A 1 357 ? -17.681 -23.303 -9.477 1.00 29.70 357 LEU A CA 1
ATOM 2562 C C . LEU A 1 357 ? -16.772 -24.342 -8.829 1.00 29.84 357 LEU A C 1
ATOM 2563 O O . LEU A 1 357 ? -16.096 -24.044 -7.842 1.00 30.09 357 LEU A O 1
ATOM 2568 N N . PRO A 1 358 ? -16.769 -25.572 -9.378 1.00 30.06 358 PRO A N 1
ATOM 2569 C CA . PRO A 1 358 ? -16.003 -26.683 -8.818 1.00 30.31 358 PRO A CA 1
ATOM 2570 C C . PRO A 1 358 ? -14.535 -26.669 -9.235 1.00 31.48 358 PRO A C 1
ATOM 2571 O O . PRO A 1 358 ? -14.177 -26.035 -10.231 1.00 31.81 358 PRO A O 1
ATOM 2575 N N . GLU A 1 359 ? -13.709 -27.383 -8.472 1.00 31.84 359 GLU A N 1
ATOM 2576 C CA . GLU A 1 359 ? -12.270 -27.481 -8.719 1.00 33.67 359 GLU A CA 1
ATOM 2577 C C . GLU A 1 359 ? -11.619 -26.101 -8.877 1.00 34.08 359 GLU A C 1
ATOM 2578 O O . GLU A 1 359 ? -10.831 -25.866 -9.796 1.00 34.75 359 GLU A O 1
ATOM 2584 N N . ARG A 1 360 ? -11.980 -25.195 -7.972 1.00 33.64 360 ARG A N 1
ATOM 2585 C CA . ARG A 1 360 ? -11.410 -23.854 -7.936 1.00 34.82 360 ARG A CA 1
ATOM 2586 C C . ARG A 1 360 ? -10.772 -23.591 -6.582 1.00 34.79 360 ARG A C 1
ATOM 2587 O O . ARG A 1 360 ? -11.185 -24.161 -5.572 1.00 34.00 360 ARG A O 1
ATOM 2595 N N . LYS A 1 361 ? -9.768 -22.718 -6.574 1.00 35.45 361 LYS A N 1
ATOM 2596 C CA . LYS A 1 361 ? -9.185 -22.209 -5.336 1.00 35.88 361 LYS A CA 1
ATOM 2597 C C . LYS A 1 361 ? -8.955 -20.704 -5.458 1.00 36.51 361 LYS A C 1
ATOM 2598 O O . LYS A 1 361 ? -8.640 -20.207 -6.542 1.00 37.35 361 LYS A O 1
ATOM 2602 N N . ILE A 1 362 ? -9.143 -19.989 -4.351 1.00 36.42 362 ILE A N 1
ATOM 2603 C CA . ILE A 1 362 ? -8.898 -18.545 -4.302 1.00 37.22 362 ILE A CA 1
ATOM 2604 C C . ILE A 1 362 ? -7.399 -18.295 -4.180 1.00 38.82 362 ILE A C 1
ATOM 2605 O O . ILE A 1 362 ? -6.739 -18.857 -3.303 1.00 39.04 362 ILE A O 1
ATOM 2610 N N . THR A 1 363 ? -6.870 -17.455 -5.065 1.00 40.12 363 THR A N 1
ATOM 2611 C CA . THR A 1 363 ? -5.441 -17.142 -5.077 1.00 42.02 363 THR A CA 1
ATOM 2612 C C . THR A 1 363 ? -5.173 -15.697 -4.669 1.00 43.18 363 THR A C 1
ATOM 2613 O O . THR A 1 363 ? -4.093 -15.377 -4.165 1.00 44.64 363 THR A O 1
ATOM 2617 N N . ARG A 1 364 ? -6.155 -14.828 -4.892 1.00 42.85 364 ARG A N 1
ATOM 2618 C CA . ARG A 1 364 ? -6.025 -13.418 -4.535 1.00 44.27 364 ARG A CA 1
ATOM 2619 C C . ARG A 1 364 ? -7.376 -12.798 -4.195 1.00 43.56 364 ARG A C 1
ATOM 2620 O O . ARG A 1 364 ? -8.378 -13.058 -4.866 1.00 42.47 364 ARG A O 1
ATOM 2622 N N . VAL A 1 365 ? -7.390 -11.994 -3.136 1.00 44.24 365 VAL A N 1
ATOM 2623 C CA . VAL A 1 365 ? -8.567 -11.220 -2.756 1.00 44.31 365 VAL A CA 1
ATOM 2624 C C . VAL A 1 365 ? -8.212 -9.731 -2.755 1.00 46.35 365 VAL A C 1
ATOM 2625 O O . VAL A 1 365 ? -7.401 -9.281 -1.944 1.00 47.56 365 VAL A O 1
ATOM 2629 N N . GLU A 1 366 ? -8.801 -8.983 -3.686 1.00 47.04 366 GLU A N 1
ATOM 2630 C CA . GLU A 1 366 ? -8.669 -7.526 -3.711 1.00 49.10 366 GLU A CA 1
ATOM 2631 C C . GLU A 1 366 ? -9.797 -6.930 -2.881 1.00 48.62 366 GLU A C 1
ATOM 2632 O O . GLU A 1 366 ? -10.971 -7.182 -3.156 1.00 47.43 366 GLU A O 1
ATOM 2638 N N . HIS A 1 367 ? -9.440 -6.145 -1.867 1.00 49.37 367 HIS A N 1
ATOM 2639 C CA . HIS A 1 367 ? -10.424 -5.630 -0.915 1.00 49.31 367 HIS A CA 1
ATOM 2640 C C . HIS A 1 367 ? -10.066 -4.265 -0.390 1.00 51.42 367 HIS A C 1
ATOM 2641 O O . HIS A 1 367 ? -10.475 -3.884 0.711 1.00 51.11 367 HIS A O 1
ATOM 2648 N N . HIS A 1 368 ? -9.303 -3.520 -1.191 1.00 53.61 368 HIS A N 1
ATOM 2649 C CA . HIS A 1 368 ? -8.899 -2.150 -0.871 1.00 56.50 368 HIS A CA 1
ATOM 2650 C C . HIS A 1 368 ? -9.455 -1.165 -1.867 1.00 58.45 368 HIS A C 1
ATOM 2651 O O . HIS A 1 368 ? -9.175 0.037 -1.790 1.00 60.64 368 HIS A O 1
ATOM 2658 N N . GLY A 1 369 ? -10.251 -1.671 -2.809 1.00 58.05 369 GLY A N 1
ATOM 2659 C CA . GLY A 1 369 ? -10.844 -0.856 -3.869 1.00 60.22 369 GLY A CA 1
ATOM 2660 C C . GLY A 1 369 ? -11.927 0.086 -3.372 1.00 61.66 369 GLY A C 1
ATOM 2661 O O . GLY A 1 369 ? -12.511 -0.148 -2.311 1.00 61.16 369 GLY A O 1
ATOM 2662 N N . PRO A 1 370 ? -12.206 1.160 -4.138 1.00 63.85 370 PRO A N 1
ATOM 2663 C CA . PRO A 1 370 ? -13.188 2.178 -3.746 1.00 65.27 370 PRO A CA 1
ATOM 2664 C C . PRO A 1 370 ? -14.632 1.670 -3.667 1.00 64.07 370 PRO A C 1
ATOM 2665 O O . PRO A 1 370 ? -15.420 2.197 -2.880 1.00 64.80 370 PRO A O 1
ATOM 2669 N N . GLN A 1 371 ? -14.971 0.663 -4.470 1.00 62.47 371 GLN A N 1
ATOM 2670 C CA . GLN A 1 371 ? -16.315 0.085 -4.450 1.00 60.93 371 GLN A CA 1
ATOM 2671 C C . GLN A 1 371 ? -16.509 -0.834 -3.243 1.00 58.93 371 GLN A C 1
ATOM 2672 O O . GLN A 1 371 ? -15.537 -1.269 -2.621 1.00 58.81 371 GLN A O 1
ATOM 2678 N N . SER A 1 372 ? -17.767 -1.122 -2.918 1.00 57.55 372 SER A N 1
ATOM 2679 C CA . SER A 1 372 ? -18.103 -1.970 -1.772 1.00 55.68 372 SER A CA 1
ATOM 2680 C C . SER A 1 372 ? -17.884 -3.464 -2.038 1.00 52.81 372 SER A C 1
ATOM 2681 O O . SER A 1 372 ? -18.021 -4.289 -1.129 1.00 51.78 372 SER A O 1
ATOM 2684 N N . ARG A 1 373 ? -17.537 -3.806 -3.277 1.00 51.35 373 ARG A N 1
ATOM 2685 C CA . ARG A 1 373 ? -17.316 -5.199 -3.660 1.00 48.37 373 ARG A CA 1
ATOM 2686 C C . ARG A 1 373 ? -15.840 -5.582 -3.709 1.00 47.75 373 ARG A C 1
ATOM 2687 O O . ARG A 1 373 ? -15.007 -4.819 -4.195 1.00 48.65 373 ARG A O 1
ATOM 2695 N N . MET A 1 374 ? -15.534 -6.774 -3.201 1.00 45.45 374 MET A N 1
ATOM 2696 C CA . MET A 1 374 ? -14.187 -7.330 -3.275 1.00 45.11 374 MET A CA 1
ATOM 2697 C C . MET A 1 374 ? -14.002 -8.040 -4.609 1.00 44.74 374 MET A C 1
ATOM 2698 O O . MET A 1 374 ? -14.973 -8.502 -5.207 1.00 44.03 374 MET A O 1
ATOM 2703 N N . ARG A 1 375 ? -12.758 -8.128 -5.071 1.00 45.31 375 ARG A N 1
ATOM 2704 C CA . ARG A 1 375 ? -12.447 -8.896 -6.271 1.00 44.97 375 ARG A CA 1
ATOM 2705 C C . ARG A 1 375 ? -11.727 -10.196 -5.908 1.00 43.54 375 ARG A C 1
ATOM 2706 O O . ARG A 1 375 ? -10.605 -10.175 -5.396 1.00 43.99 375 ARG A O 1
ATOM 2714 N N . ILE A 1 376 ? -12.390 -11.320 -6.173 1.00 41.43 376 ILE A N 1
ATOM 2715 C CA . ILE A 1 376 ? -11.848 -12.646 -5.868 1.00 40.27 376 ILE A CA 1
ATOM 2716 C C . ILE A 1 376 ? -11.263 -13.283 -7.129 1.00 40.41 376 ILE A C 1
ATOM 2717 O O . ILE A 1 376 ? -11.961 -13.449 -8.132 1.00 40.43 376 ILE A O 1
ATOM 2722 N N . HIS A 1 377 ? -9.978 -13.626 -7.068 1.00 40.93 377 HIS A N 1
ATOM 2723 C CA . HIS A 1 377 ? -9.284 -14.279 -8.175 1.00 41.43 377 HIS A CA 1
ATOM 2724 C C . HIS A 1 377 ? -9.265 -15.766 -7.971 1.00 40.23 377 HIS A C 1
ATOM 2725 O O . HIS A 1 377 ? -8.872 -16.251 -6.905 1.00 39.59 377 HIS A O 1
ATOM 2732 N N . LEU A 1 378 ? -9.685 -16.503 -8.996 1.00 40.09 378 LEU A N 1
ATOM 2733 C CA . LEU A 1 378 ? -9.774 -17.960 -8.912 1.00 39.33 378 LEU A CA 1
ATOM 2734 C C . LEU A 1 378 ? -8.854 -18.657 -9.904 1.00 40.48 378 LEU A C 1
ATOM 2735 O O . LEU A 1 378 ? -8.653 -18.181 -11.022 1.00 41.83 378 LEU A O 1
ATOM 2740 N N . LYS A 1 379 ? -8.292 -19.782 -9.470 1.00 40.54 379 LYS A N 1
ATOM 2741 C CA . LYS A 1 379 ? -7.529 -20.682 -10.332 1.00 41.29 379 LYS A CA 1
ATOM 2742 C C . LYS A 1 379 ? -8.036 -22.113 -10.143 1.00 40.29 379 LYS A C 1
ATOM 2743 O O . LYS A 1 379 ? -8.846 -22.373 -9.250 1.00 38.84 379 LYS A O 1
ATOM 2746 N N . SER A 1 380 ? -7.568 -23.030 -10.988 1.00 40.95 380 SER A N 1
ATOM 2747 C CA . SER A 1 380 ? -7.878 -24.451 -10.833 1.00 40.61 380 SER A CA 1
ATOM 2748 C C . SER A 1 380 ? -7.252 -24.993 -9.548 1.00 40.86 380 SER A C 1
ATOM 2749 O O . SER A 1 380 ? -6.147 -24.589 -9.169 1.00 41.52 380 SER A O 1
ATOM 2752 N N . SER A 1 381 ? -7.968 -25.899 -8.886 1.00 40.27 381 SER A N 1
ATOM 2753 C CA . SER A 1 381 ? -7.493 -26.528 -7.651 1.00 40.82 381 SER A CA 1
ATOM 2754 C C . SER A 1 381 ? -6.621 -27.753 -7.931 1.00 42.61 381 SER A C 1
ATOM 2755 O O . SER A 1 381 ? -6.068 -28.357 -7.008 1.00 43.04 381 SER A O 1
ATOM 2758 N N . LYS A 1 382 ? -6.508 -28.107 -9.210 1.00 44.24 382 LYS A N 1
ATOM 2759 C CA . LYS A 1 382 ? -5.637 -29.186 -9.666 1.00 46.51 382 LYS A CA 1
ATOM 2760 C C . LYS A 1 382 ? -4.164 -28.793 -9.530 1.00 48.95 382 LYS A C 1
ATOM 2761 O O . LYS A 1 382 ? -3.822 -27.620 -9.704 1.00 49.38 382 LYS A O 1
ATOM 2767 N N . PRO A 1 383 ? -3.288 -29.769 -9.212 1.00 50.53 383 PRO A N 1
ATOM 2768 C CA . PRO A 1 383 ? -1.850 -29.491 -9.129 1.00 52.75 383 PRO A CA 1
ATOM 2769 C C . PRO A 1 383 ? -1.204 -29.349 -10.509 1.00 54.71 383 PRO A C 1
ATOM 2770 O O . PRO A 1 383 ? -1.780 -29.784 -11.509 1.00 55.09 383 PRO A O 1
ATOM 2774 N N . VAL A 1 392 ? -4.584 -19.757 -14.461 1.00 66.05 392 VAL A N 1
ATOM 2775 C CA . VAL A 1 392 ? -5.501 -18.642 -14.235 1.00 64.95 392 VAL A CA 1
ATOM 2776 C C . VAL A 1 392 ? -6.906 -19.002 -14.716 1.00 63.46 392 VAL A C 1
ATOM 2777 O O . VAL A 1 392 ? -7.082 -19.513 -15.825 1.00 64.05 392 VAL A O 1
ATOM 2781 N N . LYS A 1 393 ? -7.898 -18.745 -13.866 1.00 61.23 393 LYS A N 1
ATOM 2782 C CA . LYS A 1 393 ? -9.300 -18.908 -14.233 1.00 58.83 393 LYS A CA 1
ATOM 2783 C C . LYS A 1 393 ? -10.019 -17.551 -14.193 1.00 58.71 393 LYS A C 1
ATOM 2784 O O . LYS A 1 393 ? -9.467 -16.547 -14.656 1.00 60.23 393 LYS A O 1
ATOM 2786 N N . GLU A 1 394 ? -11.230 -17.516 -13.638 1.00 56.13 394 GLU A N 1
ATOM 2787 C CA . GLU A 1 394 ? -12.058 -16.305 -13.679 1.00 55.38 394 GLU A CA 1
ATOM 2788 C C . GLU A 1 394 ? -11.836 -15.321 -12.517 1.00 54.23 394 GLU A C 1
ATOM 2789 O O . GLU A 1 394 ? -10.925 -15.490 -11.702 1.00 54.37 394 GLU A O 1
ATOM 2795 N N . THR A 1 395 ? -12.677 -14.289 -12.476 1.00 52.22 395 THR A N 1
ATOM 2796 C CA . THR A 1 395 ? -12.675 -13.281 -11.421 1.00 50.26 395 THR A CA 1
ATOM 2797 C C . THR A 1 395 ? -14.118 -13.022 -10.967 1.00 48.51 395 THR A C 1
ATOM 2798 O O . THR A 1 395 ? -15.025 -12.926 -11.797 1.00 48.71 395 THR A O 1
ATOM 2802 N N . LEU A 1 396 ? -14.329 -12.938 -9.653 1.00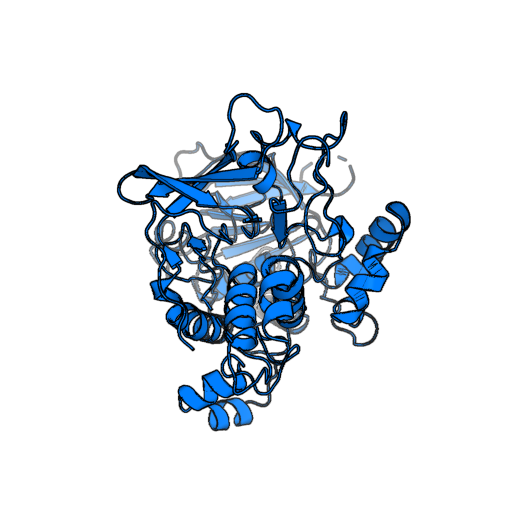 46.23 396 LEU A N 1
ATOM 2803 C CA . LEU A 1 396 ? -15.648 -12.619 -9.099 1.00 44.43 396 LEU A CA 1
ATOM 2804 C C . LEU A 1 396 ? -15.632 -11.322 -8.295 1.00 44.28 396 LEU A C 1
ATOM 2805 O O . LEU A 1 396 ? -14.722 -11.085 -7.503 1.00 44.35 396 LEU A O 1
ATOM 2810 N N . GLU A 1 397 ? -16.650 -10.492 -8.501 1.00 43.78 397 GLU A N 1
ATOM 2811 C CA . GLU A 1 397 ? -16.834 -9.283 -7.702 1.00 43.78 397 GLU A CA 1
ATOM 2812 C C . GLU A 1 397 ? -17.994 -9.503 -6.735 1.00 41.72 397 GLU A C 1
ATOM 2813 O O . GLU A 1 397 ? -19.133 -9.700 -7.162 1.00 40.99 397 GLU A O 1
ATOM 2819 N N . VAL A 1 398 ? -17.698 -9.495 -5.434 1.00 40.35 398 VAL A N 1
ATOM 2820 C CA . VAL A 1 398 ? -18.699 -9.852 -4.417 1.00 38.64 398 VAL A CA 1
ATOM 2821 C C . VAL A 1 398 ? -18.795 -8.871 -3.247 1.00 38.96 398 VAL A C 1
ATOM 2822 O O . VAL A 1 398 ? -17.806 -8.249 -2.856 1.00 39.63 398 VAL A O 1
ATOM 2826 N N . ASP A 1 399 ? -20.000 -8.757 -2.694 1.00 38.11 399 ASP A N 1
ATOM 2827 C CA . ASP A 1 399 ? -20.269 -7.914 -1.533 1.00 38.73 399 ASP A CA 1
ATOM 2828 C C . ASP A 1 399 ? -19.866 -8.598 -0.231 1.00 37.50 399 ASP A C 1
ATOM 2829 O O . ASP A 1 399 ? -19.519 -7.934 0.748 1.00 38.26 399 ASP A O 1
ATOM 2834 N N . ALA A 1 400 ? -19.923 -9.926 -0.229 1.00 35.61 400 ALA A N 1
ATOM 2835 C CA . ALA A 1 400 ? -19.547 -10.728 0.931 1.00 34.55 400 ALA A CA 1
ATOM 2836 C C . ALA A 1 400 ? -19.045 -12.103 0.505 1.00 32.99 400 ALA A C 1
ATOM 2837 O O . ALA A 1 400 ? -19.482 -12.644 -0.511 1.00 32.22 400 ALA A O 1
ATOM 2839 N N . LEU A 1 401 ? -18.111 -12.646 1.280 1.00 32.49 401 LEU A N 1
ATOM 2840 C CA . LEU A 1 401 ? -17.663 -14.021 1.116 1.00 31.38 401 LEU A CA 1
ATOM 2841 C C . LEU A 1 401 ? -17.911 -14.788 2.409 1.00 30.70 401 LEU A C 1
ATOM 2842 O O . LEU A 1 401 ? -17.312 -14.488 3.447 1.00 31.00 401 LEU A O 1
ATOM 2847 N N . MET A 1 402 ? -18.813 -15.763 2.340 1.00 29.64 402 MET A N 1
ATOM 2848 C CA . MET A 1 402 ? -19.064 -16.656 3.459 1.00 29.32 402 MET A CA 1
ATOM 2849 C C . MET A 1 402 ? -18.073 -17.810 3.392 1.00 28.96 402 MET A C 1
ATOM 2850 O O . MET A 1 402 ? -17.955 -18.482 2.367 1.00 28.62 402 MET A O 1
ATOM 2855 N N . VAL A 1 403 ? -17.356 -18.027 4.486 1.00 29.22 403 VAL A N 1
ATOM 2856 C CA . VAL A 1 403 ? -16.296 -19.024 4.512 1.00 29.14 403 VAL A CA 1
ATOM 2857 C C . VAL A 1 403 ? -16.710 -20.203 5.390 1.00 28.79 403 VAL A C 1
ATOM 2858 O O . VAL A 1 403 ? -16.659 -20.129 6.620 1.00 28.92 403 VAL A O 1
ATOM 2862 N N . ALA A 1 404 ? -17.131 -21.283 4.738 1.00 28.59 404 ALA A N 1
ATOM 2863 C CA . ALA A 1 404 ? -17.634 -22.466 5.428 1.00 28.64 404 ALA A CA 1
ATOM 2864 C C . ALA A 1 404 ? -16.590 -23.582 5.417 1.00 29.23 404 ALA A C 1
ATOM 2865 O O . ALA A 1 404 ? -16.785 -24.647 4.819 1.00 28.81 404 ALA A O 1
ATOM 2867 N N . THR A 1 405 ? -15.484 -23.323 6.106 1.00 30.27 405 THR A N 1
ATOM 2868 C CA . THR A 1 405 ? -14.310 -24.186 6.045 1.00 31.15 405 THR A CA 1
ATOM 2869 C C . THR A 1 405 ? -14.076 -25.020 7.306 1.00 31.18 405 THR A C 1
ATOM 2870 O O . THR A 1 405 ? -13.009 -25.608 7.478 1.00 31.47 405 THR A O 1
ATOM 2874 N N . GLY A 1 406 ? -15.077 -25.072 8.181 1.00 31.01 406 GLY A N 1
ATOM 2875 C CA . GLY A 1 406 ? -15.041 -25.982 9.320 1.00 31.38 406 GLY A CA 1
ATOM 2876 C C . GLY A 1 406 ? -14.461 -25.409 10.595 1.00 31.92 406 GLY A C 1
ATOM 2877 O O . GLY A 1 406 ? -14.431 -24.192 10.791 1.00 31.98 406 GLY A O 1
ATOM 2878 N N . TYR A 1 407 ? -13.993 -26.304 11.461 1.00 32.45 407 TYR A N 1
ATOM 2879 C CA . TYR A 1 407 ? -13.596 -25.948 12.817 1.00 33.54 407 TYR A CA 1
ATOM 2880 C C . TYR A 1 407 ? -12.302 -26.634 13.240 1.00 34.53 407 TYR A C 1
ATOM 2881 O O . TYR A 1 407 ? -11.989 -27.733 12.772 1.00 34.05 407 TYR A O 1
ATOM 2890 N N . ASN A 1 408 ? -11.559 -25.966 14.120 1.00 38.48 408 ASN A N 1
ATOM 2891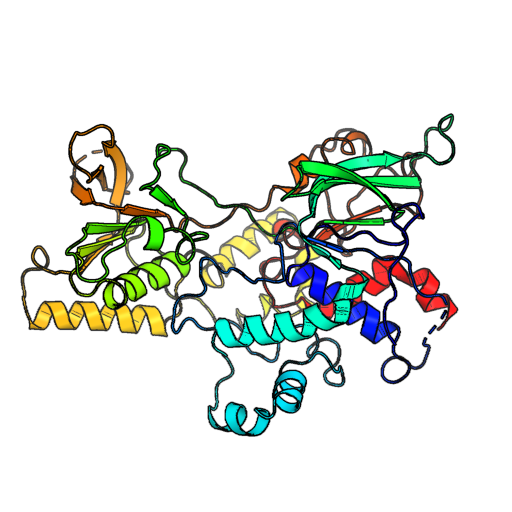 C CA . ASN A 1 408 ? -10.445 -26.576 14.845 1.00 39.19 408 ASN A CA 1
ATOM 2892 C C . ASN A 1 408 ? -10.860 -26.833 16.287 1.00 38.32 408 ASN A C 1
ATOM 2893 O O . ASN A 1 408 ? -11.698 -26.111 16.832 1.00 37.34 408 ASN A O 1
ATOM 2898 N N . ARG A 1 409 ? -10.283 -27.861 16.902 1.00 38.50 409 ARG A N 1
ATOM 2899 C CA . ARG A 1 409 ? -10.593 -28.187 18.295 1.00 38.24 409 ARG A CA 1
ATOM 2900 C C . ARG A 1 409 ? -9.303 -28.242 19.123 1.00 38.99 409 ARG A C 1
ATOM 2901 O O . ARG A 1 409 ? -8.946 -29.278 19.687 1.00 39.01 409 ARG A O 1
ATOM 2909 N N . ASN A 1 410 ? -8.616 -27.103 19.183 1.00 39.72 410 ASN A N 1
ATOM 2910 C CA . ASN A 1 410 ? -7.326 -26.990 19.864 1.00 40.58 410 ASN A CA 1
ATOM 2911 C C . ASN A 1 410 ? -7.269 -25.870 20.906 1.00 39.89 410 ASN A C 1
ATOM 2912 O O . ASN A 1 410 ? -6.198 -25.571 21.431 1.00 40.40 410 ASN A O 1
ATOM 2917 N N . ALA A 1 411 ? -8.412 -25.257 21.213 1.00 38.99 411 ALA A N 1
ATOM 2918 C CA . ALA A 1 411 ? -8.428 -24.091 22.105 1.00 38.59 411 ALA A CA 1
ATOM 2919 C C . ALA A 1 411 ? -8.124 -24.424 23.572 1.00 37.62 411 ALA A C 1
ATOM 2920 O O . ALA A 1 411 ? -7.744 -23.544 24.347 1.00 37.92 411 ALA A O 1
ATOM 2922 N N . HIS A 1 412 ? -8.270 -25.699 23.936 1.00 36.25 412 HIS A N 1
ATOM 2923 C CA . HIS A 1 412 ? -7.938 -26.174 25.282 1.00 35.61 412 HIS A CA 1
ATOM 2924 C C . HIS A 1 412 ? -6.464 -26.064 25.578 1.00 36.66 412 HIS A C 1
ATOM 2925 O O . HIS A 1 412 ? -6.064 -25.926 26.737 1.00 36.17 412 HIS A O 1
ATOM 2932 N N . GLU A 1 413 ? -5.651 -26.120 24.523 1.00 37.79 413 GLU A N 1
ATOM 2933 C CA . GLU A 1 413 ? -4.199 -25.985 24.623 1.00 39.06 413 GLU A CA 1
ATOM 2934 C C . GLU A 1 413 ? -3.796 -24.665 25.278 1.00 39.14 413 GLU A C 1
ATOM 2935 O O . GLU A 1 413 ? -2.924 -24.642 26.149 1.00 39.45 413 GLU A O 1
ATOM 2941 N N . ARG A 1 414 ? -4.437 -23.576 24.854 1.00 39.03 414 ARG A N 1
ATOM 2942 C CA . ARG A 1 414 ? -4.160 -22.239 25.387 1.00 39.35 414 ARG A CA 1
ATOM 2943 C C . ARG A 1 414 ? -4.588 -22.119 26.850 1.00 38.10 414 ARG A C 1
ATOM 2944 O O . ARG A 1 414 ? -3.871 -21.538 27.665 1.00 38.72 414 ARG A O 1
ATOM 2947 N N . LEU A 1 415 ? -5.753 -22.679 27.172 1.00 36.35 415 LEU A N 1
ATOM 2948 C CA . LEU A 1 415 ? -6.278 -22.654 28.537 1.00 35.22 415 LEU A CA 1
ATOM 2949 C C . LEU A 1 415 ? -5.435 -23.460 29.526 1.00 34.72 415 LEU A C 1
ATOM 2950 O O . LEU A 1 415 ? -5.390 -23.128 30.713 1.00 34.28 415 LEU A O 1
ATOM 2955 N N . LEU A 1 416 ? -4.775 -24.508 29.033 1.00 34.35 416 LEU A N 1
ATOM 2956 C CA . LEU A 1 416 ? -4.004 -25.419 29.884 1.00 34.14 416 LEU A CA 1
ATOM 2957 C C . LEU A 1 416 ? -2.487 -25.207 29.839 1.00 35.00 416 LEU A C 1
ATOM 2958 O O . LEU A 1 416 ? -1.724 -26.041 30.339 1.00 34.82 416 LEU A O 1
ATOM 2963 N N . SER A 1 417 ? -2.052 -24.092 29.260 1.00 35.86 417 SER A N 1
ATOM 2964 C CA . SER A 1 417 ? -0.624 -23.813 29.100 1.00 36.98 417 SER A CA 1
ATOM 2965 C C . SER A 1 417 ? 0.135 -23.793 30.432 1.00 37.26 417 SER A C 1
ATOM 2966 O O . SER A 1 417 ? 1.272 -24.263 30.507 1.00 37.90 417 SER A O 1
ATOM 2969 N N . LYS A 1 418 ? -0.505 -23.270 31.477 1.00 36.83 418 LYS A N 1
ATOM 2970 C CA . LYS A 1 418 ? 0.124 -23.148 32.798 1.00 37.28 418 LYS A CA 1
ATOM 2971 C C . LYS A 1 418 ? 0.108 -24.428 33.642 1.00 36.63 418 LYS A C 1
ATOM 2972 O O . LYS A 1 418 ? 0.677 -24.459 34.737 1.00 36.99 418 LYS A O 1
ATOM 2978 N N . VAL A 1 419 ? -0.537 -25.478 33.136 1.00 35.55 419 VAL A N 1
ATOM 2979 C CA . VAL A 1 419 ? -0.523 -26.785 33.807 1.00 35.12 419 VAL A CA 1
ATOM 2980 C C . VAL A 1 419 ? 0.226 -27.861 33.011 1.00 35.43 419 VAL A C 1
ATOM 2981 O O . VAL A 1 419 ? 0.348 -29.001 33.466 1.00 34.99 419 VAL A O 1
ATOM 2985 N N . GLN A 1 420 ? 0.752 -27.480 31.845 1.00 36.29 420 GLN A N 1
ATOM 2986 C CA . GLN A 1 420 ? 1.533 -28.377 30.974 1.00 36.93 420 GLN A CA 1
ATOM 2987 C C . GLN A 1 420 ? 2.669 -29.122 31.674 1.00 37.22 420 GLN A C 1
ATOM 2988 O O . GLN A 1 420 ? 2.976 -30.265 31.317 1.00 37.06 420 GLN A O 1
ATOM 2994 N N . HIS A 1 421 ? 3.290 -28.469 32.656 1.00 37.29 421 HIS A N 1
ATOM 2995 C CA . HIS A 1 421 ? 4.432 -29.034 33.383 1.00 37.87 421 HIS A CA 1
ATOM 2996 C C . HIS A 1 421 ? 4.065 -30.204 34.264 1.00 37.17 421 HIS A C 1
ATOM 2997 O O . HIS A 1 421 ? 4.944 -30.913 34.758 1.00 37.47 421 HIS A O 1
ATOM 3004 N N . LEU A 1 422 ? 2.765 -30.419 34.467 1.00 36.06 422 LEU A N 1
ATOM 3005 C CA . LEU A 1 422 ? 2.281 -31.531 35.288 1.00 35.62 422 LEU A CA 1
ATOM 3006 C C . LEU A 1 422 ? 2.170 -32.845 34.510 1.00 35.81 422 LEU A C 1
ATOM 3007 O O . LEU A 1 422 ? 2.003 -33.913 35.107 1.00 35.95 422 LEU A O 1
ATOM 3012 N N . ARG A 1 423 ? 2.263 -32.762 33.183 1.00 36.00 423 ARG A N 1
ATOM 3013 C CA . ARG A 1 423 ? 2.305 -33.949 32.325 1.00 36.44 423 ARG A CA 1
ATOM 3014 C C . ARG A 1 423 ? 3.591 -34.725 32.572 1.00 37.40 423 ARG A C 1
ATOM 3015 O O . ARG A 1 423 ? 4.586 -34.133 32.991 1.00 37.96 423 ARG A O 1
ATOM 3023 N N . PRO A 1 424 ? 3.584 -36.051 32.312 1.00 37.75 424 PRO A N 1
ATOM 3024 C CA . PRO A 1 424 ? 4.836 -36.806 32.418 1.00 39.18 424 PRO A CA 1
ATOM 3025 C C . PRO A 1 424 ? 5.959 -36.135 31.625 1.00 40.52 424 PRO A C 1
ATOM 3026 O O . PRO A 1 424 ? 5.709 -35.579 30.553 1.00 40.39 424 PRO A O 1
ATOM 3030 N N . THR A 1 425 ? 7.173 -36.179 32.167 1.00 42.08 425 THR A N 1
ATOM 3031 C CA . THR A 1 425 ? 8.343 -35.523 31.570 1.00 43.97 425 THR A CA 1
ATOM 3032 C C . THR A 1 425 ? 8.446 -35.764 30.062 1.00 45.01 425 THR A C 1
ATOM 3033 O O . THR A 1 425 ? 8.378 -36.903 29.602 1.00 45.43 425 THR A O 1
ATOM 3037 N N . GLY A 1 426 ? 8.586 -34.679 29.304 1.00 45.97 426 GLY A N 1
ATOM 3038 C CA . GLY A 1 426 ? 8.862 -34.755 27.870 1.00 47.24 426 GLY A CA 1
ATOM 3039 C C . GLY A 1 426 ? 7.641 -34.904 26.985 1.00 46.81 426 GLY A C 1
ATOM 3040 O O . GLY A 1 426 ? 7.761 -34.949 25.761 1.00 47.51 426 GLY A O 1
ATOM 3041 N N . GLN A 1 427 ? 6.467 -34.983 27.607 1.00 45.88 427 GLN A N 1
ATOM 3042 C CA . GLN A 1 427 ? 5.205 -35.127 26.900 1.00 45.57 427 GLN A CA 1
ATOM 3043 C C . GLN A 1 427 ? 4.668 -33.752 26.502 1.00 45.69 427 GLN A C 1
ATOM 3044 O O . GLN A 1 427 ? 4.338 -32.933 27.364 1.00 45.45 427 GLN A O 1
ATOM 3050 N N . ASP A 1 428 ? 4.581 -33.503 25.197 1.00 46.68 428 ASP A N 1
ATOM 3051 C CA . ASP A 1 428 ? 4.192 -32.186 24.683 1.00 46.86 428 ASP A CA 1
ATOM 3052 C C . ASP A 1 428 ? 2.800 -32.161 24.047 1.00 45.88 428 ASP A C 1
ATOM 3053 O O . ASP A 1 428 ? 2.466 -31.261 23.272 1.00 46.35 428 ASP A O 1
ATOM 3058 N N . GLN A 1 429 ? 1.991 -33.156 24.393 1.00 44.63 429 GLN A N 1
ATOM 3059 C CA . GLN A 1 429 ? 0.589 -33.197 23.992 1.00 43.01 429 GLN A CA 1
ATOM 3060 C C . GLN A 1 429 ? -0.241 -33.890 25.067 1.00 40.72 429 GLN A C 1
ATOM 3061 O O . GLN A 1 429 ? 0.234 -34.820 25.726 1.00 40.26 429 GLN A O 1
ATOM 3067 N N . TRP A 1 430 ? -1.473 -33.420 25.251 1.00 38.66 430 TRP A N 1
ATOM 3068 C CA . TRP A 1 430 ? -2.366 -33.984 26.254 1.00 36.90 430 TRP A CA 1
ATOM 3069 C C . TRP A 1 430 ? -2.854 -35.330 25.822 1.00 36.42 430 TRP A C 1
ATOM 3070 O O . TRP A 1 430 ? -3.305 -35.501 24.687 1.00 36.71 430 TRP A O 1
ATOM 3081 N N . LYS A 1 431 ? -2.760 -36.297 26.729 1.00 35.71 431 LYS A N 1
ATOM 3082 C CA . LYS A 1 431 ? -3.145 -37.674 26.435 1.00 35.47 431 LYS A CA 1
ATOM 3083 C C . LYS A 1 431 ? -4.338 -38.118 27.290 1.00 34.17 431 LYS A C 1
ATOM 3084 O O . LYS A 1 431 ? -4.163 -38.503 28.446 1.00 34.24 431 LYS A O 1
ATOM 3088 N N . PRO A 1 432 ? -5.559 -38.058 26.727 1.00 33.37 432 PRO A N 1
ATOM 3089 C CA . PRO A 1 432 ? -6.731 -38.480 27.497 1.00 32.44 432 PRO A CA 1
ATOM 3090 C C . PRO A 1 432 ? -6.810 -39.995 27.654 1.00 32.57 432 PRO A C 1
ATOM 3091 O O . PRO A 1 432 ? -6.644 -40.725 26.676 1.00 33.41 432 PRO A O 1
ATOM 3095 N N . HIS A 1 433 ? -7.054 -40.456 28.878 1.00 31.92 433 HIS A N 1
ATOM 3096 C CA . HIS A 1 433 ? -7.359 -41.864 29.118 1.00 32.29 433 HIS A CA 1
ATOM 3097 C C . HIS A 1 433 ? -8.713 -42.191 28.545 1.00 31.26 433 HIS A C 1
ATOM 3098 O O . HIS A 1 433 ? -9.405 -41.304 28.045 1.00 30.31 433 HIS A O 1
ATOM 3105 N N . ARG A 1 434 ? -9.106 -43.462 28.596 1.00 31.38 434 ARG A N 1
ATOM 3106 C CA . ARG A 1 434 ? -10.428 -43.868 28.104 1.00 30.57 434 ARG A CA 1
ATOM 3107 C C . ARG A 1 434 ? -11.544 -43.045 28.759 1.00 29.61 434 ARG A C 1
ATOM 3108 O O . ARG A 1 434 ? -12.488 -42.630 28.084 1.00 28.59 434 ARG A O 1
ATOM 3116 N N . ASP A 1 435 ? -11.410 -42.796 30.061 1.00 29.78 435 ASP A N 1
ATOM 3117 C CA . ASP A 1 435 ? -12.407 -42.038 30.824 1.00 29.54 435 ASP A CA 1
ATOM 3118 C C . ASP A 1 435 ? -12.266 -40.515 30.682 1.00 28.65 435 ASP A C 1
ATOM 3119 O O . ASP A 1 435 ? -12.873 -39.758 31.446 1.00 28.04 435 ASP A O 1
ATOM 3124 N N . TYR A 1 436 ? -11.464 -40.090 29.702 1.00 28.35 436 TYR A N 1
ATOM 3125 C CA . TYR A 1 436 ? -11.305 -38.677 29.300 1.00 27.87 436 TYR A CA 1
ATOM 3126 C C . TYR A 1 436 ? -10.441 -37.817 30.225 1.00 27.92 436 TYR A C 1
ATOM 3127 O O . TYR A 1 436 ? -10.234 -36.629 29.954 1.00 27.25 436 TYR A O 1
ATOM 3136 N N . ARG A 1 437 ? -9.935 -38.417 31.301 1.00 28.28 437 ARG A N 1
ATOM 3137 C CA . ARG A 1 437 ? -9.014 -37.739 32.211 1.00 28.84 437 ARG A CA 1
ATOM 3138 C C . ARG A 1 437 ? -7.632 -37.700 31.570 1.00 29.21 437 ARG A C 1
ATOM 3139 O O . ARG A 1 437 ? -7.131 -38.734 31.122 1.00 29.42 437 ARG A O 1
ATOM 3147 N N . VAL A 1 438 ? -7.017 -36.520 31.520 1.00 29.25 438 VAL A N 1
ATOM 3148 C CA . VAL A 1 438 ? -5.684 -36.395 30.919 1.00 29.70 438 VAL A CA 1
ATOM 3149 C C . VAL A 1 438 ? -4.610 -36.984 31.826 1.00 30.41 438 VAL A C 1
ATOM 3150 O O . VAL A 1 438 ? -4.721 -36.937 33.053 1.00 30.05 438 VAL A O 1
ATOM 3154 N N . GLU A 1 439 ? -3.573 -37.544 31.211 1.00 31.13 439 GLU A N 1
ATOM 3155 C CA . GLU A 1 439 ? -2.498 -38.153 31.966 1.00 32.37 439 GLU A CA 1
ATOM 3156 C C . GLU A 1 439 ? -1.650 -37.067 32.617 1.00 32.90 439 GLU A C 1
ATOM 3157 O O . GLU A 1 439 ? -1.225 -36.122 31.957 1.00 33.05 439 GLU A O 1
ATOM 3163 N N . MET A 1 440 ? -1.441 -37.198 33.922 1.00 33.64 440 MET A N 1
ATOM 3164 C CA . MET A 1 440 ? -0.517 -36.334 34.646 1.00 34.69 440 MET A CA 1
ATOM 3165 C C . MET A 1 440 ? 0.448 -37.179 35.472 1.00 35.75 440 MET A C 1
ATOM 3166 O O . MET A 1 440 ? 0.141 -38.325 35.816 1.00 35.89 440 MET A O 1
ATOM 3171 N N . ASP A 1 441 ? 1.620 -36.613 35.755 1.00 36.37 441 ASP A N 1
ATOM 3172 C CA . ASP A 1 441 ? 2.640 -37.257 36.579 1.00 37.62 441 ASP A CA 1
ATOM 3173 C C . ASP A 1 441 ? 2.086 -37.487 37.985 1.00 37.67 441 ASP A C 1
ATOM 3174 O O . ASP A 1 441 ? 1.811 -36.521 38.703 1.00 37.15 441 ASP A O 1
ATOM 3179 N N . PRO A 1 442 ? 1.920 -38.768 38.381 1.00 38.27 442 PRO A N 1
ATOM 3180 C CA . PRO A 1 442 ? 1.345 -39.133 39.681 1.00 38.49 442 PRO A CA 1
ATOM 3181 C C . PRO A 1 442 ? 2.150 -38.605 40.873 1.00 38.96 442 PRO A C 1
ATOM 3182 O O . PRO A 1 442 ? 1.599 -38.452 41.964 1.00 38.97 442 PRO A O 1
ATOM 3186 N N . SER A 1 443 ? 3.435 -38.333 40.659 1.00 39.49 443 SER A N 1
ATOM 3187 C CA . SER A 1 443 ? 4.299 -37.783 41.705 1.00 40.17 443 SER A CA 1
ATOM 3188 C C . SER A 1 443 ? 4.164 -36.260 41.819 1.00 39.72 443 SER A C 1
ATOM 3189 O O . SER A 1 443 ? 4.715 -35.648 42.735 1.00 40.24 443 SER A O 1
ATOM 3192 N N . LYS A 1 444 ? 3.426 -35.658 40.889 1.00 38.85 444 LYS A N 1
ATOM 3193 C CA . LYS A 1 444 ? 3.232 -34.208 40.868 1.00 38.46 444 LYS A CA 1
ATOM 3194 C C . LYS A 1 444 ? 1.794 -33.802 41.174 1.00 37.31 444 LYS A C 1
ATOM 3195 O O . LYS A 1 444 ? 1.545 -32.686 41.639 1.00 37.34 444 LYS A O 1
ATOM 3201 N N . VAL A 1 445 ? 0.856 -34.704 40.897 1.00 36.21 445 VAL A N 1
ATOM 3202 C CA . VAL A 1 445 ? -0.571 -34.419 41.049 1.00 35.28 445 VAL A CA 1
ATOM 3203 C C . VAL A 1 445 ? -1.257 -35.481 41.909 1.00 35.35 445 VAL A C 1
ATOM 3204 O O . VAL A 1 445 ? -1.145 -36.684 41.645 1.00 35.41 445 VAL A O 1
ATOM 3208 N N . SER A 1 446 ? -1.960 -35.015 42.938 1.00 35.24 446 SER A N 1
ATOM 3209 C CA . SER A 1 446 ? -2.760 -35.865 43.817 1.00 35.55 446 SER A CA 1
ATOM 3210 C C . SER A 1 446 ? -3.838 -36.646 43.057 1.00 34.81 446 SER A C 1
ATOM 3211 O O . SER A 1 446 ? -4.383 -36.165 42.059 1.00 33.99 446 SER A O 1
ATOM 3214 N N . SER A 1 447 ? -4.145 -37.847 43.547 1.00 35.00 447 SER A N 1
ATOM 3215 C CA . SER A 1 447 ? -5.159 -38.710 42.941 1.00 34.52 447 SER A CA 1
ATOM 3216 C C . SER A 1 447 ? -6.548 -38.066 42.929 1.00 33.60 447 SER A C 1
ATOM 3217 O O . SER A 1 447 ? -7.378 -38.388 42.077 1.00 32.92 447 SER A O 1
ATOM 3220 N N . GLU A 1 448 ? -6.786 -37.154 43.870 1.00 33.50 448 GLU A N 1
ATOM 3221 C CA . GLU A 1 448 ? -8.077 -36.471 43.992 1.00 33.12 448 GLU A CA 1
ATOM 3222 C C . GLU A 1 448 ? -8.227 -35.284 43.032 1.00 32.18 448 GLU A C 1
ATOM 3223 O O . GLU A 1 448 ? -9.312 -34.706 42.909 1.00 31.94 448 GLU A O 1
ATOM 3225 N N . ALA A 1 449 ? -7.143 -34.920 42.355 1.00 31.66 449 ALA A N 1
ATOM 3226 C CA . ALA A 1 449 ? -7.185 -33.821 41.392 1.00 30.88 449 ALA A CA 1
ATOM 3227 C C . ALA A 1 449 ? -7.004 -34.319 39.964 1.00 30.24 449 ALA A C 1
ATOM 3228 O O . ALA A 1 449 ? -6.304 -35.303 39.726 1.00 30.49 449 ALA A O 1
ATOM 3230 N N . GLY A 1 450 ? -7.637 -33.634 39.015 1.00 29.42 450 GLY A N 1
ATOM 3231 C CA . GLY A 1 450 ? -7.514 -34.004 37.615 1.00 29.04 450 GLY A CA 1
ATOM 3232 C C . GLY A 1 450 ? -8.187 -33.060 36.646 1.00 28.41 450 GLY A C 1
ATOM 3233 O O . GLY A 1 450 ? -8.969 -32.188 37.043 1.00 28.36 450 GLY A O 1
ATOM 3234 N N . ILE A 1 451 ? -7.869 -33.235 35.367 1.00 28.29 451 ILE A N 1
ATOM 3235 C CA . ILE A 1 451 ? -8.492 -32.470 34.290 1.00 27.78 451 ILE A CA 1
ATOM 3236 C C . ILE A 1 451 ? -8.992 -33.436 33.218 1.00 27.38 451 ILE A C 1
ATOM 3237 O O . ILE A 1 451 ? -8.265 -34.331 32.780 1.00 27.56 451 ILE A O 1
ATOM 3242 N N . TRP A 1 452 ? -10.251 -33.261 32.833 1.00 26.66 452 TRP A N 1
ATOM 3243 C CA . TRP A 1 452 ? -10.879 -34.059 31.796 1.00 26.48 452 TRP A CA 1
ATOM 3244 C C . TRP A 1 452 ? -11.097 -33.211 30.575 1.00 26.37 452 TRP A C 1
ATOM 3245 O O . TRP A 1 452 ? -11.383 -32.018 30.690 1.00 26.19 452 TRP A O 1
ATOM 3256 N N . LEU A 1 453 ? -10.979 -33.820 29.396 1.00 26.77 453 LEU A N 1
ATOM 3257 C CA . LEU A 1 453 ? -11.308 -33.148 28.136 1.00 27.14 453 LEU A CA 1
ATOM 3258 C C . LEU A 1 453 ? -12.552 -33.749 27.492 1.00 27.19 453 LEU A C 1
ATOM 3259 O O . LEU A 1 453 ? -12.729 -34.967 27.491 1.00 26.77 453 LEU A O 1
ATOM 3264 N N . GLN A 1 454 ? -13.399 -32.887 26.933 1.00 27.70 454 GLN A N 1
ATOM 3265 C CA . GLN A 1 454 ? -14.608 -33.332 26.235 1.00 28.25 454 GLN A CA 1
ATOM 3266 C C . GLN A 1 454 ? -14.765 -32.654 24.876 1.00 29.30 454 GLN A C 1
ATOM 3267 O O . GLN A 1 454 ? -14.629 -31.431 24.763 1.00 29.34 454 GLN A O 1
ATOM 3273 N N . GLY A 1 455 ? -15.039 -33.456 23.849 1.00 30.37 455 GLY A N 1
ATOM 3274 C CA . GLY A 1 455 ? -15.372 -32.933 22.526 1.00 31.97 455 GLY A CA 1
ATOM 3275 C C . GLY A 1 455 ? -14.209 -32.699 21.582 1.00 34.12 455 GLY A C 1
ATOM 3276 O O . GLY A 1 455 ? -14.420 -32.407 20.406 1.00 34.55 455 GLY A O 1
ATOM 3277 N N . CYS A 1 456 ? -12.985 -32.839 22.090 1.00 21.86 456 CYS A N 1
ATOM 3278 C CA . CYS A 1 456 ? -11.775 -32.583 21.306 1.00 23.03 456 CYS A CA 1
ATOM 3279 C C . CYS A 1 456 ? -10.912 -33.842 21.144 1.00 23.08 456 CYS A C 1
ATOM 3280 O O . CYS A 1 456 ? -9.722 -33.754 20.795 1.00 24.63 456 CYS A O 1
ATOM 3283 N N . ASN A 1 457 ? -11.522 -35.005 21.371 1.00 36.77 457 ASN A N 1
ATOM 3284 C CA . ASN A 1 457 ? -10.794 -36.273 21.476 1.00 35.10 457 ASN A CA 1
ATOM 3285 C C . ASN A 1 457 ? -11.064 -37.283 20.353 1.00 33.86 457 ASN A C 1
ATOM 3286 O O . ASN A 1 457 ? -10.921 -38.491 20.554 1.00 32.97 457 ASN A O 1
ATOM 3291 N N . GLU A 1 458 ? -11.440 -36.785 19.175 1.00 33.27 458 GLU A N 1
ATOM 3292 C CA . GLU A 1 458 ? -11.704 -37.634 18.007 1.00 32.79 458 GLU A CA 1
ATOM 3293 C C . GLU A 1 458 ? -10.541 -38.586 17.678 1.00 32.34 458 GLU A C 1
ATOM 3294 O O . GLU A 1 458 ? -10.762 -39.747 17.318 1.00 31.73 458 GLU A O 1
ATOM 3300 N N . ARG A 1 459 ? -9.311 -38.090 17.815 1.00 32.41 459 ARG A N 1
ATOM 3301 C CA . ARG A 1 459 ? -8.110 -38.887 17.540 1.00 32.58 459 ARG A CA 1
ATOM 3302 C C . ARG A 1 459 ? -8.032 -40.164 18.383 1.00 32.13 459 ARG A C 1
ATOM 3303 O O . ARG A 1 459 ? -7.564 -41.200 17.907 1.00 32.62 459 ARG A O 1
ATOM 3305 N N . THR A 1 460 ? -8.499 -40.084 19.627 1.00 31.21 460 THR A N 1
ATOM 3306 C CA . THR A 1 460 ? -8.419 -41.203 20.569 1.00 31.15 460 THR A CA 1
ATOM 3307 C C . THR A 1 460 ? -9.753 -41.933 20.775 1.00 30.27 460 THR A C 1
ATOM 3308 O O . THR A 1 460 ? -9.765 -43.127 21.086 1.00 30.27 460 THR A O 1
ATOM 3312 N N . HIS A 1 461 ? -10.868 -41.221 20.604 1.00 29.63 461 HIS A N 1
ATOM 3313 C CA . HIS A 1 461 ? -12.188 -41.766 20.947 1.00 29.27 461 HIS A CA 1
ATOM 3314 C C . HIS A 1 461 ? -13.139 -41.946 19.786 1.00 29.30 461 HIS A C 1
ATOM 3315 O O . HIS A 1 461 ? -14.204 -42.550 19.950 1.00 29.28 461 HIS A O 1
ATOM 3322 N N . GLY A 1 462 ? -12.779 -41.425 18.613 1.00 29.44 462 GLY A N 1
ATOM 3323 C CA . GLY A 1 462 ? -13.542 -41.688 17.388 1.00 29.66 462 GLY A CA 1
ATOM 3324 C C . GLY A 1 462 ? -14.418 -40.558 16.880 1.00 29.61 462 GLY A C 1
ATOM 3325 O O . GLY A 1 462 ? -14.524 -39.506 17.513 1.00 29.39 462 GLY A O 1
ATOM 3326 N N . LEU A 1 463 ? -15.065 -40.797 15.739 1.00 29.69 463 LEU A N 1
ATOM 3327 C CA . LEU A 1 463 ? -15.847 -39.764 15.039 1.00 30.05 463 LEU A CA 1
ATOM 3328 C C . LEU A 1 463 ? -17.058 -39.242 15.805 1.00 29.94 463 LEU A C 1
ATOM 3329 O O . LEU A 1 463 ? -17.558 -38.154 15.508 1.00 30.43 463 LEU A O 1
ATOM 3334 N N . SER A 1 464 ? -17.531 -40.006 16.785 1.00 31.28 464 SER A N 1
ATOM 3335 C CA . SER A 1 464 ? -18.672 -39.572 17.590 1.00 30.51 464 SER A CA 1
ATOM 3336 C C . SER A 1 464 ? -18.289 -38.532 18.652 1.00 29.98 464 SER A C 1
ATOM 3337 O O . SER A 1 464 ? -19.160 -37.910 19.247 1.00 29.45 464 SER A O 1
ATOM 3340 N N . ASP A 1 465 ? -16.990 -38.325 18.868 1.00 30.34 465 ASP A N 1
ATOM 3341 C CA . ASP A 1 465 ? -16.535 -37.476 19.974 1.00 30.12 465 ASP A CA 1
ATOM 3342 C C . ASP A 1 465 ? -17.074 -36.041 19.960 1.00 29.79 465 ASP A C 1
ATOM 3343 O O . ASP A 1 465 ? -17.457 -35.513 21.008 1.00 28.88 465 ASP A O 1
ATOM 3348 N N . SER A 1 466 ? -17.106 -35.419 18.782 1.00 30.40 466 SER A N 1
ATOM 3349 C CA . SER A 1 466 ? -17.520 -34.015 18.662 1.00 30.81 466 SER A CA 1
ATOM 3350 C C . SER A 1 466 ? -19.020 -33.826 18.440 1.00 30.53 466 SER A C 1
ATOM 3351 O O . SER A 1 466 ? -19.500 -32.691 18.371 1.00 31.28 466 SER A O 1
ATOM 3354 N N . LEU A 1 467 ? -19.756 -34.931 18.338 1.00 30.13 467 LEU A N 1
ATOM 3355 C CA . LEU A 1 467 ? -21.174 -34.884 17.975 1.00 30.00 467 LEU A CA 1
ATOM 3356 C C . LEU A 1 467 ? -22.089 -35.093 19.180 1.00 28.86 467 LEU A C 1
ATOM 3357 O O . LEU A 1 467 ? -21.629 -35.141 20.318 1.00 28.36 467 LEU A O 1
ATOM 3362 N N . LEU A 1 468 ? -23.388 -35.200 18.921 1.00 28.67 468 LEU A N 1
ATOM 3363 C CA . LEU A 1 468 ? -24.359 -35.506 19.966 1.00 28.06 468 LEU A CA 1
ATOM 3364 C C . LEU A 1 468 ? -24.464 -37.004 20.213 1.00 28.17 468 LEU A C 1
ATOM 3365 O O . LEU A 1 468 ? -25.051 -37.430 21.208 1.00 28.25 468 LEU A O 1
ATOM 3370 N N . SER A 1 469 ? -23.867 -37.783 19.311 1.00 28.63 469 SER A N 1
ATOM 3371 C CA . SER A 1 469 ? -24.064 -39.237 19.213 1.00 29.00 469 SER A CA 1
ATOM 3372 C C . SER A 1 469 ? -23.960 -40.023 20.519 1.00 28.45 469 SER A C 1
ATOM 3373 O O . SER A 1 469 ? -24.790 -40.891 20.792 1.00 28.44 469 SER A O 1
ATOM 3376 N N . VAL A 1 470 ? -22.933 -39.736 21.313 1.00 27.51 470 VAL A N 1
ATOM 3377 C CA . VAL A 1 470 ? -22.679 -40.533 22.514 1.00 27.09 470 VAL A CA 1
ATOM 3378 C C . VAL A 1 470 ? -22.796 -39.732 23.811 1.00 26.28 470 VAL A C 1
ATOM 3379 O O . VAL A 1 470 ? -22.410 -40.211 24.874 1.00 26.13 470 VAL A O 1
ATOM 3383 N N . LEU A 1 471 ? -23.358 -38.527 23.720 1.00 25.32 471 LEU A N 1
ATOM 3384 C CA . LEU A 1 471 ? -23.379 -37.604 24.858 1.00 24.88 471 LEU A CA 1
ATOM 3385 C C . LEU A 1 471 ? -24.118 -38.112 26.094 1.00 24.49 471 LEU A C 1
ATOM 3386 O O . LEU A 1 471 ? -23.630 -37.948 27.211 1.00 24.34 471 LEU A O 1
ATOM 3391 N N . ALA A 1 472 ? -25.281 -38.734 25.890 1.00 24.32 472 ALA A N 1
ATOM 3392 C CA . ALA A 1 472 ? -26.055 -39.309 26.991 1.00 24.31 472 ALA A CA 1
ATOM 3393 C C . ALA A 1 472 ? -25.245 -40.345 27.775 1.00 24.57 472 ALA A C 1
ATOM 3394 O O . ALA A 1 472 ? -25.169 -40.284 29.005 1.00 24.61 472 ALA A O 1
ATOM 3396 N N . VAL A 1 473 ? -24.640 -41.289 27.055 1.00 24.79 473 VAL A N 1
ATOM 3397 C CA . VAL A 1 473 ? -23.855 -42.357 27.674 1.00 25.09 473 VAL A CA 1
ATOM 3398 C C . VAL A 1 473 ? -22.559 -41.791 28.263 1.00 25.23 473 VAL A C 1
ATOM 3399 O O . VAL A 1 473 ? -22.154 -42.167 29.369 1.00 25.50 473 VAL A O 1
ATOM 3403 N N . ARG A 1 474 ? -21.926 -40.881 27.523 1.00 24.75 474 ARG A N 1
ATOM 3404 C CA . ARG A 1 474 ? -20.665 -40.275 27.953 1.00 25.20 474 ARG A CA 1
ATOM 3405 C C . ARG A 1 474 ? -20.850 -39.446 29.219 1.00 24.94 474 ARG A C 1
ATOM 3406 O O . ARG A 1 474 ? -19.993 -39.464 30.099 1.00 25.43 474 ARG A O 1
ATOM 3414 N N . GLY A 1 475 ? -21.969 -38.726 29.304 1.00 24.70 475 GLY A N 1
ATOM 3415 C CA . GLY A 1 475 ? -22.332 -38.003 30.523 1.00 24.69 475 GLY A CA 1
ATOM 3416 C C . GLY A 1 475 ? -22.358 -38.922 31.735 1.00 25.16 475 GLY A C 1
ATOM 3417 O O . GLY A 1 475 ? -21.815 -38.590 32.787 1.00 25.28 475 GLY A O 1
ATOM 3418 N N . GLY A 1 476 ? -22.989 -40.085 31.582 1.00 25.55 476 GLY A N 1
ATOM 3419 C CA . GLY A 1 476 ? -23.042 -41.087 32.646 1.00 26.61 476 GLY A CA 1
ATOM 3420 C C . GLY A 1 476 ? -21.669 -41.618 33.016 1.00 27.41 476 GLY A C 1
ATOM 3421 O O . GLY A 1 476 ? -21.357 -41.792 34.197 1.00 28.07 476 GLY A O 1
ATOM 3422 N N . GLU A 1 477 ? -20.845 -41.867 32.000 1.00 27.63 477 GLU A N 1
ATOM 3423 C CA . GLU A 1 477 ? -19.467 -42.312 32.208 1.00 28.35 477 GLU A CA 1
ATOM 3424 C C . GLU A 1 477 ? -18.641 -41.251 32.941 1.00 27.94 477 GLU A C 1
ATOM 3425 O O . GLU A 1 477 ? -17.833 -41.579 33.814 1.00 28.62 477 GLU A O 1
ATOM 3431 N N . MET A 1 478 ? -18.851 -39.987 32.582 1.00 27.07 478 MET A N 1
ATOM 3432 C CA . MET A 1 478 ? -18.126 -38.872 33.196 1.00 26.92 478 MET A CA 1
ATOM 3433 C C . MET A 1 478 ? -18.475 -38.692 34.671 1.00 27.19 478 MET A C 1
ATOM 3434 O O . MET A 1 478 ? -17.591 -38.462 35.499 1.00 27.17 478 MET A O 1
ATOM 3439 N N . VAL A 1 479 ? -19.766 -38.802 34.989 1.00 26.98 479 VAL A N 1
ATOM 3440 C CA . VAL A 1 479 ? -20.240 -38.717 36.370 1.00 27.67 479 VAL A CA 1
ATOM 3441 C C . VAL A 1 479 ? -19.627 -39.808 37.252 1.00 28.78 479 VAL A C 1
ATOM 3442 O O . VAL A 1 479 ? -19.261 -39.548 38.400 1.00 29.25 479 VAL A O 1
ATOM 3446 N N . GLN A 1 480 ? -19.510 -41.020 36.710 1.00 29.36 480 GLN A N 1
ATOM 3447 C CA . GLN A 1 480 ? -18.865 -42.118 37.424 1.00 30.96 480 GLN A CA 1
ATOM 3448 C C . GLN A 1 480 ? -17.372 -41.845 37.626 1.00 31.01 480 GLN A C 1
ATOM 3449 O O . GLN A 1 480 ? -16.845 -42.042 38.719 1.00 31.57 480 GLN A O 1
ATOM 3455 N N . SER A 1 481 ? -16.708 -41.378 36.573 1.00 30.55 481 SER A N 1
ATOM 3456 C CA . SER A 1 481 ? -15.270 -41.092 36.620 1.00 31.16 481 SER A CA 1
ATOM 3457 C C . SER A 1 481 ? -14.941 -39.987 37.631 1.00 31.56 481 SER A C 1
ATOM 3458 O O . SER A 1 481 ? -13.956 -40.076 38.362 1.00 32.49 481 SER A O 1
ATOM 3461 N N . ILE A 1 482 ? -15.783 -38.960 37.681 1.00 31.27 482 ILE A N 1
ATOM 3462 C CA . ILE A 1 482 ? -15.529 -37.786 38.517 1.00 31.78 482 ILE A CA 1
ATOM 3463 C C . ILE A 1 482 ? -16.081 -37.934 39.943 1.00 33.24 482 ILE A C 1
ATOM 3464 O O . ILE A 1 482 ? -15.385 -37.616 40.911 1.00 33.96 482 ILE A O 1
ATOM 3469 N N . PHE A 1 483 ? -17.312 -38.430 40.067 1.00 33.97 483 PHE A N 1
ATOM 3470 C CA . PHE A 1 483 ? -17.998 -38.507 41.364 1.00 35.78 483 PHE A CA 1
ATOM 3471 C C . PHE A 1 483 ? -18.158 -39.928 41.915 1.00 38.06 483 PHE A C 1
ATOM 3472 O O . PHE A 1 483 ? -18.870 -40.134 42.904 1.00 39.04 483 PHE A O 1
ATOM 3480 N N . GLY A 1 484 ? -17.497 -40.895 41.280 1.00 39.29 484 GLY A N 1
ATOM 3481 C CA . GLY A 1 484 ? -17.607 -42.313 41.640 1.00 42.45 484 GLY A CA 1
ATOM 3482 C C . GLY A 1 484 ? -17.510 -42.657 43.115 1.00 45.46 484 GLY A C 1
ATOM 3483 O O . GLY A 1 484 ? -18.320 -43.431 43.623 1.00 46.63 484 GLY A O 1
ATOM 3484 N N . GLU A 1 485 ? -16.522 -42.083 43.799 1.00 47.49 485 GLU A N 1
ATOM 3485 C CA . GLU A 1 485 ? -16.310 -42.331 45.230 1.00 50.96 485 GLU A CA 1
ATOM 3486 C C . GLU A 1 485 ? -17.531 -41.954 46.076 1.00 53.32 485 GLU A C 1
ATOM 3487 O O . GLU A 1 485 ? -17.958 -42.730 46.934 1.00 55.31 485 GLU A O 1
ATOM 3489 N N . GLN A 1 486 ? -18.090 -40.771 45.822 1.00 54.37 486 GLN A N 1
ATOM 3490 C CA . GLN A 1 486 ? -19.293 -40.306 4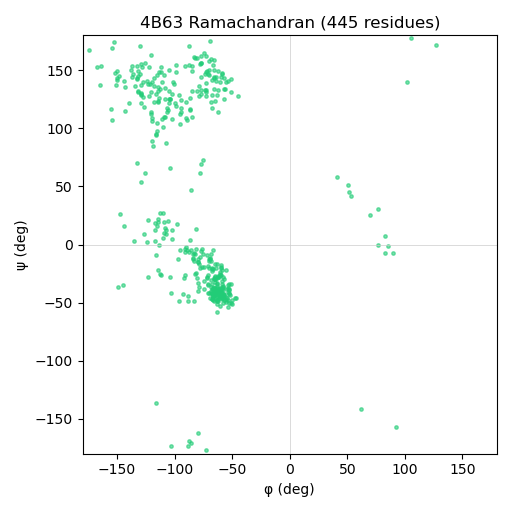6.518 1.00 56.64 486 GLN A CA 1
ATOM 3491 C C . GLN A 1 486 ? -20.502 -41.192 46.213 1.00 58.38 486 GLN A C 1
ATOM 3492 O O . GLN A 1 486 ? -21.267 -41.542 47.115 1.00 60.58 486 GLN A O 1
ATOM 3494 N N . LEU A 1 487 ? -20.657 -41.557 44.941 1.00 58.84 487 LEU A N 1
ATOM 3495 C CA . LEU A 1 487 ? -21.750 -42.421 44.492 1.00 60.76 487 LEU A CA 1
ATOM 3496 C C . LEU A 1 487 ? -21.620 -43.854 45.017 1.00 63.43 487 LEU A C 1
ATOM 3497 O O . LEU A 1 487 ? -22.628 -44.533 45.229 1.00 64.45 487 LEU A O 1
ATOM 3499 N N . GLU A 1 488 ? -20.380 -44.303 45.220 1.00 64.77 488 GLU A N 1
ATOM 3500 C CA . GLU A 1 488 ? -20.105 -45.626 45.783 1.00 67.70 488 GLU A CA 1
ATOM 3501 C C . GLU A 1 488 ? -20.462 -45.683 47.267 1.00 70.74 488 GLU A C 1
ATOM 3502 O O . GLU A 1 488 ? -20.910 -46.720 47.763 1.00 72.48 488 GLU A O 1
ATOM 3504 N N . ARG A 1 489 ? -20.260 -44.563 47.962 1.00 72.27 489 ARG A N 1
ATOM 3505 C CA . ARG A 1 489 ? -20.634 -44.427 49.373 1.00 75.52 489 ARG A CA 1
ATOM 3506 C C . ARG A 1 489 ? -22.146 -44.551 49.570 1.00 77.89 489 ARG A C 1
ATOM 3507 O O . ARG A 1 489 ? -22.604 -45.072 50.589 1.00 79.84 489 ARG A O 1
ATOM 3511 N N . ALA A 1 490 ? -22.908 -44.071 48.589 1.00 52.81 490 ALA A N 1
ATOM 3512 C CA . ALA A 1 490 ? -24.364 -44.200 48.591 1.00 54.38 490 ALA A CA 1
ATOM 3513 C C . ALA A 1 490 ? -24.806 -45.593 48.136 1.00 55.86 490 ALA A C 1
ATOM 3514 O O . ALA A 1 490 ? -25.822 -46.111 48.607 1.00 56.86 490 ALA A O 1
ATOM 3516 N N . ALA A 1 491 ? -24.039 -46.189 47.223 1.00 56.75 491 ALA A N 1
ATOM 3517 C CA . ALA A 1 491 ? -24.331 -47.527 46.704 1.00 57.18 491 ALA A CA 1
ATOM 3518 C C . ALA A 1 491 ? -23.960 -48.610 47.711 1.00 57.70 491 ALA A C 1
ATOM 3519 O O . ALA A 1 491 ? -24.793 -49.036 48.511 1.00 59.27 491 ALA A O 1
#

Foldseek 3Di:
DAQAADPQADAFLEEEEADALLVLLLVQLLVQLQDCVNNVLHPHGHYAYEHQAQAQDDLPLQLFPPAKDPDFLCLFSANVPPVVRCLRLLNLCVVVVRNVVVVVVPDRIGRPVSNSVSSRVSVVSNVNRYDYQWAWQAKAFDDPPPVDLATQKIKIWTARNVPRDIGIHIYQEYEYEHFWDFDDDPQDDDDLQEAELSNNNPRVCVLVVDLADAFEEEEEAQAASSLSSLVRNCVSRVNYQYEYEYQAQHAAAADPDPVLVCCLPQVNLVVLQPDDLVVNVVSCVVRVSNHPRHHHPVSSVVVVVVLVVQCVVPVDQVPGSYYYDYQKDWDDWADPDPDLWIKTFIDGSPVGDDIDTGNHYYYHPDTADCVVCSRCVNVQVQAPPPDPDWDADSLQWTHGDCSNYPPSHTYGYALNQCSNRNPNRNDSSNSNVNSNSNCCVSVVVVSVVSD

Solvent-accessible surface area: 21681 Å² total

B-factor: mean 34.47, std 8.12, range [20.95, 79.84]

Nearest PDB structures (foldseek):
  4b63-assembly1_A  TM=1.002E+00  e=4.265E-88  Aspergillus fumigatus
  5cku-assembly1_A  TM=1.001E+00  e=7.786E-84  Aspergillus fumigatus Af293
  4nzh-assembly1_A  TM=1.000E+00  e=5.097E-83  Aspergillus fumigatus
  4b67-assembly1_A  TM=1.001E+00  e=1.693E-82  Aspergillus fumigatus
  6x0h-assembly1_B  TM=9.896E-01  e=2.395E-79  Aspergillus fumigatus Af293